Protein 7GQU (pdb70)

Foldseek 3Di:
DEVPADDPLLQVLCCLQPNDRGDDRQLCVLLCCLQPVVAAAEEQEFPLQPPPSSQLRNLSSVLFAEEEEDADVVVQVVVCVVSVVSVAAEEEDDPPDDVVVVVCVLVSVHSYYYYYLVRCLVPLVSVLSSCVRTRHSAYEYEQLLLCDPQSQQPDVSSLSLLVVCVSPVSHYYYYYHNDPQPVSVVSSCVSVVGDPHHYYYRADPQLQEAEEEEAAPPPQCVRCVVQWDQDPQAIEGPFAEEEEEQDVVVLVVNVVVVVVRVAFEEEAEDVDDPVRNSVRLVCSQVVVGRYYYYHDDNPDDRAHQAHAEYEYAEQDLFQSRVVNHSSNHNNVSHHHYYYYHYDCPGCSNVDCVLVPRDDDSVSVVSVVRSVLSVCLNPDLDQSSVSRNVVVPPDDDDPSLVVSPLDCRRYPSSVVVVVD

GO terms:
  GO:0005654 nucleoplasm (C, IDA)
  GO:0005730 nucleolus (C, IDA)
  GO:0003678 DNA helicase activity (F, IDA)
  GO:0008408 3'-5' exonuclease activity (F, IDA)
  GO:0004527 exonuclease activity (F, IDA)
  GO:1902570 protein localization to nucleolus (P, IDA)
  GO:0009267 cellular response to starvation (P, IDA)
  GO:0000287 magnesium ion binding (F, IDA)
  GO:0030145 manganese ion binding (F, IDA)
  GO:0006259 DNA metabolic process (P, IDA)
  GO:0071480 cellular response to gamma radiation (P, IDA)
  GO:0005634 nucleus (C, EXP)
  GO:0005694 chromosome (C, EXP)
  GO:0016887 ATP hydrolysis activity (F, EXP)
  GO:0043138 3'-5' DNA helicase activity (F, EXP)
  GO:0006302 double-strand break repair (P, IMP)
  GO:0005515 protein binding (F, IPI)
  GO:0005654 nucleoplasm (C, TAS)
  GO:0043138 3'-5' DNA helicase activity (F, TAS)
  GO:0032201 telomere maintenance via semi-conservative replication (P, TAS)

Secondary structure (DSSP, 8-state):
--SSPPPHHHHHHHHHHH--SS--HHHHHHHHHHHHH---EEEE--TTSS-THHHHHHHHHHTSEEEEE-S-HHHHHHHHHHHHHTT--EEE-STT--HHHHHHHHTT--SEEEE-HHHHHHTHHHHHHHHHHT-EEEEEETTGGGG-TTSS---GGGGGGGHHHHH-TTS-EEEEES---HHHHHHHHHHHT--SPEEEE-----TTEEEEEEE--S-HHHHHGGGEEE-SS-EEESS-EEEE-SSHHHHHHHHHHHHHTT--EEEEETTS-HHHHHHHHHHHHTTS-SEEEEE--TT-----TT--EEEEES--S-HHHHHHHHHTS-TTSS-EEEEEEE-TT-GGGS--SSTT-S-HHHHHHHHHHHHHHHHHHH--S-HHHHHHHTSSSPPPPHHHHHHTTSTTTBHHHHHHHH-

Structure (mmCIF, N/CA/C/O backbone):
data_7GQU
#
_entry.id   7GQU
#
_cell.length_a   46.255
_cell.length_b   83.802
_cell.length_c   119.624
_cell.angle_alpha   90.000
_cell.angle_beta   90.000
_cell.angle_gamma   90.000
#
_symmetry.space_group_name_H-M   'P 21 21 21'
#
loop_
_entity.id
_entity.type
_entity.pdbx_description
1 polymer "Bifunctional 3'-5' exonuclease/ATP-dependent helicase WRN"
2 non-polymer 'ZINC ION'
3 non-polymer "ADENOSINE-5'-DIPHOSPHATE"
4 non-polymer N-[(1S)-1-cyclopropyl-3-(methanesulfonyl)propyl]-2-(1,1-difluoroethyl)-4-phenoxypyrimidine-5-carboxamide
5 non-polymer GLYCEROL
6 non-polymer 'SODIUM ION'
7 water water
#
loop_
_atom_site.group_PDB
_atom_site.id
_atom_site.type_symbol
_atom_site.label_atom_id
_atom_site.label_alt_id
_atom_site.label_comp_id
_atom_site.label_asym_id
_atom_site.label_entity_id
_atom_site.label_seq_id
_atom_site.pdbx_PDB_ins_code
_atom_site.Cartn_x
_atom_site.Cartn_y
_atom_site.Cartn_z
_atom_site.occupancy
_atom_site.B_iso_or_equiv
_atom_site.auth_seq_id
_atom_site.auth_comp_id
_atom_site.auth_asym_id
_atom_site.auth_atom_id
_atom_site.pdbx_PDB_model_num
ATOM 1 N N . PHE A 1 12 ? 26.403 37.429 26.393 1.00 85.05 527 PHE A N 1
ATOM 2 C CA . PHE A 1 12 ? 27.309 38.272 25.616 1.00 82.31 527 PHE A CA 1
ATOM 3 C C . PHE A 1 12 ? 27.208 37.945 24.119 1.00 76.57 527 PHE A C 1
ATOM 4 O O . PHE A 1 12 ? 27.151 36.778 23.732 1.00 78.97 527 PHE A O 1
ATOM 12 N N . LEU A 1 13 ? 27.185 38.987 23.287 1.00 67.10 528 LEU A N 1
ATOM 13 C CA . LEU A 1 13 ? 26.931 38.877 21.853 1.00 58.24 528 LEU A CA 1
ATOM 14 C C . LEU A 1 13 ? 28.107 39.430 21.061 1.00 48.38 528 LEU A C 1
ATOM 15 O O . LEU A 1 13 ? 28.704 40.438 21.443 1.00 46.14 528 LEU A O 1
ATOM 20 N N . TRP A 1 14 ? 28.426 38.786 19.941 1.00 42.83 529 TRP A N 1
ATOM 21 C CA . TRP A 1 14 ? 29.586 39.177 19.145 1.00 47.15 529 TRP A CA 1
ATOM 22 C C . TRP A 1 14 ? 29.156 39.208 17.687 1.00 41.51 529 TRP A C 1
ATOM 23 O O . TRP A 1 14 ? 28.633 38.197 17.180 1.00 41.53 529 TRP A O 1
ATOM 34 N N . PRO A 1 15 ? 29.296 40.342 16.994 1.00 44.53 530 PRO A N 1
ATOM 35 C CA . PRO A 1 15 ? 29.716 41.654 17.510 1.00 43.87 530 PRO A CA 1
ATOM 36 C C . PRO A 1 15 ? 28.576 42.262 18.321 1.00 42.59 530 PRO A C 1
ATOM 37 O O . PRO A 1 15 ? 27.432 41.849 18.165 1.00 42.06 530 PRO A O 1
ATOM 41 N N . ALA A 1 16 ? 28.829 43.207 19.209 1.00 39.30 531 ALA A N 1
ATOM 42 C CA . ALA A 1 16 ? 27.767 43.627 20.107 1.00 39.60 531 ALA A CA 1
ATOM 43 C C . ALA A 1 16 ? 26.749 44.485 19.359 1.00 43.38 531 ALA A C 1
ATOM 44 O O . ALA A 1 16 ? 27.125 45.309 18.523 1.00 39.73 531 ALA A O 1
ATOM 46 N N . PRO A 1 17 ? 25.459 44.310 19.629 1.00 39.90 532 PRO A N 1
ATOM 47 C CA . PRO A 1 17 ? 24.471 45.267 19.120 1.00 37.85 532 PRO A CA 1
ATOM 48 C C . PRO A 1 17 ? 24.771 46.651 19.668 1.00 37.87 532 PRO A C 1
ATOM 49 O O . PRO A 1 17 ? 25.280 46.804 20.780 1.00 44.19 532 PRO A O 1
ATOM 53 N N . ASN A 1 18 ? 24.480 47.679 18.874 1.00 39.12 533 ASN A N 1
ATOM 54 C CA . ASN A 1 18 ? 24.685 49.035 19.368 1.00 34.00 533 ASN A CA 1
ATOM 55 C C . ASN A 1 18 ? 23.463 49.502 20.161 1.00 41.66 533 ASN A C 1
ATOM 56 O O . ASN A 1 18 ? 22.436 48.823 20.222 1.00 36.86 533 ASN A O 1
ATOM 61 N N . GLU A 1 19 ? 23.586 50.676 20.789 1.00 35.95 534 GLU A N 1
ATOM 62 C CA . GLU A 1 19 ? 22.540 51.127 21.709 1.00 42.14 534 GLU A CA 1
ATOM 63 C C . GLU A 1 19 ? 21.221 51.382 20.981 1.00 37.01 534 GLU A C 1
ATOM 64 O O . GLU A 1 19 ? 20.149 51.058 21.507 1.00 37.56 534 GLU A O 1
ATOM 70 N N . GLU A 1 20 ? 21.280 51.942 19.767 1.00 37.69 535 GLU A N 1
ATOM 71 C CA . GLU A 1 20 ? 20.059 52.199 19.005 1.00 39.74 535 GLU A CA 1
ATOM 72 C C . GLU A 1 20 ? 19.333 50.902 18.695 1.00 32.73 535 GLU A C 1
ATOM 73 O O . GLU A 1 20 ? 18.097 50.850 18.738 1.00 33.13 535 GLU A O 1
ATOM 79 N N . GLN A 1 21 ? 20.089 49.854 18.348 1.00 33.56 536 GLN A N 1
ATOM 80 C CA . GLN A 1 21 ? 19.507 48.546 18.061 1.00 27.34 536 GLN A CA 1
ATOM 81 C C . GLN A 1 21 ? 18.811 47.974 19.294 1.00 28.06 536 GLN A C 1
ATOM 82 O O . GLN A 1 21 ? 17.729 47.374 19.196 1.00 29.28 536 GLN A O 1
ATOM 88 N N . VAL A 1 22 ? 19.406 48.166 20.470 1.00 27.03 537 VAL A N 1
ATOM 89 C CA . VAL A 1 22 ? 18.798 47.647 21.692 1.00 28.83 537 VAL A CA 1
ATOM 90 C C . VAL A 1 22 ? 17.548 48.445 22.059 1.00 29.44 537 VAL A C 1
ATOM 91 O O . VAL A 1 22 ? 16.518 47.862 22.425 1.00 27.88 537 VAL A O 1
ATOM 95 N N . THR A 1 23 ? 17.613 49.776 21.954 1.00 29.02 538 THR A N 1
ATOM 96 C CA . THR A 1 23 ? 16.452 50.624 22.230 1.00 28.30 538 THR A CA 1
ATOM 97 C C . THR A 1 23 ? 15.295 50.272 21.302 1.00 28.97 538 THR A C 1
ATOM 98 O O . THR A 1 23 ? 14.134 50.201 21.737 1.00 31.44 538 THR A O 1
ATOM 102 N N . CYS A 1 24 ? 15.596 50.044 20.021 1.00 29.49 539 CYS A N 1
ATOM 103 C CA . CYS A 1 24 ? 14.565 49.629 19.079 1.00 26.51 539 CYS A CA 1
ATOM 104 C C . CYS A 1 24 ? 13.974 48.284 19.482 1.00 26.11 539 CYS A C 1
ATOM 105 O O . CYS A 1 24 ? 12.748 48.106 19.454 1.00 26.78 539 CYS A O 1
ATOM 108 N N . LEU A 1 25 ? 14.820 47.336 19.902 1.00 25.09 540 LEU A N 1
ATOM 109 C CA . LEU A 1 25 ? 14.303 46.058 20.382 1.00 21.61 540 LEU A CA 1
ATOM 110 C C . LEU A 1 25 ? 13.343 46.267 21.552 1.00 22.18 540 LEU A C 1
ATOM 111 O O . LEU A 1 25 ? 12.252 45.672 21.603 1.00 23.60 540 LEU A O 1
ATOM 116 N N . LYS A 1 26 ? 13.739 47.085 22.518 1.00 23.58 541 LYS A N 1
ATOM 117 C CA . LYS A 1 26 ? 12.868 47.330 23.671 1.00 25.42 541 LYS A CA 1
ATOM 118 C C . LYS A 1 26 ? 11.562 47.986 23.249 1.00 24.97 541 LYS A C 1
ATOM 119 O O . LYS A 1 26 ? 10.481 47.594 23.715 1.00 27.73 541 LYS A O 1
ATOM 125 N N . MET A 1 27 ? 11.641 48.984 22.355 1.00 25.28 542 MET A N 1
ATOM 126 C CA . MET A 1 27 ? 10.471 49.809 22.051 1.00 27.02 542 MET A CA 1
ATOM 127 C C . MET A 1 27 ? 9.428 49.072 21.219 1.00 28.21 542 MET A C 1
ATOM 128 O O . MET A 1 27 ? 8.215 49.286 21.410 1.00 28.45 542 MET A O 1
ATOM 133 N N . TYR A 1 28 ? 9.866 48.228 20.290 1.00 24.34 543 TYR A N 1
ATOM 134 C CA . TYR A 1 28 ? 8.930 47.589 19.388 1.00 27.79 543 TYR A CA 1
ATOM 135 C C . TYR A 1 28 ? 8.669 46.127 19.686 1.00 27.04 543 TYR A C 1
ATOM 136 O O . TYR A 1 28 ? 7.698 45.584 19.152 1.00 28.82 543 TYR A O 1
ATOM 145 N N . PHE A 1 29 ? 9.483 45.470 20.517 1.00 23.14 544 PHE A N 1
ATOM 146 C CA . PHE A 1 29 ? 9.303 44.058 20.786 1.00 24.54 544 PHE A CA 1
ATOM 147 C C . PHE A 1 29 ? 9.287 43.733 22.264 1.00 24.74 544 PHE A C 1
ATOM 148 O O . PHE A 1 29 ? 8.887 42.622 22.625 1.00 26.98 544 PHE A O 1
ATOM 156 N N . GLY A 1 30 ? 9.664 44.667 23.132 1.00 24.57 545 GLY A N 1
ATOM 157 C CA . GLY A 1 30 ? 9.549 44.429 24.558 1.00 28.50 545 GLY A CA 1
ATOM 158 C C . GLY A 1 30 ? 10.568 43.454 25.113 1.00 30.31 545 GLY A C 1
ATOM 159 O O . GLY A 1 30 ? 10.325 42.851 26.165 1.00 32.47 545 GLY A O 1
ATOM 160 N N . HIS A 1 31 ? 11.698 43.284 24.437 1.00 25.24 546 HIS A N 1
ATOM 161 C CA . HIS A 1 31 ? 12.792 42.429 24.898 1.00 26.51 546 HIS A CA 1
ATOM 162 C C . HIS A 1 31 ? 13.989 43.311 25.222 1.00 28.28 546 HIS A C 1
ATOM 163 O O . HIS A 1 31 ? 14.209 44.323 24.552 1.00 25.78 546 HIS A O 1
ATOM 170 N N . SER A 1 32 ? 14.743 42.960 26.276 1.00 26.07 547 SER A N 1
ATOM 171 C CA A SER A 1 32 ? 15.874 43.773 26.703 0.50 29.69 547 SER A CA 1
ATOM 172 C CA B SER A 1 32 ? 15.871 43.778 26.700 0.50 29.69 547 SER A CA 1
ATOM 173 C C . SER A 1 32 ? 17.175 43.414 26.010 1.00 29.74 547 SER A C 1
ATOM 174 O O . SER A 1 32 ? 18.097 44.241 25.983 1.00 32.91 547 SER A O 1
ATOM 179 N N . SER A 1 33 ? 17.280 42.206 25.468 1.00 25.30 548 SER A N 1
ATOM 180 C CA . SER A 1 33 ? 18.470 41.775 24.751 1.00 26.55 548 SER A CA 1
ATOM 181 C C . SER A 1 33 ? 18.058 40.756 23.710 1.00 27.73 548 SER A C 1
ATOM 182 O O . SER A 1 33 ? 16.986 40.150 23.797 1.00 26.03 548 SER A O 1
ATOM 185 N N . PHE A 1 34 ? 18.912 40.585 22.709 1.00 24.78 549 PHE A N 1
ATOM 186 C CA . PHE A 1 34 ? 18.688 39.571 21.690 1.00 21.57 549 PHE A CA 1
ATOM 187 C C . PHE A 1 34 ? 19.138 38.217 22.199 1.00 20.99 549 PHE A C 1
ATOM 188 O O . PHE A 1 34 ? 20.141 38.127 22.903 1.00 25.89 549 PHE A O 1
ATOM 196 N N . LYS A 1 35 ? 18.417 37.155 21.818 1.00 20.88 550 LYS A N 1
ATOM 197 C CA . LYS A 1 35 ? 18.968 35.817 22.003 1.00 24.34 550 LYS A CA 1
ATOM 198 C C . LYS A 1 35 ? 20.123 35.649 21.028 1.00 25.91 550 LYS A C 1
ATOM 199 O O . LYS A 1 35 ? 20.086 36.210 19.933 1.00 22.91 550 LYS A O 1
ATOM 205 N N . PRO A 1 36 ? 21.174 34.908 21.401 1.00 26.46 551 PRO A N 1
ATOM 206 C CA . PRO A 1 36 ? 22.324 34.800 20.482 1.00 25.49 551 PRO A CA 1
ATOM 207 C C . PRO A 1 36 ? 21.945 34.384 19.067 1.00 24.13 551 PRO A C 1
ATOM 208 O O . PRO A 1 36 ? 22.457 34.975 18.104 1.00 24.29 551 PRO A O 1
ATOM 212 N N . VAL A 1 37 ? 21.033 33.425 18.886 1.00 23.46 552 VAL A N 1
ATOM 213 C CA . VAL A 1 37 ? 20.753 32.989 17.522 1.00 22.24 552 VAL A CA 1
ATOM 214 C C . VAL A 1 37 ? 19.909 34.009 16.770 1.00 22.12 552 VAL A C 1
ATOM 215 O O . VAL A 1 37 ? 20.109 34.210 15.563 1.00 22.04 552 VAL A O 1
ATOM 219 N N . GLN A 1 38 ? 19.045 34.752 17.475 1.00 21.15 553 GLN A N 1
ATOM 220 C CA . GLN A 1 38 ? 18.340 35.868 16.840 1.00 18.81 553 GLN A CA 1
ATOM 221 C C . GLN A 1 38 ? 19.328 36.904 16.302 1.00 19.84 553 GLN A C 1
ATOM 222 O O . GLN A 1 38 ? 19.219 37.359 15.156 1.00 19.24 553 GLN A O 1
ATOM 228 N N . TRP A 1 39 ? 20.302 37.281 17.123 1.00 18.66 554 TRP A N 1
ATOM 229 C CA . TRP A 1 39 ? 21.296 38.263 16.696 1.00 20.85 554 TRP A CA 1
ATOM 230 C C . TRP A 1 39 ? 22.129 37.724 15.534 1.00 20.50 554 TRP A C 1
ATOM 231 O O . TRP A 1 39 ? 22.477 38.471 14.615 1.00 23.63 554 TRP A O 1
ATOM 242 N N . LYS A 1 40 ? 22.444 36.427 15.549 1.00 21.10 555 LYS A N 1
ATOM 243 C CA . LYS A 1 40 ? 23.226 35.838 14.463 1.00 22.69 555 LYS A CA 1
ATOM 244 C C . LYS A 1 40 ? 22.512 36.013 13.124 1.00 20.99 555 LYS A C 1
ATOM 245 O O . LYS A 1 40 ? 23.126 36.459 12.148 1.00 23.67 555 LYS A O 1
ATOM 251 N N . VAL A 1 41 ? 21.191 35.781 13.089 1.00 19.06 556 VAL A N 1
ATOM 252 C CA . VAL A 1 41 ? 20.430 36.004 11.847 1.00 18.94 556 VAL A CA 1
ATOM 253 C C . VAL A 1 41 ? 20.306 37.498 11.541 1.00 21.46 556 VAL A C 1
ATOM 254 O O . VAL A 1 41 ? 20.594 37.954 10.426 1.00 22.40 556 VAL A O 1
ATOM 258 N N . ILE A 1 42 ? 19.861 38.280 12.526 1.00 18.89 557 ILE A N 1
ATOM 259 C CA . ILE A 1 42 ? 19.629 39.714 12.325 1.00 22.10 557 ILE A CA 1
ATOM 260 C C . ILE A 1 42 ? 20.876 40.421 11.814 1.00 23.49 557 ILE A C 1
ATOM 261 O O . ILE A 1 42 ? 20.827 41.195 10.846 1.00 22.41 557 ILE A O 1
ATOM 266 N N . HIS A 1 43 ? 22.022 40.175 12.450 1.00 24.13 558 HIS A N 1
ATOM 267 C CA . HIS A 1 43 ? 23.248 40.851 12.052 1.00 24.08 558 HIS A CA 1
ATOM 268 C C . HIS A 1 43 ? 23.691 40.421 10.660 1.00 24.19 558 HIS A C 1
ATOM 269 O O . HIS A 1 43 ? 24.193 41.231 9.877 1.00 28.92 558 HIS A O 1
ATOM 276 N N . SER A 1 44 ? 23.481 39.136 10.337 1.00 23.77 559 SER A N 1
ATOM 277 C CA A SER A 1 44 ? 23.833 38.618 9.019 0.50 26.20 559 SER A CA 1
ATOM 278 C CA B SER A 1 44 ? 23.870 38.656 9.016 0.50 26.20 559 SER A CA 1
ATOM 279 C C . SER A 1 44 ? 23.032 39.324 7.928 1.00 26.63 559 SER A C 1
ATOM 280 O O . SER A 1 44 ? 23.568 39.684 6.870 1.00 27.86 559 SER A O 1
ATOM 285 N N . VAL A 1 45 ? 21.731 39.536 8.188 1.00 24.98 560 VAL A N 1
ATOM 286 C CA . VAL A 1 45 ? 20.852 40.232 7.240 1.00 26.40 560 VAL A CA 1
ATOM 287 C C . VAL A 1 45 ? 21.213 41.713 7.133 1.00 28.27 560 VAL A C 1
ATOM 288 O O . VAL A 1 45 ? 21.305 42.274 6.030 1.00 27.80 560 VAL A O 1
ATOM 292 N N . LEU A 1 46 ? 21.372 42.388 8.279 1.00 26.91 561 LEU A N 1
ATOM 293 C CA . LEU A 1 46 ? 21.547 43.839 8.268 1.00 31.50 561 LEU A CA 1
ATOM 294 C C . LEU A 1 46 ? 22.895 44.250 7.706 1.00 31.33 561 LEU A C 1
ATOM 295 O O . L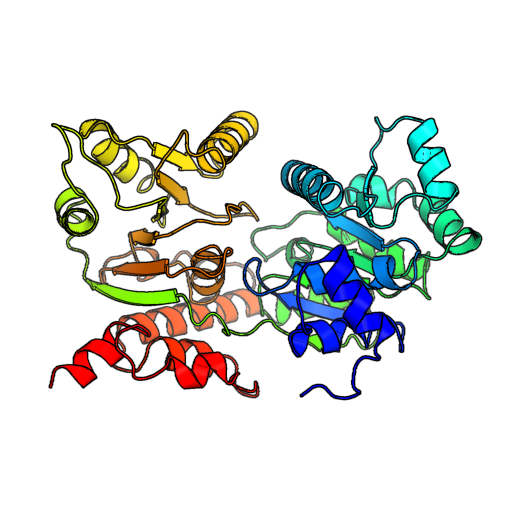EU A 1 46 ? 22.988 45.229 6.949 1.00 34.14 561 LEU A O 1
ATOM 300 N N . GLU A 1 47 ? 23.958 43.536 8.072 1.00 28.71 562 GLU A N 1
ATOM 301 C CA . GLU A 1 47 ? 25.319 43.938 7.753 1.00 32.04 562 GLU A CA 1
ATOM 302 C C . GLU A 1 47 ? 25.875 43.248 6.516 1.00 37.48 562 GLU A C 1
ATOM 303 O O . GLU A 1 47 ? 26.611 43.860 5.744 1.00 38.12 562 GLU A O 1
ATOM 309 N N . GLU A 1 48 ? 25.536 41.989 6.301 1.00 33.76 563 GLU A N 1
ATOM 310 C CA . GLU A 1 48 ? 26.105 41.212 5.206 1.00 31.58 563 GLU A CA 1
ATOM 311 C C . GLU A 1 48 ? 25.113 40.940 4.094 1.00 34.12 563 GLU A C 1
ATOM 312 O O . GLU A 1 48 ? 25.516 40.420 3.044 1.00 35.79 563 GLU A O 1
ATOM 318 N N . ARG A 1 49 ? 23.840 41.271 4.299 1.00 28.29 564 ARG A N 1
ATOM 319 C CA A ARG A 1 49 ? 22.791 41.010 3.317 0.70 31.70 564 ARG A CA 1
ATOM 320 C CA B ARG A 1 49 ? 22.800 41.013 3.310 0.30 31.76 564 ARG A CA 1
ATOM 321 C C . ARG A 1 49 ? 22.824 39.551 2.879 1.00 33.39 564 ARG A C 1
ATOM 322 O O . ARG A 1 49 ? 22.668 39.225 1.698 1.00 34.66 564 ARG A O 1
ATOM 337 N N . ARG A 1 50 ? 23.042 38.671 3.847 1.00 30.55 565 ARG A N 1
ATOM 338 C CA . ARG A 1 50 ? 23.249 37.251 3.600 1.00 29.73 565 ARG A CA 1
ATOM 339 C C . ARG A 1 50 ? 21.962 36.438 3.658 1.00 25.73 565 ARG A C 1
ATOM 340 O O . ARG A 1 50 ? 21.140 36.614 4.560 1.00 25.01 565 ARG A O 1
ATOM 348 N N . ASP A 1 51 ? 21.820 35.499 2.710 1.00 27.66 566 ASP A N 1
ATOM 349 C CA . ASP A 1 51 ? 20.742 34.526 2.806 1.00 21.51 566 ASP A CA 1
ATOM 350 C C . ASP A 1 51 ? 20.925 33.671 4.052 1.00 24.67 566 ASP A C 1
ATOM 351 O O . ASP A 1 51 ? 22.047 33.372 4.466 1.00 23.56 566 ASP A O 1
ATOM 356 N N . ASN A 1 52 ? 19.813 33.225 4.611 1.00 21.37 567 ASN A N 1
ATOM 357 C CA . ASN A 1 52 ? 19.815 32.424 5.830 1.00 19.03 567 ASN A CA 1
ATOM 358 C C . ASN A 1 52 ? 18.832 31.278 5.676 1.00 21.47 567 ASN A C 1
ATOM 359 O O . ASN A 1 52 ? 17.740 31.484 5.139 1.00 21.81 567 ASN A O 1
ATOM 364 N N . VAL A 1 53 ? 19.200 30.090 6.158 1.00 18.60 568 VAL A N 1
ATOM 365 C CA . VAL A 1 53 ? 18.228 29.044 6.460 1.00 18.10 568 VAL A CA 1
ATOM 366 C C . VAL A 1 53 ? 18.160 28.938 7.960 1.00 21.42 568 VAL A C 1
ATOM 367 O O . VAL A 1 53 ? 19.144 28.559 8.598 1.00 21.14 568 VAL A O 1
ATOM 371 N N . ALA A 1 54 ? 16.996 29.251 8.507 1.00 16.91 569 ALA A N 1
ATOM 372 C CA . ALA A 1 54 ? 16.790 29.333 9.939 1.00 18.14 569 ALA A CA 1
ATOM 373 C C . ALA A 1 54 ? 15.926 28.148 10.330 1.00 18.01 569 ALA A C 1
ATOM 374 O O . ALA A 1 54 ? 14.735 28.102 9.987 1.00 18.76 569 ALA A O 1
ATOM 376 N N . VAL A 1 55 ? 16.528 27.181 11.023 1.00 17.10 570 VAL A N 1
ATOM 377 C CA . VAL A 1 55 ? 15.830 25.974 11.475 1.00 18.33 570 VAL A CA 1
ATOM 378 C C . VAL A 1 55 ? 15.273 26.333 12.841 1.00 18.89 570 VAL A C 1
ATOM 379 O O . VAL A 1 55 ? 15.964 26.283 13.865 1.00 17.68 570 VAL A O 1
ATOM 383 N N . MET A 1 56 ? 14.016 26.776 12.865 1.00 17.73 571 MET A N 1
ATOM 384 C CA . MET A 1 56 ? 13.481 27.404 14.062 1.00 18.88 571 MET A CA 1
ATOM 385 C C . MET A 1 56 ? 12.030 27.020 14.253 1.00 22.07 571 MET A C 1
ATOM 386 O O . MET A 1 56 ? 11.285 26.848 13.275 1.00 24.00 571 MET A O 1
ATOM 391 N N . ALA A 1 57 ? 11.646 26.885 15.522 1.00 20.62 572 ALA A N 1
ATOM 392 C CA . ALA A 1 57 ? 10.279 26.556 15.905 1.00 19.19 572 ALA A CA 1
ATOM 393 C C . ALA A 1 57 ? 9.637 27.707 16.669 1.00 23.09 572 ALA A C 1
ATOM 394 O O . ALA A 1 57 ? 10.267 28.323 17.541 1.00 21.34 572 ALA A O 1
ATOM 396 N N . THR A 1 58 ? 8.360 27.946 16.367 1.00 22.37 573 THR A N 1
ATOM 397 C CA . THR A 1 58 ? 7.535 28.863 17.145 1.00 21.50 573 THR A CA 1
ATOM 398 C C . THR A 1 58 ? 7.583 28.530 18.623 1.00 23.28 573 THR A C 1
ATOM 399 O O . THR A 1 58 ? 7.356 27.385 19.030 1.00 23.06 573 THR A O 1
ATOM 403 N N . GLY A 1 59 ? 7.791 29.556 19.447 1.00 20.78 574 GLY A N 1
ATOM 404 C CA . GLY A 1 59 ? 7.875 29.368 20.860 1.00 19.64 574 GLY A CA 1
ATOM 405 C C . GLY A 1 59 ? 9.289 29.460 21.381 1.00 19.96 574 GLY A C 1
ATOM 406 O O . GLY A 1 59 ? 9.467 29.550 22.613 1.00 24.12 574 GLY A O 1
ATOM 407 N N . TYR A 1 60 ? 10.273 29.475 20.485 1.00 20.93 575 TYR A N 1
ATOM 408 C CA . TYR A 1 60 ? 11.675 29.574 20.878 1.00 21.99 575 TYR A CA 1
ATOM 409 C C . TYR A 1 60 ? 12.327 30.859 20.419 1.00 25.95 575 TYR A C 1
ATOM 410 O O . TYR A 1 60 ? 13.556 30.990 20.538 1.00 25.05 575 TYR A O 1
ATOM 419 N N . GLY A 1 61 ? 11.562 31.803 19.894 1.00 22.51 576 GLY A N 1
ATOM 420 C CA . GLY A 1 61 ? 12.118 33.062 19.453 1.00 23.12 576 GLY A CA 1
ATOM 421 C C . GLY A 1 61 ? 12.333 33.170 17.960 1.00 21.92 576 GLY A C 1
ATOM 422 O O . GLY A 1 61 ? 13.261 33.865 17.526 1.00 22.31 576 GLY A O 1
ATOM 423 N N . LYS A 1 62 ? 11.454 32.561 17.157 1.00 21.01 577 LYS A N 1
ATOM 424 C CA . LYS A 1 62 ? 11.594 32.528 15.715 1.00 22.10 577 LYS A CA 1
ATOM 425 C C . LYS A 1 62 ? 11.303 33.878 15.057 1.00 21.96 577 LYS A C 1
ATOM 426 O O . LYS A 1 62 ? 12.034 34.310 14.158 1.00 24.05 577 LYS A O 1
ATOM 432 N N . SER A 1 63 ? 10.247 34.562 15.487 1.00 21.01 578 SER A N 1
ATOM 433 C CA . SER A 1 63 ? 9.703 35.640 14.661 1.00 20.98 578 SER A CA 1
ATOM 434 C C . SER A 1 63 ? 10.594 36.879 14.693 1.00 19.37 578 SER A C 1
ATOM 435 O O . SER A 1 63 ? 10.591 37.661 13.734 1.00 20.74 578 SER A O 1
ATOM 438 N N . LEU A 1 64 ? 11.294 37.116 15.801 1.00 19.48 579 LEU A N 1
ATOM 439 C CA . LEU A 1 64 ? 12.138 38.321 15.849 1.00 18.95 579 LEU A CA 1
ATOM 440 C C . LEU A 1 64 ? 13.154 38.326 14.719 1.00 20.86 579 LEU A C 1
ATOM 441 O O . LEU A 1 64 ? 13.544 39.392 14.221 1.00 21.34 579 LEU A O 1
ATOM 446 N N . CYS A 1 65 ? 13.608 37.139 14.295 1.00 20.68 580 CYS A N 1
ATOM 447 C CA . CYS A 1 65 ? 14.673 37.081 13.306 1.00 21.48 580 CYS A CA 1
ATOM 448 C C . CYS A 1 65 ? 14.297 37.785 12.029 1.00 23.89 580 CYS A C 1
ATOM 449 O O . CYS A 1 65 ? 15.184 38.348 11.369 1.00 23.73 580 CYS A O 1
ATOM 452 N N . PHE A 1 66 ? 13.003 37.775 11.646 1.00 23.00 581 PHE A N 1
ATOM 453 C CA . PHE A 1 66 ? 12.611 38.412 10.398 1.00 22.27 581 PHE A CA 1
ATOM 454 C C . PHE A 1 66 ? 11.732 39.634 10.585 1.00 23.76 581 PHE A C 1
ATOM 455 O O . PHE A 1 66 ? 11.626 40.442 9.658 1.00 26.17 581 PHE A O 1
ATOM 463 N N . GLN A 1 67 ? 11.132 39.818 11.765 1.00 22.15 582 GLN A N 1
ATOM 464 C CA . GLN A 1 67 ? 10.381 41.032 12.022 1.00 20.91 582 GLN A CA 1
ATOM 465 C C . GLN A 1 67 ? 11.288 42.191 12.442 1.00 23.01 582 GLN A C 1
ATOM 466 O O . GLN A 1 67 ? 11.015 43.337 12.089 1.00 25.29 582 GLN A O 1
ATOM 472 N N . TYR A 1 68 ? 12.376 41.920 13.161 1.00 22.36 583 TYR A N 1
ATOM 473 C CA . TYR A 1 68 ? 13.173 43.032 13.682 1.00 23.20 583 TYR A CA 1
ATOM 474 C C . TYR A 1 68 ? 13.922 43.813 12.599 1.00 22.76 583 TYR A C 1
ATOM 475 O O . TYR A 1 68 ? 13.873 45.052 12.635 1.00 25.90 583 TYR A O 1
ATOM 484 N N . PRO A 1 69 ? 14.609 43.199 11.630 1.00 23.20 584 PRO A N 1
ATOM 485 C CA . PRO A 1 69 ? 15.482 44.000 10.735 1.00 21.13 584 PRO A CA 1
ATOM 486 C C . PRO A 1 69 ? 14.731 45.112 10.015 1.00 28.05 584 PRO A C 1
ATOM 487 O O . PRO A 1 69 ? 15.209 46.252 10.023 1.00 26.85 584 PRO A O 1
ATOM 491 N N . PRO A 1 70 ? 13.562 44.873 9.394 1.00 25.20 585 PRO A N 1
ATOM 492 C CA . PRO A 1 70 ? 12.893 45.996 8.707 1.00 29.68 585 PRO A CA 1
ATOM 493 C C . PRO A 1 70 ? 12.419 47.089 9.655 1.00 28.96 585 PRO A C 1
ATOM 494 O O . PRO A 1 70 ? 12.413 48.265 9.286 1.00 29.77 585 PRO A O 1
ATOM 498 N N . VAL A 1 71 ? 12.021 46.721 10.876 1.00 29.83 586 VAL A N 1
ATOM 499 C CA . VAL A 1 71 ? 11.648 47.719 11.871 1.00 28.92 586 VAL A CA 1
ATOM 500 C C . VAL A 1 71 ? 12.839 48.607 12.204 1.00 27.87 586 VAL A C 1
ATOM 501 O O . VAL A 1 71 ? 12.710 49.828 12.339 1.00 30.82 586 VAL A O 1
ATOM 505 N N . TYR A 1 72 ? 14.011 48.005 12.368 1.00 29.14 587 TYR A N 1
ATOM 506 C CA . TYR A 1 72 ? 15.162 48.789 12.795 1.00 29.00 587 TYR A CA 1
ATOM 507 C C . TYR A 1 72 ? 15.589 49.780 11.720 1.00 31.44 587 TYR A C 1
ATOM 508 O O . TYR A 1 72 ? 15.817 50.964 12.009 1.00 32.42 587 TYR A O 1
ATOM 517 N N . VAL A 1 73 ? 15.667 49.338 10.460 1.00 30.30 588 VAL A N 1
ATOM 518 C CA . VAL A 1 73 ? 16.090 50.269 9.400 1.00 29.78 588 VAL A CA 1
ATOM 519 C C . VAL A 1 73 ? 14.949 51.104 8.841 1.00 30.69 588 VAL A C 1
ATOM 520 O O . VAL A 1 73 ? 15.201 52.047 8.074 1.00 37.35 588 VAL A O 1
ATOM 524 N N . GLY A 1 74 ? 13.708 50.814 9.217 1.00 36.80 589 GLY A N 1
ATOM 525 C CA . GLY A 1 74 ? 12.594 51.620 8.746 1.00 37.61 589 GLY A CA 1
ATOM 526 C C . GLY A 1 74 ? 12.202 51.386 7.303 1.00 35.98 589 GLY A C 1
ATOM 527 O O . GLY A 1 74 ? 11.734 52.314 6.637 1.00 40.57 589 GLY A O 1
ATOM 528 N N . LYS A 1 75 ? 12.339 50.161 6.815 1.00 36.24 590 LYS A N 1
ATOM 529 C CA . LYS A 1 75 ? 12.109 49.822 5.414 1.00 37.76 590 LYS A CA 1
ATOM 530 C C . LYS A 1 75 ? 11.060 48.712 5.418 1.00 45.78 590 LYS A C 1
ATOM 531 O O . LYS A 1 75 ? 10.161 48.695 6.269 1.00 44.27 590 LYS A O 1
ATOM 537 N N . ILE A 1 76 ? 11.059 47.875 4.379 1.00 37.49 591 ILE A N 1
ATOM 538 C CA . ILE A 1 76 ? 10.060 46.820 4.197 1.00 35.50 591 ILE A CA 1
ATOM 539 C C . ILE A 1 76 ? 10.667 45.433 4.399 1.00 35.80 591 ILE A C 1
ATOM 540 O O . ILE A 1 76 ? 11.719 45.114 3.828 1.00 38.13 591 ILE A O 1
ATOM 545 N N . GLY A 1 77 ? 9.976 44.593 5.169 1.00 30.37 592 GLY A N 1
ATOM 546 C CA . GLY A 1 77 ? 10.229 43.160 5.199 1.00 28.32 592 GLY A CA 1
ATOM 547 C C . GLY A 1 77 ? 9.022 42.450 4.608 1.00 35.92 592 GLY A C 1
ATOM 548 O O . GLY A 1 77 ? 7.884 42.767 4.949 1.00 32.21 592 GLY A O 1
ATOM 549 N N . LEU A 1 78 ? 9.283 41.520 3.694 1.00 28.29 593 LEU A N 1
ATOM 550 C CA . LEU A 1 78 ? 8.230 40.760 3.042 1.00 27.59 593 LEU A CA 1
ATOM 551 C C . LEU A 1 78 ? 8.204 39.386 3.677 1.00 28.82 593 LEU A C 1
ATOM 552 O O . LEU A 1 78 ? 9.239 38.719 3.724 1.00 30.95 593 LEU A O 1
ATOM 557 N N . VAL A 1 79 ? 7.050 38.975 4.181 1.00 25.60 594 VAL A N 1
ATOM 558 C CA . VAL A 1 79 ? 6.895 37.667 4.792 1.00 25.69 594 VAL A CA 1
ATOM 559 C C . VAL A 1 79 ? 5.932 36.869 3.928 1.00 28.83 594 VAL A C 1
ATOM 560 O O . VAL A 1 79 ? 4.750 37.214 3.817 1.00 29.82 594 VAL A O 1
ATOM 564 N N . ILE A 1 80 ? 6.440 35.787 3.334 1.00 24.53 595 ILE A N 1
ATOM 565 C CA . ILE A 1 80 ? 5.640 34.901 2.491 1.00 26.94 595 ILE A CA 1
ATOM 566 C C . ILE A 1 80 ? 5.215 33.702 3.324 1.00 27.46 595 ILE A C 1
ATOM 567 O O . ILE A 1 80 ? 6.072 33.009 3.888 1.00 28.12 595 ILE A O 1
ATOM 572 N N . SER A 1 81 ? 3.913 33.417 3.361 1.00 31.23 596 SER A N 1
ATOM 573 C CA . SER A 1 81 ? 3.405 32.272 4.113 1.00 30.91 596 SER A CA 1
ATOM 574 C C . SER A 1 81 ? 2.120 31.756 3.488 1.00 32.19 596 SER A C 1
ATOM 575 O O . SER A 1 81 ? 1.382 32.527 2.868 1.00 35.43 596 SER A O 1
ATOM 578 N N . PRO A 1 82 ? 1.824 30.457 3.632 1.00 34.81 597 PRO A N 1
ATOM 579 C CA . PRO A 1 82 ? 0.571 29.902 3.115 1.00 36.47 597 PRO A CA 1
ATOM 580 C C . PRO A 1 82 ? -0.580 29.950 4.108 1.00 43.49 597 PRO A C 1
ATOM 581 O O . PRO A 1 82 ? -1.728 29.654 3.734 1.00 45.96 597 PRO A O 1
ATOM 585 N N . LEU A 1 83 ? -0.291 30.333 5.352 1.00 38.40 598 LEU A N 1
ATOM 586 C CA . LEU A 1 83 ? -1.217 30.243 6.482 1.00 44.07 598 LEU A CA 1
ATOM 587 C C . LEU A 1 83 ? -1.905 31.595 6.687 1.00 44.17 598 LEU A C 1
ATOM 588 O O . LEU A 1 83 ? -1.483 32.410 7.514 1.00 38.54 598 LEU A O 1
ATOM 593 N N . ILE A 1 84 ? -3.002 31.817 5.963 1.00 41.84 599 ILE A N 1
ATOM 594 C CA . ILE A 1 84 ? -3.616 33.146 5.935 1.00 43.37 599 ILE A CA 1
ATOM 595 C C . ILE A 1 84 ? -4.064 33.583 7.331 1.00 45.41 599 ILE A C 1
ATOM 596 O O . ILE A 1 84 ? -3.831 34.728 7.739 1.00 41.54 599 ILE A O 1
ATOM 601 N N . SER A 1 85 ? -4.728 32.694 8.078 1.00 47.39 600 SER A N 1
ATOM 602 C CA . SER A 1 85 ? -5.255 33.110 9.380 1.00 48.57 600 SER A CA 1
ATOM 603 C C . SER A 1 85 ? -4.129 33.522 10.321 1.00 47.73 600 SER A C 1
ATOM 604 O O . SER A 1 85 ? -4.253 34.510 11.055 1.00 45.17 600 SER A O 1
ATOM 607 N N . LEU A 1 86 ? -3.023 32.780 10.304 1.00 38.57 601 LEU A N 1
ATOM 608 C CA . LEU A 1 86 ? -1.868 33.138 11.123 1.00 37.53 601 LEU A CA 1
ATOM 609 C C . LEU A 1 86 ? -1.280 34.484 10.707 1.00 43.04 601 LEU A C 1
ATOM 610 O O . LEU A 1 86 ? -0.852 35.275 11.556 1.00 36.58 601 LEU A O 1
ATOM 615 N N . MET A 1 87 ? -1.220 34.756 9.402 1.00 35.69 602 MET A N 1
ATOM 616 C CA . MET A 1 87 ? -0.703 36.046 8.959 1.00 36.38 602 MET A CA 1
ATOM 617 C C . MET A 1 87 ? -1.602 37.185 9.432 1.00 33.83 602 MET A C 1
ATOM 618 O O . MET A 1 87 ? -1.111 38.245 9.837 1.00 36.87 602 MET A O 1
ATOM 623 N N . GLU A 1 88 ? -2.920 36.996 9.367 1.00 33.63 603 GLU A N 1
ATOM 624 C CA . GLU A 1 88 ? -3.826 38.037 9.842 1.00 40.54 603 GLU A CA 1
ATOM 625 C C . GLU A 1 88 ? -3.642 38.287 11.338 1.00 43.32 603 GLU A C 1
ATOM 626 O O . GLU A 1 88 ? -3.649 39.439 11.781 1.00 39.31 603 GLU A O 1
ATOM 632 N N . ASP A 1 89 ? -3.442 37.221 12.123 1.00 40.80 604 ASP A N 1
ATOM 633 C CA . ASP A 1 89 ? -3.190 37.388 13.553 1.00 41.89 604 ASP A CA 1
ATOM 634 C C . ASP A 1 89 ? -1.898 38.154 13.801 1.00 39.24 604 ASP A C 1
ATOM 635 O O . ASP A 1 89 ? -1.843 39.018 14.687 1.00 38.93 604 ASP A O 1
ATOM 640 N N . GLN A 1 90 ? -0.842 37.836 13.048 1.00 31.61 605 GLN A N 1
ATOM 641 C CA . GLN A 1 90 ? 0.418 38.560 13.215 1.00 29.85 605 GLN A CA 1
ATOM 642 C C . GLN A 1 90 ? 0.240 40.037 12.875 1.00 35.44 605 GLN A C 1
ATOM 643 O O . GLN A 1 90 ? 0.748 40.914 13.588 1.00 31.71 605 GLN A O 1
ATOM 649 N N . VAL A 1 91 ? -0.519 40.339 11.823 1.00 31.67 606 VAL A N 1
ATOM 650 C CA . VAL A 1 91 ? -0.766 41.738 11.491 1.00 31.48 606 VAL A CA 1
ATOM 651 C C . VAL A 1 91 ? -1.390 42.461 12.680 1.00 40.03 606 VAL A C 1
ATOM 652 O O . VAL A 1 91 ? -0.994 43.587 13.015 1.00 37.82 606 VAL A O 1
ATOM 656 N N . LEU A 1 92 ? -2.357 41.817 13.350 1.00 35.82 607 LEU A N 1
ATOM 657 C CA . LEU A 1 92 ? -3.033 42.452 14.483 1.00 38.75 607 LEU A CA 1
ATOM 658 C C . LEU A 1 92 ? -2.073 42.655 15.650 1.00 33.41 607 LEU A C 1
ATOM 659 O O . LEU A 1 92 ? -2.037 43.738 16.250 1.00 39.09 607 LEU A O 1
ATOM 664 N N . GLN A 1 93 ? -1.295 41.622 15.979 1.00 36.45 608 GLN A N 1
ATOM 665 C CA . GLN A 1 93 ? -0.326 41.720 17.066 1.00 32.39 608 GLN A CA 1
ATOM 666 C C . GLN A 1 93 ? 0.735 42.780 16.781 1.00 36.70 608 GLN A C 1
ATOM 667 O O . GLN A 1 93 ? 1.119 43.542 17.673 1.00 38.53 608 GLN A O 1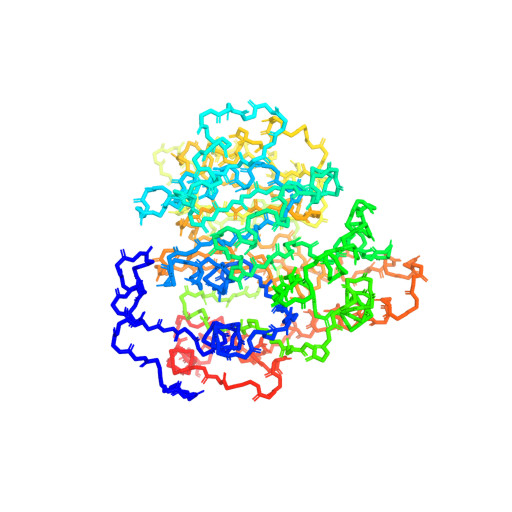
ATOM 673 N N . LEU A 1 94 ? 1.254 42.819 15.555 1.00 33.43 609 LEU A N 1
ATOM 674 C CA . LEU A 1 94 ? 2.252 43.828 15.218 1.00 32.57 609 LEU A CA 1
ATOM 675 C C . LEU A 1 94 ? 1.695 45.236 15.398 1.00 35.29 609 LEU A C 1
ATOM 676 O O . LEU A 1 94 ? 2.347 46.103 15.999 1.00 35.30 609 LEU A O 1
ATOM 681 N N . LYS A 1 95 ? 0.465 45.471 14.932 1.00 31.27 610 LYS A N 1
ATOM 682 C CA . LYS A 1 95 ? -0.137 46.788 15.065 1.00 33.75 610 LYS A CA 1
ATOM 683 C C . LYS A 1 95 ? -0.322 47.170 16.529 1.00 42.08 610 LYS A C 1
ATOM 684 O O . LYS A 1 95 ? -0.199 48.345 16.885 1.00 45.58 610 LYS A O 1
ATOM 690 N N . MET A 1 96 ? -0.593 46.192 17.392 1.00 37.24 611 MET A N 1
ATOM 691 C CA A MET A 1 96 ? -0.702 46.489 18.817 0.50 42.53 611 MET A CA 1
ATOM 692 C CA B MET A 1 96 ? -0.702 46.471 18.820 0.50 42.54 611 MET A CA 1
ATOM 693 C C . MET A 1 96 ? 0.646 46.870 19.415 1.00 40.20 611 MET A C 1
ATOM 694 O O . MET A 1 96 ? 0.693 47.657 20.369 1.00 45.86 611 MET A O 1
ATOM 703 N N . SER A 1 97 ? 1.742 46.318 18.896 1.00 34.26 612 SER A N 1
ATOM 704 C CA . SER A 1 97 ? 3.095 46.698 19.296 1.00 36.54 612 SER A CA 1
ATOM 705 C C . SER A 1 97 ? 3.619 47.901 18.510 1.00 34.30 612 SER A C 1
ATOM 706 O O . SER A 1 97 ? 4.837 48.114 18.460 1.00 48.29 612 SER A O 1
ATOM 709 N N . ASN A 1 98 ? 2.729 48.656 17.873 1.00 37.41 613 ASN A N 1
ATOM 710 C CA . ASN A 1 98 ? 3.075 49.879 17.147 1.00 46.21 613 ASN A CA 1
ATOM 711 C C . ASN A 1 98 ? 4.044 49.624 15.999 1.00 40.48 613 ASN A C 1
ATOM 712 O O . ASN A 1 98 ? 4.895 50.457 15.697 1.00 41.45 613 ASN A O 1
ATOM 717 N N . ILE A 1 99 ? 3.895 48.491 15.328 1.00 39.54 614 ILE A N 1
ATOM 718 C CA . ILE A 1 99 ? 4.622 48.219 14.091 1.00 33.98 614 ILE A CA 1
ATOM 719 C C . ILE A 1 99 ? 3.616 48.199 12.946 1.00 37.29 614 ILE A C 1
ATOM 720 O O . ILE A 1 99 ? 2.752 47.316 12.918 1.00 36.85 614 ILE A O 1
ATOM 725 N N . PRO A 1 100 ? 3.705 49.114 11.978 1.00 36.93 615 PRO A N 1
ATOM 726 C CA . PRO A 1 100 ? 2.783 49.087 10.826 1.00 36.32 615 PRO A CA 1
ATOM 727 C C . PRO A 1 100 ? 2.987 47.838 9.982 1.00 37.71 615 PRO A C 1
ATOM 728 O O . PRO A 1 100 ? 4.088 47.570 9.494 1.00 40.17 615 PRO A O 1
ATOM 732 N N . ALA A 1 101 ? 1.909 47.081 9.785 1.00 36.05 616 ALA A N 1
ATOM 733 C CA . ALA A 1 101 ? 1.982 45.846 9.010 1.00 35.00 616 ALA A CA 1
ATOM 734 C C . ALA A 1 101 ? 0.661 45.628 8.288 1.00 37.43 616 ALA A C 1
ATOM 735 O O . ALA A 1 101 ? -0.377 46.179 8.676 1.00 39.29 616 ALA A O 1
ATOM 737 N N . CYS A 1 102 ? 0.692 44.811 7.239 1.00 36.54 617 CYS A N 1
ATOM 738 C CA . CYS A 1 102 ? -0.542 44.510 6.527 1.00 37.80 617 CYS A CA 1
ATOM 739 C C . CYS A 1 102 ? -0.396 43.189 5.790 1.00 40.73 617 CYS A C 1
ATOM 740 O O . CYS A 1 102 ? 0.710 42.671 5.603 1.00 40.40 617 CYS A O 1
ATOM 743 N N . PHE A 1 103 ? -1.542 42.630 5.422 1.00 39.88 618 PHE A N 1
ATOM 744 C CA . PHE A 1 103 ? -1.607 41.479 4.539 1.00 42.46 618 PHE A CA 1
ATOM 745 C C . PHE A 1 103 ? -1.951 41.994 3.150 1.00 49.65 618 PHE A C 1
ATOM 746 O O . PHE A 1 103 ? -2.941 42.715 2.975 1.00 51.00 618 PHE A O 1
ATOM 754 N N . LEU A 1 104 ? -1.115 41.661 2.175 1.00 41.15 619 LEU A N 1
ATOM 755 C CA . LEU A 1 104 ? -1.298 42.117 0.808 1.00 47.81 619 LEU A CA 1
ATOM 756 C C . LEU A 1 104 ? -1.842 40.956 -0.006 1.00 53.90 619 LEU A C 1
ATOM 757 O O . LEU A 1 104 ? -1.213 39.890 -0.086 1.00 45.61 619 LEU A O 1
ATOM 762 N N . GLY A 1 105 ? -3.016 41.162 -0.583 1.00 56.37 620 GLY A N 1
ATOM 763 C CA . GLY A 1 105 ? -3.661 40.171 -1.408 1.00 55.62 620 GLY A CA 1
ATOM 764 C C . GLY A 1 105 ? -4.462 40.877 -2.478 1.00 65.71 620 GLY A C 1
ATOM 765 O O . GLY A 1 105 ? -4.403 42.107 -2.578 1.00 62.53 620 GLY A O 1
ATOM 766 N N . SER A 1 106 ? -5.218 40.115 -3.271 1.00 66.66 621 SER A N 1
ATOM 767 C CA . SER A 1 106 ? -5.985 40.697 -4.369 1.00 70.37 621 SER A CA 1
ATOM 768 C C . SER A 1 106 ? -7.047 41.683 -3.886 1.00 76.52 621 SER A C 1
ATOM 769 O O . SER A 1 106 ? -7.406 42.611 -4.621 1.00 77.51 621 SER A O 1
ATOM 772 N N . ALA A 1 107 ? -7.572 41.499 -2.675 1.00 70.25 622 ALA A N 1
ATOM 773 C CA . ALA A 1 107 ? -8.672 42.320 -2.179 1.00 81.84 622 ALA A CA 1
ATOM 774 C C . ALA A 1 107 ? -8.211 43.592 -1.482 1.00 87.22 622 ALA A C 1
ATOM 775 O O . ALA A 1 107 ? -9.059 44.393 -1.075 1.00 84.14 622 ALA A O 1
ATOM 777 N N . GLN A 1 108 ? -6.905 43.790 -1.320 1.00 78.67 623 GLN A N 1
ATOM 778 C CA . GLN A 1 108 ? -6.405 44.942 -0.581 1.00 77.67 623 GLN A CA 1
ATOM 779 C C . GLN A 1 108 ? -6.739 46.239 -1.322 1.00 82.79 623 GLN A C 1
ATOM 780 O O . GLN A 1 108 ? -6.684 46.302 -2.553 1.00 75.46 623 GLN A O 1
ATOM 786 N N . SER A 1 109 ? -7.113 47.268 -0.559 1.00 81.88 624 SER A N 1
ATOM 787 C CA . SER A 1 109 ? -7.505 48.551 -1.131 1.00 79.98 624 SER A CA 1
ATOM 788 C C . SER A 1 109 ? -6.313 49.258 -1.764 1.00 86.95 624 SER A C 1
ATOM 789 O O . SER A 1 109 ? -5.164 49.083 -1.348 1.00 95.68 624 SER A O 1
ATOM 792 N N . GLU A 1 110 ? -6.599 50.083 -2.775 1.00 89.02 625 GLU A N 1
ATOM 793 C CA . GLU A 1 110 ? -5.532 50.835 -3.427 1.00 87.29 625 GLU A CA 1
ATOM 794 C C . GLU A 1 110 ? -4.863 51.802 -2.465 1.00 81.89 625 GLU A C 1
ATOM 795 O O . GLU A 1 110 ? -3.662 52.068 -2.594 1.00 78.93 625 GLU A O 1
ATOM 801 N N . ASN A 1 111 ? -5.613 52.336 -1.499 1.00 74.56 626 ASN A N 1
ATOM 802 C CA . ASN A 1 111 ? -4.998 53.230 -0.528 1.00 84.54 626 ASN A CA 1
ATOM 803 C C . ASN A 1 111 ? -3.899 52.507 0.240 1.00 74.75 626 ASN A C 1
ATOM 804 O O . ASN A 1 111 ? -2.816 53.061 0.460 1.00 76.75 626 ASN A O 1
ATOM 809 N N . VAL A 1 112 ? -4.148 51.254 0.626 1.00 72.69 627 VAL A N 1
ATOM 810 C CA . VAL A 1 112 ? -3.115 50.475 1.301 1.00 70.33 627 VAL A CA 1
ATOM 811 C C . VAL A 1 112 ? -1.989 50.121 0.336 1.00 68.40 627 VAL A C 1
ATOM 812 O O . VAL A 1 112 ? -0.804 50.207 0.684 1.00 60.43 627 VAL A O 1
ATOM 816 N N . LEU A 1 113 ? -2.332 49.737 -0.894 1.00 67.20 628 LEU A N 1
ATOM 817 C CA . LEU A 1 113 ? -1.298 49.428 -1.875 1.00 65.70 628 LEU A CA 1
ATOM 818 C C . LEU A 1 113 ? -0.411 50.640 -2.155 1.00 66.21 628 LEU A C 1
ATOM 819 O O . LEU A 1 113 ? 0.815 50.503 -2.247 1.00 52.42 628 LEU A O 1
ATOM 824 N N . THR A 1 114 ? -1.002 51.837 -2.290 1.00 60.91 629 THR A N 1
ATOM 825 C CA . THR A 1 114 ? -0.165 53.027 -2.449 1.00 63.54 629 THR A CA 1
ATOM 826 C C . THR A 1 114 ? 0.618 53.333 -1.178 1.00 59.89 629 THR A C 1
ATOM 827 O O . THR A 1 114 ? 1.745 53.834 -1.253 1.00 61.50 629 THR A O 1
ATOM 831 N N . ASP A 1 115 ? 0.044 53.041 -0.007 1.00 58.72 630 ASP A N 1
ATOM 832 C CA . ASP A 1 115 ? 0.786 53.202 1.239 1.00 56.66 630 ASP A CA 1
ATOM 833 C C . ASP A 1 115 ? 1.983 52.259 1.293 1.00 51.30 630 ASP A C 1
ATOM 834 O O . ASP A 1 115 ? 3.045 52.622 1.815 1.00 51.63 630 ASP A O 1
ATOM 839 N N . ILE A 1 116 ? 1.831 51.041 0.766 1.00 47.52 631 ILE A N 1
ATOM 840 C CA . ILE A 1 116 ? 2.957 50.106 0.744 1.00 45.68 631 ILE A CA 1
ATOM 841 C C . ILE A 1 116 ? 4.069 50.652 -0.142 1.00 59.11 631 ILE A C 1
ATOM 842 O O . ILE A 1 116 ? 5.250 50.609 0.220 1.00 51.36 631 ILE A O 1
ATOM 847 N N . LYS A 1 117 ? 3.704 51.199 -1.306 1.00 56.75 632 LYS A N 1
ATOM 848 C CA . LYS A 1 117 ? 4.692 51.792 -2.203 1.00 58.23 632 LYS A CA 1
ATOM 849 C C . LYS A 1 117 ? 5.357 53.019 -1.590 1.00 61.31 632 LYS A C 1
ATOM 850 O O . LYS A 1 117 ? 6.533 53.280 -1.861 1.00 67.46 632 LYS A O 1
ATOM 856 N N . LEU A 1 118 ? 4.635 53.784 -0.770 1.00 56.77 633 LEU A N 1
ATOM 857 C CA . LEU A 1 118 ? 5.235 54.912 -0.060 1.00 64.68 633 LEU A CA 1
ATOM 858 C C . LEU A 1 118 ? 6.056 54.482 1.144 1.00 60.18 633 LEU A C 1
ATOM 859 O O . LEU A 1 118 ? 6.590 55.346 1.849 1.00 65.35 633 LEU A O 1
ATOM 864 N N . GLY A 1 119 ? 6.139 53.181 1.416 1.00 57.74 634 GLY A N 1
ATOM 865 C CA . GLY A 1 119 ? 6.905 52.696 2.544 1.00 58.84 634 GLY A CA 1
ATOM 866 C C . GLY A 1 119 ? 6.267 52.885 3.899 1.00 56.60 634 GLY A C 1
ATOM 867 O O . GLY A 1 119 ? 6.982 52.884 4.904 1.00 61.30 634 GLY A O 1
ATOM 868 N N . LYS A 1 120 ? 4.939 53.040 3.969 1.00 49.88 635 LYS A N 1
ATOM 869 C CA . LYS A 1 120 ? 4.300 53.241 5.265 1.00 50.79 635 LYS A CA 1
ATOM 870 C C . LYS A 1 120 ? 4.312 51.991 6.139 1.00 49.85 635 LYS A C 1
ATOM 871 O O . LYS A 1 120 ? 4.167 52.118 7.360 1.00 47.50 635 LYS A O 1
ATOM 877 N N . TYR A 1 121 ? 4.478 50.798 5.558 1.00 43.23 636 TYR A N 1
ATOM 878 C CA . TYR A 1 121 ? 4.389 49.539 6.292 1.00 37.13 636 TYR A CA 1
ATOM 879 C C . TYR A 1 121 ? 5.762 48.895 6.420 1.00 39.16 636 TYR A C 1
ATOM 880 O O . TYR A 1 121 ? 6.499 48.799 5.434 1.00 43.44 636 TYR A O 1
ATOM 889 N N . ARG A 1 122 ? 6.092 48.437 7.629 1.00 34.67 637 ARG A N 1
ATOM 890 C CA . ARG A 1 122 ? 7.365 47.770 7.861 1.00 30.46 637 ARG A CA 1
ATOM 891 C C . ARG A 1 122 ? 7.332 46.291 7.491 1.00 36.18 637 ARG A C 1
ATOM 892 O O . ARG A 1 122 ? 8.360 45.740 7.089 1.00 33.71 637 ARG A O 1
ATOM 900 N N . ILE A 1 123 ? 6.201 45.617 7.678 1.00 32.33 638 ILE A N 1
ATOM 901 C CA . ILE A 1 123 ? 6.092 44.178 7.461 1.00 34.46 638 ILE A CA 1
ATOM 902 C C . ILE A 1 123 ? 4.875 43.935 6.588 1.00 32.46 638 ILE A C 1
ATOM 903 O O . ILE A 1 123 ? 3.763 44.361 6.934 1.00 36.46 638 ILE A O 1
ATOM 908 N N . VAL A 1 124 ? 5.085 43.303 5.438 1.00 32.18 639 VAL A N 1
ATOM 909 C CA . VAL A 1 124 ? 4.022 43.028 4.474 1.00 31.06 639 VAL A CA 1
ATOM 910 C C . VAL A 1 124 ? 3.938 41.518 4.313 1.00 34.02 639 VAL A C 1
ATOM 911 O O . VAL A 1 124 ? 4.903 40.889 3.874 1.00 33.36 639 VAL A O 1
ATOM 915 N N . TYR A 1 125 ? 2.798 40.942 4.670 1.00 34.21 640 TYR A N 1
ATOM 916 C CA . TYR A 1 125 ? 2.560 39.514 4.514 1.00 31.76 640 TYR A CA 1
ATOM 917 C C . TYR A 1 125 ? 1.882 39.242 3.176 1.00 35.22 640 TYR A C 1
ATOM 918 O O . TYR A 1 125 ? 0.945 39.946 2.796 1.00 37.73 640 TYR A O 1
ATOM 927 N N . VAL A 1 126 ? 2.348 38.204 2.464 1.00 33.96 641 VAL A N 1
ATOM 928 C CA . VAL A 1 126 ? 1.758 37.791 1.185 1.00 37.32 641 VAL A CA 1
ATOM 929 C C . VAL A 1 126 ? 1.752 36.270 1.086 1.00 36.54 641 VAL A C 1
ATOM 930 O O . VAL A 1 126 ? 2.543 35.583 1.727 1.00 33.24 641 VAL A O 1
ATOM 934 N N . THR A 1 127 ? 0.849 35.744 0.253 1.00 42.21 642 THR A N 1
ATOM 935 C CA . THR A 1 127 ? 0.904 34.330 -0.080 1.00 38.69 642 THR A CA 1
ATOM 936 C C . THR A 1 127 ? 1.949 34.100 -1.169 1.00 47.07 642 THR A C 1
ATOM 937 O O . THR A 1 127 ? 2.298 35.024 -1.910 1.00 40.94 642 THR A O 1
ATOM 941 N N . PRO A 1 128 ? 2.469 32.872 -1.290 1.00 39.60 643 PRO A N 1
ATOM 942 C CA . PRO A 1 128 ? 3.374 32.584 -2.417 1.00 41.96 643 PRO A CA 1
ATOM 943 C C . PRO A 1 128 ? 2.732 32.824 -3.775 1.00 42.94 643 PRO A C 1
ATOM 944 O O . PRO A 1 128 ? 3.384 33.337 -4.696 1.00 44.92 643 PRO A O 1
ATOM 948 N N . GLU A 1 129 ? 1.452 32.462 -3.911 1.00 40.79 644 GLU A N 1
ATOM 949 C CA . GLU A 1 129 ? 0.743 32.590 -5.182 1.00 47.75 644 GLU A CA 1
ATOM 950 C C . GLU A 1 129 ? 0.620 34.046 -5.601 1.00 52.37 644 GLU A C 1
ATOM 951 O O . GLU A 1 129 ? 0.781 34.377 -6.781 1.00 50.67 644 GLU A O 1
ATOM 957 N N . TYR A 1 130 ? 0.307 34.932 -4.655 1.00 44.11 645 TYR A N 1
ATOM 958 C CA . TYR A 1 130 ? 0.283 36.355 -4.977 1.00 54.05 645 TYR A CA 1
ATOM 959 C C . TYR A 1 130 ? 1.676 36.836 -5.340 1.00 48.48 645 TYR A C 1
ATOM 960 O O . TYR A 1 130 ? 1.855 37.641 -6.265 1.00 50.50 645 TYR A O 1
ATOM 969 N N . CYS A 1 131 ? 2.672 36.321 -4.627 1.00 51.18 646 CYS A N 1
ATOM 970 C CA . CYS A 1 131 ? 4.038 36.792 -4.766 1.00 48.54 646 CYS A CA 1
ATOM 971 C C . CYS A 1 131 ? 4.566 36.542 -6.173 1.00 60.87 646 CYS A C 1
ATOM 972 O O . CYS A 1 131 ? 5.294 37.372 -6.729 1.00 63.36 646 CYS A O 1
ATOM 975 N N . SER A 1 132 ? 4.210 35.405 -6.766 1.00 55.18 647 SER A N 1
ATOM 976 C CA . SER A 1 132 ? 4.734 35.087 -8.087 1.00 62.65 647 SER A CA 1
ATOM 977 C C . SER A 1 132 ? 4.043 35.886 -9.179 1.00 62.74 647 SER A C 1
ATOM 978 O O . SER A 1 132 ? 4.669 36.212 -10.191 1.00 70.16 647 SER A O 1
ATOM 981 N N . GLY A 1 133 ? 2.771 36.220 -8.994 1.00 66.72 648 GLY A N 1
ATOM 982 C CA . GLY A 1 133 ? 2.051 36.997 -9.980 1.00 60.26 648 GLY A CA 1
ATOM 983 C C . GLY A 1 133 ? 2.244 38.493 -9.903 1.00 63.25 648 GLY A C 1
ATOM 984 O O . GLY A 1 133 ? 1.661 39.214 -10.711 1.00 58.77 648 GLY A O 1
ATOM 985 N N . ASN A 1 134 ? 3.033 38.996 -8.956 1.00 64.26 649 ASN A N 1
ATOM 986 C CA . ASN A 1 134 ? 3.207 40.434 -8.805 1.00 57.41 649 ASN A CA 1
ATOM 987 C C . ASN A 1 134 ? 4.663 40.774 -8.549 1.00 56.20 649 ASN A C 1
ATOM 988 O O . ASN A 1 134 ? 4.980 41.685 -7.778 1.00 57.44 649 ASN A O 1
ATOM 993 N N . MET A 1 135 ? 5.571 40.050 -9.203 1.00 52.56 650 MET A N 1
ATOM 994 C CA . MET A 1 135 ? 6.994 40.303 -9.010 1.00 56.37 650 MET A CA 1
ATOM 995 C C . MET A 1 135 ? 7.382 41.715 -9.426 1.00 61.63 650 MET A C 1
ATOM 996 O O . MET A 1 135 ? 8.325 42.289 -8.866 1.00 56.50 650 MET A O 1
ATOM 1001 N N . GLY A 1 136 ? 6.680 42.287 -10.406 1.00 60.88 651 GLY A N 1
ATOM 1002 C CA . GLY A 1 136 ? 6.931 43.670 -10.764 1.00 59.00 651 GLY A CA 1
ATOM 1003 C C . GLY A 1 136 ? 6.735 44.609 -9.590 1.00 54.11 651 GLY A C 1
ATOM 1004 O O . GLY A 1 136 ? 7.520 45.537 -9.387 1.00 57.87 651 GLY A O 1
ATOM 1005 N N . LEU A 1 137 ? 5.693 44.373 -8.793 1.00 54.46 652 LEU A N 1
ATOM 1006 C CA . LEU A 1 137 ? 5.490 45.195 -7.608 1.00 56.45 652 LEU A CA 1
ATOM 1007 C C . LEU A 1 137 ? 6.679 45.091 -6.667 1.00 56.47 652 LEU A C 1
ATOM 1008 O O . LEU A 1 137 ? 7.147 46.105 -6.133 1.00 55.10 652 LEU A O 1
ATOM 1013 N N . LEU A 1 138 ? 7.197 43.874 -6.467 1.00 56.56 653 LEU A N 1
ATOM 1014 C CA . LEU A 1 138 ? 8.301 43.695 -5.528 1.00 51.19 653 LEU A CA 1
ATOM 1015 C C . LEU A 1 138 ? 9.531 44.456 -5.986 1.00 49.07 653 LEU A C 1
ATOM 1016 O O . LEU A 1 138 ? 10.235 45.064 -5.173 1.00 46.75 653 LEU A O 1
ATOM 1021 N N . GLN A 1 139 ? 9.796 44.453 -7.291 1.00 51.08 654 GLN A N 1
ATOM 1022 C CA . GLN A 1 139 ? 10.964 45.162 -7.788 1.00 51.87 654 GLN A CA 1
ATOM 1023 C C . GLN A 1 139 ? 10.814 46.668 -7.598 1.00 51.00 654 GLN A C 1
ATOM 1024 O O . GLN A 1 139 ? 11.791 47.364 -7.292 1.00 48.60 654 GLN A O 1
ATOM 1030 N N . GLN A 1 140 ? 9.598 47.194 -7.775 1.00 48.78 655 GLN A N 1
ATOM 1031 C CA . GLN A 1 140 ? 9.372 48.609 -7.504 1.00 55.39 655 GLN A CA 1
ATOM 1032 C C . GLN A 1 140 ? 9.597 48.930 -6.031 1.00 52.57 655 GLN A C 1
ATOM 1033 O O . GLN A 1 140 ? 10.188 49.966 -5.695 1.00 57.42 655 GLN A O 1
ATOM 1039 N N . LEU A 1 141 ? 9.126 48.054 -5.139 1.00 46.50 656 LEU A N 1
ATOM 1040 C CA . LEU A 1 141 ? 9.367 48.241 -3.712 1.00 47.01 656 LEU A CA 1
ATOM 1041 C C . LEU A 1 141 ? 10.856 48.310 -3.417 1.00 52.98 656 LEU A C 1
ATOM 1042 O O . LEU A 1 141 ? 11.309 49.188 -2.672 1.00 48.35 656 LEU A O 1
ATOM 1047 N N . GLU A 1 142 ? 11.637 47.402 -4.007 1.00 46.26 657 GLU A N 1
ATOM 1048 C CA . GLU A 1 142 ? 13.080 47.413 -3.794 1.00 51.36 657 GLU A CA 1
ATOM 1049 C C . GLU A 1 142 ? 13.719 48.676 -4.360 1.00 53.82 657 GLU A C 1
ATOM 1050 O O . GLU A 1 142 ? 14.588 49.279 -3.719 1.00 55.68 657 GLU A O 1
ATOM 1056 N N . ALA A 1 143 ? 13.302 49.094 -5.557 1.00 54.37 658 ALA A N 1
ATOM 1057 C CA . ALA A 1 143 ? 13.864 50.302 -6.163 1.00 54.44 658 ALA A CA 1
ATOM 1058 C C . ALA A 1 143 ? 13.507 51.551 -5.366 1.00 60.55 658 ALA A C 1
ATOM 1059 O O . ALA A 1 143 ? 14.371 52.398 -5.109 1.00 62.03 658 ALA A O 1
ATOM 1061 N N . ASP A 1 144 ? 12.244 51.678 -4.952 1.00 53.00 659 ASP A N 1
ATOM 1062 C CA . ASP A 1 144 ? 11.791 52.930 -4.356 1.00 53.68 659 ASP A CA 1
ATOM 1063 C C . ASP A 1 144 ? 12.111 53.012 -2.873 1.00 60.86 659 ASP A C 1
ATOM 1064 O O . ASP A 1 144 ? 12.503 54.077 -2.384 1.00 57.06 659 ASP A O 1
ATOM 1069 N N . ILE A 1 145 ? 11.937 51.908 -2.142 1.00 50.69 660 ILE A N 1
ATOM 1070 C CA . ILE A 1 145 ? 12.005 51.894 -0.686 1.00 50.62 660 ILE A CA 1
ATOM 1071 C C . ILE A 1 145 ? 13.188 51.073 -0.194 1.00 54.34 660 ILE A C 1
ATOM 1072 O O . ILE A 1 145 ? 13.983 51.535 0.627 1.00 50.93 660 ILE A O 1
ATOM 1077 N N . GLY A 1 146 ? 13.317 49.849 -0.690 1.00 51.07 661 GLY A N 1
ATOM 1078 C CA . GLY A 1 146 ? 14.315 48.919 -0.210 1.00 47.78 661 GLY A CA 1
ATOM 1079 C C . GLY A 1 146 ? 13.664 47.807 0.576 1.00 43.40 661 GLY A C 1
ATOM 1080 O O . GLY A 1 146 ? 12.978 48.065 1.569 1.00 42.81 661 GLY A O 1
ATOM 1081 N N . ILE A 1 147 ? 13.844 46.566 0.140 1.00 41.23 662 ILE A N 1
ATOM 1082 C CA . ILE A 1 147 ? 13.352 45.413 0.879 1.00 36.08 662 ILE A CA 1
ATOM 1083 C C . ILE A 1 147 ? 14.505 44.909 1.735 1.00 36.81 662 ILE A C 1
ATOM 1084 O O . ILE A 1 147 ? 15.536 44.477 1.211 1.00 34.33 662 ILE A O 1
ATOM 1089 N N . THR A 1 148 ? 14.339 45.005 3.055 1.00 34.14 663 THR A N 1
ATOM 1090 C CA . THR A 1 148 ? 15.380 44.578 3.988 1.00 31.36 663 THR A CA 1
ATOM 1091 C C . THR A 1 148 ? 15.610 43.075 3.919 1.00 28.33 663 THR A C 1
ATOM 1092 O O . THR A 1 148 ? 16.752 42.608 3.991 1.00 30.48 663 THR A O 1
ATOM 1096 N N . LEU A 1 149 ? 14.542 42.307 3.778 1.00 28.87 664 LEU A N 1
ATOM 1097 C CA . LEU A 1 149 ? 14.635 40.861 3.685 1.00 27.80 664 LEU A CA 1
ATOM 1098 C C . LEU A 1 149 ? 13.314 40.342 3.161 1.00 29.54 664 LEU A C 1
ATOM 1099 O O . LEU A 1 149 ? 12.274 41.008 3.253 1.00 27.30 664 LEU A O 1
ATOM 1104 N N . ILE A 1 150 ? 13.374 39.135 2.624 1.00 27.69 665 ILE A N 1
ATOM 1105 C CA . ILE A 1 150 ? 12.207 38.329 2.313 1.00 27.41 665 ILE A CA 1
ATOM 1106 C C . ILE A 1 150 ? 12.269 37.089 3.196 1.00 26.90 665 ILE A C 1
ATOM 1107 O O . ILE A 1 150 ? 13.266 36.356 3.172 1.00 27.26 665 ILE A O 1
ATOM 1112 N N . ALA A 1 151 ? 11.232 36.867 3.993 1.00 23.44 666 ALA A N 1
ATOM 1113 C CA . ALA A 1 151 ? 11.164 35.685 4.836 1.00 20.64 666 ALA A CA 1
ATOM 1114 C C . ALA A 1 151 ? 10.231 34.691 4.166 1.00 25.47 666 ALA A C 1
ATOM 1115 O O . ALA A 1 151 ? 9.072 35.012 3.891 1.00 30.01 666 ALA A O 1
ATOM 1117 N N . VAL A 1 152 ? 10.716 33.481 3.907 1.00 23.27 667 VAL A N 1
ATOM 1118 C CA . VAL A 1 152 ? 9.855 32.430 3.385 1.00 21.24 667 VAL A CA 1
ATOM 1119 C C . VAL A 1 152 ? 9.523 31.539 4.577 1.00 22.42 667 VAL A C 1
ATOM 1120 O O . VAL A 1 152 ? 10.351 30.716 5.009 1.00 23.04 667 VAL A O 1
ATOM 1124 N N . ASP A 1 153 ? 8.340 31.729 5.143 1.00 23.89 668 ASP A N 1
ATOM 1125 C CA . ASP A 1 153 ? 7.926 30.903 6.266 1.00 25.06 668 ASP A CA 1
ATOM 1126 C C . ASP A 1 153 ? 7.440 29.545 5.766 1.00 26.88 668 ASP A C 1
ATOM 1127 O O . ASP A 1 153 ? 7.028 29.400 4.615 1.00 29.14 668 ASP A O 1
ATOM 1132 N N . GLU A 1 154 ? 7.498 28.526 6.641 1.00 25.81 669 GLU A N 1
ATOM 1133 C CA . GLU A 1 154 ? 7.040 27.176 6.270 1.00 23.47 669 GLU A CA 1
ATOM 1134 C C . GLU A 1 154 ? 7.796 26.676 5.039 1.00 23.36 669 GLU A C 1
ATOM 1135 O O . GLU A 1 154 ? 7.222 26.021 4.162 1.00 25.80 669 GLU A O 1
ATOM 1141 N N . ALA A 1 155 ? 9.099 26.985 4.990 1.00 24.41 670 ALA A N 1
ATOM 1142 C CA . ALA A 1 155 ? 9.884 26.717 3.780 1.00 21.12 670 ALA A CA 1
ATOM 1143 C C . ALA A 1 155 ? 10.029 25.234 3.476 1.00 22.06 670 ALA A C 1
ATOM 1144 O O . ALA A 1 155 ? 10.296 24.879 2.314 1.00 21.17 670 ALA A O 1
ATOM 1146 N N . HIS A 1 156 ? 9.878 24.364 4.493 1.00 21.98 671 HIS A N 1
ATOM 1147 C CA . HIS A 1 156 ? 9.886 22.922 4.257 1.00 24.45 671 HIS A CA 1
ATOM 1148 C C . HIS A 1 156 ? 8.741 22.487 3.358 1.00 22.96 671 HIS A C 1
ATOM 1149 O O . HIS A 1 156 ? 8.784 21.382 2.814 1.00 25.43 671 HIS A O 1
ATOM 1156 N N . CYS A 1 157 ? 7.717 23.327 3.179 1.00 23.15 672 CYS A N 1
ATOM 1157 C CA . CYS A 1 157 ? 6.668 23.024 2.191 1.00 28.77 672 CYS A CA 1
ATOM 1158 C C . CYS A 1 157 ? 7.185 22.947 0.758 1.00 26.77 672 CYS A C 1
ATOM 1159 O O . CYS A 1 157 ? 6.448 22.521 -0.127 1.00 26.61 672 CYS A O 1
ATOM 1162 N N . ILE A 1 158 ? 8.415 23.382 0.508 1.00 22.60 673 ILE A N 1
ATOM 1163 C CA . ILE A 1 158 ? 9.013 23.274 -0.822 1.00 24.93 673 ILE A CA 1
ATOM 1164 C C . ILE A 1 158 ? 9.230 21.829 -1.230 1.00 28.80 673 ILE A C 1
ATOM 1165 O O . ILE A 1 158 ? 9.199 21.496 -2.422 1.00 29.62 673 ILE A O 1
ATOM 1170 N N . SER A 1 159 ? 9.443 20.947 -0.259 1.00 25.66 674 SER A N 1
ATOM 1171 C CA . SER A 1 159 ? 9.882 19.586 -0.533 1.00 27.43 674 SER A CA 1
ATOM 1172 C C . SER A 1 159 ? 8.732 18.615 -0.781 1.00 31.65 674 SER A C 1
ATOM 1173 O O . SER A 1 159 ? 7.794 18.526 0.023 1.00 33.06 674 SER A O 1
ATOM 1176 N N . GLU A 1 160 ? 8.839 17.860 -1.891 1.00 32.31 675 GLU A N 1
ATOM 1177 C CA . GLU A 1 160 ? 7.810 16.899 -2.276 1.00 38.62 675 GLU A CA 1
ATOM 1178 C C . GLU A 1 160 ? 7.589 15.826 -1.227 1.00 42.87 675 GLU A C 1
ATOM 1179 O O . GLU A 1 160 ? 6.469 15.315 -1.089 1.00 49.54 675 GLU A O 1
ATOM 1185 N N . TRP A 1 161 ? 8.632 15.446 -0.502 1.00 39.66 676 TRP A N 1
ATOM 1186 C CA . TRP A 1 161 ? 8.544 14.350 0.454 1.00 50.07 676 TRP A CA 1
ATOM 1187 C C . TRP A 1 161 ? 8.357 14.812 1.893 1.00 44.92 676 TRP A C 1
ATOM 1188 O O . TRP A 1 161 ? 8.316 13.974 2.793 1.00 58.22 676 TRP A O 1
ATOM 1199 N N . GLY A 1 162 ? 8.228 16.104 2.134 1.00 43.82 677 GLY A N 1
ATOM 1200 C CA . GLY A 1 162 ? 8.159 16.584 3.497 1.00 48.97 677 GLY A CA 1
ATOM 1201 C C . GLY A 1 162 ? 6.797 16.559 4.145 1.00 54.43 677 GLY A C 1
ATOM 1202 O O . GLY A 1 162 ? 6.588 17.260 5.143 1.00 58.48 677 GLY A O 1
ATOM 1203 N N . HIS A 1 163 ? 5.847 15.818 3.571 1.00 45.84 678 HIS A N 1
ATOM 1204 C CA . HIS A 1 163 ? 4.531 15.604 4.171 1.00 55.37 678 HIS A CA 1
ATOM 1205 C C . HIS A 1 163 ? 3.742 16.900 4.290 1.00 51.85 678 HIS A C 1
ATOM 1206 O O . HIS A 1 163 ? 2.638 16.909 4.842 1.00 46.33 678 HIS A O 1
ATOM 1213 N N . ASP A 1 164 ? 4.290 18.000 3.787 1.00 41.23 679 ASP A N 1
ATOM 1214 C CA . ASP A 1 164 ? 3.565 19.261 3.806 1.00 39.61 679 ASP A CA 1
ATOM 1215 C C . ASP A 1 164 ? 3.788 20.023 2.502 1.00 34.67 679 ASP A C 1
ATOM 1216 O O . ASP A 1 164 ? 3.914 21.252 2.498 1.00 37.55 679 ASP A O 1
ATOM 1221 N N . PHE A 1 165 ? 3.827 19.293 1.387 1.00 42.80 680 PHE A N 1
ATOM 1222 C CA . PHE A 1 165 ? 4.183 19.854 0.089 1.00 37.52 680 PHE A CA 1
ATOM 1223 C C . PHE A 1 165 ? 3.136 20.857 -0.378 1.00 33.68 680 PHE A C 1
ATOM 1224 O O . PHE A 1 165 ? 1.938 20.551 -0.424 1.00 36.56 680 PHE A O 1
ATOM 1232 N N . ARG A 1 166 ? 3.584 22.061 -0.723 1.00 37.52 681 ARG A N 1
ATOM 1233 C CA . ARG A 1 166 ? 2.759 23.069 -1.387 1.00 37.67 681 ARG A CA 1
ATOM 1234 C C . ARG A 1 166 ? 3.494 23.575 -2.628 1.00 40.11 681 ARG A C 1
ATOM 1235 O O . ARG A 1 166 ? 4.482 24.313 -2.504 1.00 38.71 681 ARG A O 1
ATOM 1243 N N . ASP A 1 167 ? 2.979 23.238 -3.817 1.00 43.31 682 ASP A N 1
ATOM 1244 C CA . ASP A 1 167 ? 3.773 23.415 -5.031 1.00 41.91 682 ASP A CA 1
ATOM 1245 C C . ASP A 1 167 ? 4.042 24.884 -5.356 1.00 45.40 682 ASP A C 1
ATOM 1246 O O . ASP A 1 167 ? 5.054 25.178 -6.004 1.00 38.63 682 ASP A O 1
ATOM 1251 N N . SER A 1 168 ? 3.198 25.816 -4.892 1.00 39.37 683 SER A N 1
ATOM 1252 C CA . SER A 1 168 ? 3.464 27.228 -5.146 1.00 41.26 683 SER A CA 1
ATOM 1253 C C . SER A 1 168 ? 4.781 27.686 -4.552 1.00 42.36 683 SER A C 1
ATOM 1254 O O . SER A 1 168 ? 5.347 28.676 -5.036 1.00 41.41 683 SER A O 1
ATOM 1257 N 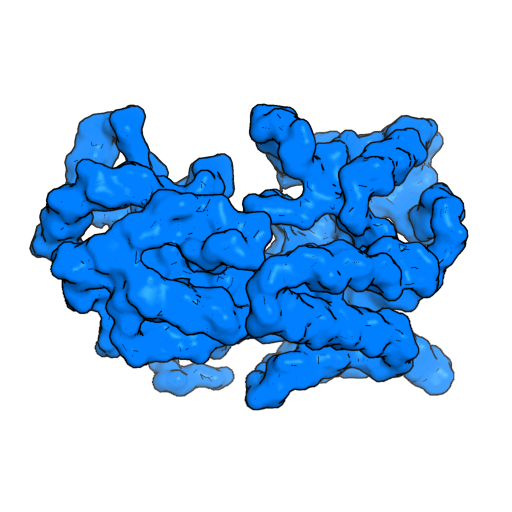N . PHE A 1 169 ? 5.284 26.992 -3.521 1.00 34.92 684 PHE A N 1
ATOM 1258 C CA . PHE A 1 169 ? 6.567 27.363 -2.933 1.00 32.98 684 PHE A CA 1
ATOM 1259 C C . PHE A 1 169 ? 7.707 27.154 -3.913 1.00 30.74 684 PHE A C 1
ATOM 1260 O O . PHE A 1 169 ? 8.726 27.852 -3.827 1.00 38.47 684 PHE A O 1
ATOM 1268 N N . ARG A 1 170 ? 7.575 26.175 -4.812 1.00 36.05 685 ARG A N 1
ATOM 1269 C CA . ARG A 1 170 ? 8.648 25.886 -5.761 1.00 32.32 685 ARG A CA 1
ATOM 1270 C C . ARG A 1 170 ? 8.781 26.983 -6.799 1.00 32.94 685 ARG A C 1
ATOM 1271 O O . ARG A 1 170 ? 9.810 27.050 -7.485 1.00 46.39 685 ARG A O 1
ATOM 1279 N N . LYS A 1 171 ? 7.768 27.842 -6.924 1.00 37.91 686 LYS A N 1
ATOM 1280 C CA . LYS A 1 171 ? 7.866 28.996 -7.800 1.00 38.57 686 LYS A CA 1
ATOM 1281 C C . LYS A 1 171 ? 8.679 30.121 -7.195 1.00 42.97 686 LYS A C 1
ATOM 1282 O O . LYS A 1 171 ? 9.082 31.029 -7.925 1.00 41.49 686 LYS A O 1
ATOM 1288 N N . LEU A 1 172 ? 8.981 30.062 -5.896 1.00 39.82 687 LEU A N 1
ATOM 1289 C CA . LEU A 1 172 ? 9.716 31.157 -5.275 1.00 39.30 687 LEU A CA 1
ATOM 1290 C C . LEU A 1 172 ? 11.180 31.214 -5.695 1.00 33.97 687 LEU A C 1
ATOM 1291 O O . LEU A 1 172 ? 11.903 32.121 -5.240 1.00 38.61 687 LEU A O 1
ATOM 1296 N N . GLY A 1 173 ? 11.637 30.292 -6.557 1.00 44.98 688 GLY A N 1
ATOM 1297 C CA . GLY A 1 173 ? 12.950 30.430 -7.160 1.00 44.02 688 GLY A CA 1
ATOM 1298 C C . GLY A 1 173 ? 13.109 31.723 -7.923 1.00 42.38 688 GLY A C 1
ATOM 1299 O O . GLY A 1 173 ? 14.238 32.198 -8.115 1.00 52.32 688 GLY A O 1
ATOM 1300 N N . SER A 1 174 ? 11.996 32.322 -8.348 1.00 39.86 689 SER A N 1
ATOM 1301 C CA . SER A 1 174 ? 12.057 33.580 -9.083 1.00 50.95 689 SER A CA 1
ATOM 1302 C C . SER A 1 174 ? 12.505 34.748 -8.215 1.00 44.61 689 SER A C 1
ATOM 1303 O O . SER A 1 174 ? 12.981 35.753 -8.759 1.00 47.08 689 SER A O 1
ATOM 1306 N N . LEU A 1 175 ? 12.377 34.642 -6.881 1.00 42.54 690 LEU A N 1
ATOM 1307 C CA . LEU A 1 175 ? 12.725 35.768 -6.020 1.00 41.37 690 LEU A CA 1
ATOM 1308 C C . LEU A 1 175 ? 14.169 36.202 -6.229 1.00 48.28 690 LEU A C 1
ATOM 1309 O O . LEU A 1 175 ? 14.450 37.389 -6.425 1.00 44.58 690 LEU A O 1
ATOM 1314 N N . LYS A 1 176 ? 15.104 35.252 -6.198 1.00 41.60 691 LYS A N 1
ATOM 1315 C CA . LYS A 1 176 ? 16.515 35.624 -6.258 1.00 43.39 691 LYS A CA 1
ATOM 1316 C C . LYS A 1 176 ? 16.854 36.303 -7.569 1.00 51.56 691 LYS A C 1
ATOM 1317 O O . LYS A 1 176 ? 17.654 37.245 -7.603 1.00 63.41 691 LYS A O 1
ATOM 1323 N N . THR A 1 177 ? 16.257 35.834 -8.658 1.00 39.84 692 THR A N 1
ATOM 1324 C CA . THR A 1 177 ? 16.526 36.405 -9.970 1.00 55.13 692 THR A CA 1
ATOM 1325 C C . THR A 1 177 ? 15.980 37.823 -10.071 1.00 59.51 692 THR A C 1
ATOM 1326 O O . THR A 1 177 ? 16.667 38.731 -10.553 1.00 62.27 692 THR A O 1
ATOM 1330 N N . ALA A 1 178 ? 14.737 38.026 -9.630 1.00 53.00 693 ALA A N 1
ATOM 1331 C CA . ALA A 1 178 ? 14.150 39.359 -9.637 1.00 49.90 693 ALA A CA 1
ATOM 1332 C C . ALA A 1 178 ? 14.866 40.288 -8.668 1.00 57.07 693 ALA A C 1
ATOM 1333 O O . ALA A 1 178 ? 15.057 41.474 -8.960 1.00 52.88 693 ALA A O 1
ATOM 1335 N N . LEU A 1 179 ? 15.248 39.784 -7.499 1.00 46.67 694 LEU A N 1
ATOM 1336 C CA . LEU A 1 179 ? 15.805 40.618 -6.435 1.00 46.52 694 LEU A CA 1
ATOM 1337 C C . LEU A 1 179 ? 17.121 40.020 -5.949 1.00 53.99 694 LEU A C 1
ATOM 1338 O O . LEU A 1 179 ? 17.210 39.484 -4.837 1.00 43.67 694 LEU A O 1
ATOM 1343 N N . PRO A 1 180 ? 18.173 40.099 -6.769 1.00 50.58 695 PRO A N 1
ATOM 1344 C CA . PRO A 1 180 ? 19.443 39.459 -6.398 1.00 54.20 695 PRO A CA 1
ATOM 1345 C C . PRO A 1 180 ? 20.087 40.023 -5.151 1.00 42.25 695 PRO A C 1
ATOM 1346 O O . PRO A 1 180 ? 20.776 39.280 -4.443 1.00 59.44 695 PRO A O 1
ATOM 1350 N N . MET A 1 181 ? 19.908 41.306 -4.858 1.00 42.82 696 MET A N 1
ATOM 1351 C CA . MET A 1 181 ? 20.567 41.890 -3.702 1.00 52.19 696 MET A CA 1
ATOM 1352 C C . MET A 1 181 ? 19.761 41.750 -2.409 1.00 50.08 696 MET A C 1
ATOM 1353 O O . MET A 1 181 ? 20.210 42.243 -1.368 1.00 48.39 696 MET A O 1
ATOM 1358 N N . VAL A 1 182 ? 18.597 41.109 -2.441 1.00 41.30 697 VAL A N 1
ATOM 1359 C CA . VAL A 1 182 ? 17.705 41.048 -1.280 1.00 38.15 697 VAL A CA 1
ATOM 1360 C C . VAL A 1 182 ? 17.893 39.705 -0.583 1.00 31.92 697 VAL A C 1
ATOM 1361 O O . VAL A 1 182 ? 17.605 38.658 -1.184 1.00 33.46 697 VAL A O 1
ATOM 1365 N N . PRO A 1 183 ? 18.312 39.687 0.676 1.00 32.42 698 PRO A N 1
ATOM 1366 C CA . PRO A 1 183 ? 18.521 38.411 1.360 1.00 31.02 698 PRO A CA 1
ATOM 1367 C C . PRO A 1 183 ? 17.206 37.704 1.641 1.00 30.78 698 PRO A C 1
ATOM 1368 O O . PRO A 1 183 ? 16.190 38.330 1.968 1.00 28.54 698 PRO A O 1
ATOM 1372 N N . ILE A 1 184 ? 17.228 36.381 1.511 1.00 26.63 699 ILE A N 1
ATOM 1373 C CA . ILE A 1 184 ? 16.082 35.554 1.855 1.00 24.33 699 ILE A CA 1
ATOM 1374 C C . ILE A 1 184 ? 16.381 34.828 3.160 1.00 22.57 699 ILE A C 1
ATOM 1375 O O . ILE A 1 184 ? 17.469 34.261 3.316 1.00 25.22 699 ILE A O 1
ATOM 1380 N N . VAL A 1 185 ? 15.438 34.877 4.099 1.00 20.62 700 VAL A N 1
ATOM 1381 C CA . VAL A 1 185 ? 15.480 34.070 5.317 1.00 17.79 700 VAL A CA 1
ATOM 1382 C C . VAL A 1 185 ? 14.439 32.979 5.136 1.00 21.96 700 VAL A C 1
ATOM 1383 O O . VAL A 1 185 ? 13.233 33.242 5.232 1.00 21.88 700 VAL A O 1
ATOM 1387 N N . ALA A 1 186 ? 14.883 31.754 4.892 1.00 18.90 701 ALA A N 1
ATOM 1388 C CA . ALA A 1 186 ? 13.965 30.633 4.760 1.00 18.78 701 ALA A CA 1
ATOM 1389 C C . ALA A 1 186 ? 13.830 29.962 6.108 1.00 20.87 701 ALA A C 1
ATOM 1390 O O . ALA A 1 186 ? 14.845 29.539 6.681 1.00 21.92 701 ALA A O 1
ATOM 1392 N N . LEU A 1 187 ? 12.615 29.871 6.615 1.00 19.12 702 LEU A N 1
ATOM 1393 C CA . LEU A 1 187 ? 12.383 29.359 7.964 1.00 18.39 702 LEU A CA 1
ATOM 1394 C C . LEU A 1 187 ? 11.754 27.979 7.866 1.00 22.61 702 LEU A C 1
ATOM 1395 O O . LEU A 1 187 ? 10.705 27.807 7.225 1.00 23.30 702 LEU A O 1
ATOM 1400 N N . THR A 1 188 ? 12.417 26.994 8.466 1.00 22.13 703 THR A N 1
ATOM 1401 C CA . THR A 1 188 ? 11.954 25.613 8.424 1.00 26.61 703 THR A CA 1
ATOM 1402 C C . THR A 1 188 ? 11.861 25.099 9.858 1.00 22.27 703 THR A C 1
ATOM 1403 O O . THR A 1 188 ? 12.723 25.387 10.691 1.00 24.05 703 THR A O 1
ATOM 1407 N N . ALA A 1 189 ? 10.840 24.319 10.161 1.00 26.48 704 ALA A N 1
ATOM 1408 C CA . ALA A 1 189 ? 10.787 23.765 11.497 1.00 21.76 704 ALA A CA 1
ATOM 1409 C C . ALA A 1 189 ? 11.296 22.333 11.550 1.00 20.31 704 ALA A C 1
ATOM 1410 O O . ALA A 1 189 ? 11.064 21.646 12.547 1.00 24.21 704 ALA A O 1
ATOM 1412 N N . THR A 1 190 ? 11.978 21.862 10.516 1.00 23.20 705 THR A N 1
ATOM 1413 C CA . THR A 1 190 ? 12.668 20.583 10.585 1.00 23.78 705 THR A CA 1
ATOM 1414 C C . THR A 1 190 ? 14.147 20.791 10.281 1.00 21.80 705 THR A C 1
ATOM 1415 O O . THR A 1 190 ? 14.518 21.591 9.402 1.00 24.17 705 THR A O 1
ATOM 1419 N N . ALA A 1 191 ? 14.980 20.022 10.977 1.00 23.84 706 ALA A N 1
ATOM 1420 C CA . ALA A 1 191 ? 16.411 20.055 10.757 1.00 23.68 706 ALA A CA 1
ATOM 1421 C C . ALA A 1 191 ? 16.854 19.058 9.692 1.00 20.74 706 ALA A C 1
ATOM 1422 O O . ALA A 1 191 ? 18.058 18.890 9.497 1.00 25.29 706 ALA A O 1
ATOM 1424 N N . SER A 1 192 ? 15.911 18.377 9.036 1.00 22.97 707 SER A N 1
ATOM 1425 C CA . SER A 1 192 ? 16.251 17.444 7.958 1.00 23.48 707 SER A CA 1
ATOM 1426 C C . SER A 1 192 ? 17.217 18.058 6.950 1.00 25.92 707 SER A C 1
ATOM 1427 O O . SER A 1 192 ? 16.965 19.131 6.396 1.00 23.90 707 SER A O 1
ATOM 1430 N N . SER A 1 193 ? 18.326 17.364 6.705 1.00 27.51 708 SER A N 1
ATOM 1431 C CA . SER A 1 193 ? 19.301 17.889 5.749 1.00 27.00 708 SER A CA 1
ATOM 1432 C C . SER A 1 193 ? 18.772 17.819 4.324 1.00 25.71 708 SER A C 1
ATOM 1433 O O . SER A 1 193 ? 19.055 18.721 3.521 1.00 24.80 708 SER A O 1
ATOM 1436 N N . SER A 1 194 ? 18.002 16.771 3.984 1.00 24.99 709 SER A N 1
ATOM 1437 C CA . SER A 1 194 ? 17.500 16.665 2.610 1.00 26.26 709 SER A CA 1
ATOM 1438 C C . SER A 1 194 ? 16.511 17.790 2.316 1.00 26.37 709 SER A C 1
ATOM 1439 O O . SER A 1 194 ? 16.511 18.362 1.211 1.00 29.61 709 SER A O 1
ATOM 1442 N N . ILE A 1 195 ? 15.722 18.185 3.315 1.00 22.64 710 ILE A N 1
ATOM 1443 C CA . ILE A 1 195 ? 14.809 19.299 3.109 1.00 24.68 710 ILE A CA 1
ATOM 1444 C C . ILE A 1 195 ? 15.575 20.619 3.028 1.00 22.38 710 ILE A C 1
ATOM 1445 O O . ILE A 1 195 ? 15.305 21.449 2.159 1.00 22.79 710 ILE A O 1
ATOM 1450 N N . ARG A 1 196 ? 16.561 20.820 3.898 1.00 22.77 711 ARG A N 1
ATOM 1451 C CA . ARG A 1 196 ? 17.366 22.038 3.831 1.00 20.41 711 ARG A CA 1
ATOM 1452 C C . ARG A 1 196 ? 18.047 22.184 2.467 1.00 18.85 711 ARG A C 1
ATOM 1453 O O . ARG A 1 196 ? 18.043 23.263 1.866 1.00 21.31 711 ARG A O 1
ATOM 1461 N N . GLU A 1 197 ? 18.640 21.100 1.958 1.00 19.95 712 GLU A N 1
ATOM 1462 C CA . GLU A 1 197 ? 19.340 21.148 0.677 1.00 20.09 712 GLU A CA 1
ATOM 1463 C C . GLU A 1 197 ? 18.376 21.492 -0.450 1.00 20.60 712 GLU A C 1
ATOM 1464 O O . GLU A 1 197 ? 18.733 22.225 -1.380 1.00 23.70 712 GLU A O 1
ATOM 1470 N N . ASP A 1 198 ? 17.145 20.968 -0.384 1.00 22.78 713 ASP A N 1
ATOM 1471 C CA . ASP A 1 198 ? 16.143 21.298 -1.396 1.00 25.74 713 ASP A CA 1
ATOM 1472 C C . ASP A 1 198 ? 15.690 22.749 -1.291 1.00 21.31 713 ASP A C 1
ATOM 1473 O O . ASP A 1 198 ? 15.508 23.421 -2.315 1.00 26.55 713 ASP A O 1
ATOM 1478 N N . ILE A 1 199 ? 15.488 23.238 -0.072 1.00 19.60 714 ILE A N 1
ATOM 1479 C CA . ILE A 1 199 ? 15.178 24.655 0.129 1.00 19.73 714 ILE A CA 1
ATOM 1480 C C . ILE A 1 199 ? 16.256 25.536 -0.507 1.00 21.74 714 ILE A C 1
ATOM 1481 O O . ILE A 1 199 ? 15.954 26.428 -1.314 1.00 23.51 714 ILE A O 1
ATOM 1486 N N . VAL A 1 200 ? 17.536 25.245 -0.211 1.00 19.14 715 VAL A N 1
ATOM 1487 C CA . VAL A 1 200 ? 18.643 26.040 -0.749 1.00 20.85 715 VAL A CA 1
ATOM 1488 C C . VAL A 1 200 ? 18.633 26.042 -2.279 1.00 22.24 715 VAL A C 1
ATOM 1489 O O . VAL A 1 200 ? 18.799 27.095 -2.928 1.00 24.24 715 VAL A O 1
ATOM 1493 N N . ARG A 1 201 ? 18.486 24.860 -2.891 1.00 20.89 716 ARG A N 1
ATOM 1494 C CA . ARG A 1 201 ? 18.593 24.783 -4.335 1.00 23.80 716 ARG A CA 1
ATOM 1495 C C . ARG A 1 201 ? 17.347 25.317 -5.024 1.00 23.14 716 ARG A C 1
ATOM 1496 O O . ARG A 1 201 ? 17.454 25.988 -6.048 1.00 29.37 716 ARG A O 1
ATOM 1504 N N . CYS A 1 202 ? 16.158 25.064 -4.457 1.00 22.62 717 CYS A N 1
ATOM 1505 C CA . CYS A 1 202 ? 14.948 25.536 -5.119 1.00 26.02 717 CYS A CA 1
ATOM 1506 C C . CYS A 1 202 ? 14.873 27.054 -5.078 1.00 24.84 717 CYS A C 1
ATOM 1507 O O . CYS A 1 202 ? 14.500 27.690 -6.074 1.00 28.74 717 CYS A O 1
ATOM 1510 N N . LEU A 1 203 ? 15.200 27.646 -3.925 1.00 25.81 718 LEU A N 1
ATOM 1511 C CA . LEU A 1 203 ? 15.186 29.095 -3.780 1.00 25.32 718 LEU A CA 1
ATOM 1512 C C . LEU A 1 203 ? 16.426 29.751 -4.373 1.00 28.71 718 LEU A C 1
ATOM 1513 O O . LEU A 1 203 ? 16.462 30.979 -4.472 1.00 32.36 718 LEU A O 1
ATOM 1518 N N . ASN A 1 204 ? 17.431 28.969 -4.750 1.00 25.86 719 ASN A N 1
ATOM 1519 C CA . ASN A 1 204 ? 18.675 29.488 -5.297 1.00 26.18 719 ASN A CA 1
ATOM 1520 C C . ASN A 1 204 ? 19.380 30.406 -4.299 1.00 27.67 719 ASN A C 1
ATOM 1521 O O . ASN A 1 204 ? 19.898 31.463 -4.662 1.00 29.62 719 ASN A O 1
ATOM 1526 N N . LEU A 1 205 ? 19.415 29.990 -3.038 1.00 25.10 720 LEU A N 1
ATOM 1527 C CA . LEU A 1 205 ? 20.145 30.733 -2.021 1.00 27.97 720 LEU A CA 1
ATOM 1528 C C . LEU A 1 205 ? 21.654 30.632 -2.242 1.00 32.41 720 LEU A C 1
ATOM 1529 O O . LEU A 1 205 ? 22.159 29.632 -2.748 1.00 33.48 720 LEU A O 1
ATOM 1534 N N . ARG A 1 206 ? 22.383 31.667 -1.829 1.00 30.01 721 ARG A N 1
ATOM 1535 C CA . ARG A 1 206 ? 23.830 31.728 -2.054 1.00 32.68 721 ARG A CA 1
ATOM 1536 C C . ARG A 1 206 ? 24.571 31.639 -0.721 1.00 32.44 721 ARG A C 1
ATOM 1537 O O . ARG A 1 206 ? 24.473 32.551 0.109 1.00 31.54 721 ARG A O 1
ATOM 1545 N N . ASN A 1 207 ? 25.317 30.542 -0.530 1.00 29.42 722 ASN A N 1
ATOM 1546 C CA . ASN A 1 207 ? 26.145 30.324 0.665 1.00 35.03 722 ASN A CA 1
ATOM 1547 C C . ASN A 1 207 ? 25.387 30.727 1.924 1.00 29.31 722 ASN A C 1
ATOM 1548 O O . ASN A 1 207 ? 25.884 31.540 2.720 1.00 27.49 722 ASN A O 1
ATOM 1553 N N . PRO A 1 208 ? 24.174 30.233 2.132 1.00 23.26 723 PRO A N 1
ATOM 1554 C CA . PRO A 1 208 ? 23.377 30.749 3.246 1.00 21.00 723 PRO A CA 1
ATOM 1555 C C . PRO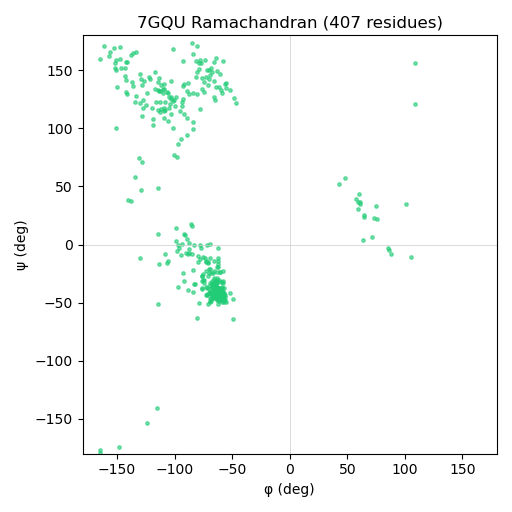 A 1 208 ? 23.976 30.372 4.598 1.00 25.55 723 PRO A C 1
ATOM 1556 O O . PRO A 1 208 ? 24.593 29.312 4.764 1.00 27.58 723 PRO A O 1
ATOM 1560 N N . GLN A 1 209 ? 23.770 31.252 5.573 1.00 21.93 724 GLN A N 1
ATOM 1561 C CA . GLN A 1 209 ? 24.070 30.893 6.950 1.00 23.16 724 GLN A CA 1
ATOM 1562 C C . GLN A 1 209 ? 22.985 29.981 7.490 1.00 22.07 724 GLN A C 1
ATOM 1563 O O . GLN A 1 209 ? 21.786 30.282 7.365 1.00 22.65 724 GLN A O 1
ATOM 1569 N N . ILE A 1 210 ? 23.395 28.899 8.149 1.00 22.50 725 ILE A N 1
ATOM 1570 C CA . ILE A 1 210 ? 22.488 27.945 8.767 1.00 19.22 725 ILE A CA 1
ATOM 1571 C C . ILE A 1 210 ? 22.485 28.185 10.269 1.00 19.99 725 ILE A C 1
ATOM 1572 O O . ILE A 1 210 ? 23.556 28.129 10.898 1.00 24.80 725 ILE A O 1
ATOM 1577 N N . THR A 1 211 ? 21.308 28.371 10.849 1.00 18.22 726 THR A N 1
ATOM 1578 C CA . THR A 1 211 ? 21.159 28.535 12.298 1.00 20.97 726 THR A CA 1
ATOM 1579 C C . THR A 1 211 ? 19.988 27.714 12.804 1.00 20.90 726 THR A C 1
ATOM 1580 O O . THR A 1 211 ? 19.129 27.285 12.031 1.00 20.14 726 THR A O 1
ATOM 1584 N N . CYS A 1 212 ? 19.914 27.510 14.125 1.00 19.12 727 CYS A N 1
ATOM 1585 C CA A CYS A 1 212 ? 18.819 26.772 14.754 0.50 19.75 727 CYS A CA 1
ATOM 1586 C CA B CYS A 1 212 ? 18.722 26.883 14.665 0.50 19.71 727 CYS A CA 1
ATOM 1587 C C . CYS A 1 212 ? 18.397 27.430 16.048 1.00 21.06 727 CYS A C 1
ATOM 1588 O O . CYS A 1 212 ? 19.270 27.909 16.787 1.00 22.00 727 CYS A O 1
ATOM 1593 N N . THR A 1 213 ? 17.093 27.413 16.364 1.00 19.34 728 THR A N 1
ATOM 1594 C CA . THR A 1 213 ? 16.723 27.639 17.753 1.00 19.45 728 THR A CA 1
ATOM 1595 C C . THR A 1 213 ? 17.244 26.468 18.580 1.00 22.75 728 THR A C 1
ATOM 1596 O O . THR A 1 213 ? 17.483 25.367 18.072 1.00 23.59 728 THR A O 1
ATOM 1600 N N . GLY A 1 214 ? 17.425 26.714 19.874 1.00 24.20 729 GLY A N 1
ATOM 1601 C CA . GLY A 1 214 ? 17.850 25.666 20.797 1.00 24.79 729 GLY A CA 1
ATOM 1602 C C . GLY A 1 214 ? 16.762 25.383 21.817 1.00 23.68 729 GLY A C 1
ATOM 1603 O O . GLY A 1 214 ? 15.562 25.379 21.504 1.00 22.88 729 GLY A O 1
ATOM 1604 N N . PHE A 1 215 ? 17.153 25.153 23.060 1.00 23.55 730 PHE A N 1
ATOM 1605 C CA . PHE A 1 215 ? 16.162 24.781 24.082 1.00 23.06 730 PHE A CA 1
ATOM 1606 C C . PHE A 1 215 ? 16.426 25.610 25.344 1.00 26.21 730 PHE A C 1
ATOM 1607 O O . PHE A 1 215 ? 16.788 25.082 26.390 1.00 26.99 730 PHE A O 1
ATOM 1615 N N . ASP A 1 216 ? 16.386 26.934 25.202 1.00 26.05 731 ASP A N 1
ATOM 1616 C CA . ASP A 1 216 ? 16.487 27.817 26.361 1.00 30.02 731 ASP A CA 1
ATOM 1617 C C . ASP A 1 216 ? 15.084 28.252 26.768 1.00 31.57 731 ASP A C 1
ATOM 1618 O O . ASP A 1 216 ? 14.670 29.384 26.546 1.00 33.86 731 ASP A O 1
ATOM 1623 N N . ARG A 1 217 ? 14.367 27.330 27.401 1.00 26.43 732 ARG A N 1
ATOM 1624 C CA . ARG A 1 217 ? 13.002 27.571 27.870 1.00 26.77 732 ARG A CA 1
ATOM 1625 C C . ARG A 1 217 ? 12.943 27.117 29.330 1.00 31.16 732 ARG A C 1
ATOM 1626 O O . ARG A 1 217 ? 12.375 26.059 29.652 1.00 29.61 732 ARG A O 1
ATOM 1634 N N . PRO A 1 218 ? 13.529 27.891 30.250 1.00 30.85 733 PRO A N 1
ATOM 1635 C CA . PRO A 1 218 ? 13.662 27.410 31.638 1.00 31.98 733 PRO A CA 1
ATOM 1636 C C . PRO A 1 218 ? 12.343 27.312 32.376 1.00 29.63 733 PRO A C 1
ATOM 1637 O O . PRO A 1 218 ? 12.299 26.706 33.457 1.00 34.08 733 PRO A O 1
ATOM 1641 N N . ASN A 1 219 ? 11.267 27.865 31.823 1.00 27.86 734 ASN A N 1
ATOM 1642 C CA . ASN A 1 219 ? 10.010 27.888 32.553 1.00 31.15 734 ASN A CA 1
ATOM 1643 C C . ASN A 1 219 ? 9.145 26.668 32.245 1.00 28.94 734 ASN A C 1
ATOM 1644 O O . ASN A 1 219 ? 7.971 26.637 32.639 1.00 29.79 734 ASN A O 1
ATOM 1649 N N . LEU A 1 220 ? 9.690 25.674 31.540 1.00 26.61 735 LEU A N 1
ATOM 1650 C CA . LEU A 1 220 ? 8.967 24.443 31.226 1.00 26.69 735 LEU A CA 1
ATOM 1651 C C . LEU A 1 220 ? 9.453 23.322 32.145 1.00 27.83 735 LEU A C 1
ATOM 1652 O O . LEU A 1 220 ? 10.611 22.895 32.063 1.00 30.44 735 LEU A O 1
ATOM 1657 N N . TYR A 1 221 ? 8.574 22.865 33.038 1.00 27.96 736 TYR A N 1
ATOM 1658 C CA . TYR A 1 221 ? 8.824 21.650 33.796 1.00 26.08 736 TYR A CA 1
ATOM 1659 C C . TYR A 1 221 ? 8.476 20.444 32.928 1.00 28.75 736 TYR A C 1
ATOM 1660 O O . TYR A 1 221 ? 7.390 20.389 32.355 1.00 26.44 736 TYR A O 1
ATOM 1669 N N . LEU A 1 222 ? 9.393 19.478 32.822 1.00 27.21 737 LEU A N 1
ATOM 1670 C CA . LEU A 1 222 ? 9.227 18.341 31.918 1.00 25.86 737 LEU A CA 1
ATOM 1671 C C . LEU A 1 222 ? 9.076 17.044 32.706 1.00 28.31 737 LEU A C 1
ATOM 1672 O O . LEU A 1 222 ? 9.899 16.740 33.577 1.00 29.75 737 LEU A O 1
ATOM 1677 N N . GLU A 1 223 ? 8.072 16.247 32.339 1.00 28.74 738 GLU A N 1
ATOM 1678 C CA . GLU A 1 223 ? 7.814 14.982 33.005 1.00 29.75 738 GLU A CA 1
ATOM 1679 C C . GLU A 1 223 ? 7.363 13.929 32.001 1.00 27.00 738 GLU A C 1
ATOM 1680 O O . GLU A 1 223 ? 6.593 14.219 31.087 1.00 27.53 738 GLU A O 1
ATOM 1686 N N . VAL A 1 224 ? 7.826 12.698 32.205 1.00 30.55 739 VAL A N 1
ATOM 1687 C CA . VAL A 1 224 ? 7.394 11.552 31.415 1.00 29.56 739 VAL A CA 1
ATOM 1688 C C . VAL A 1 224 ? 6.854 10.510 32.380 1.00 27.41 739 VAL A C 1
ATOM 1689 O O . VAL A 1 224 ? 7.515 10.169 33.372 1.00 30.42 739 VAL A O 1
ATOM 1693 N N . ARG A 1 225 ? 5.666 9.996 32.086 1.00 28.66 740 ARG A N 1
ATOM 1694 C CA . ARG A 1 225 ? 5.152 8.919 32.918 1.00 33.02 740 ARG A CA 1
ATOM 1695 C C . ARG A 1 225 ? 4.412 7.908 32.058 1.00 25.82 740 ARG A C 1
ATOM 1696 O O . ARG A 1 225 ? 3.966 8.203 30.947 1.00 30.54 740 ARG A O 1
ATOM 1704 N N . ARG A 1 226 ? 4.318 6.683 32.585 1.00 31.17 741 ARG A N 1
ATOM 1705 C CA . ARG A 1 226 ? 3.620 5.629 31.865 1.00 34.14 741 ARG A CA 1
ATOM 1706 C C . ARG A 1 226 ? 2.114 5.843 31.890 1.00 39.99 741 ARG A C 1
ATOM 1707 O O . ARG A 1 226 ? 1.552 6.303 32.886 1.00 41.44 741 ARG A O 1
ATOM 1715 N N . LYS A 1 227 ? 1.468 5.484 30.787 1.00 33.42 742 LYS A N 1
ATOM 1716 C CA . LYS A 1 227 ? 0.035 5.648 30.569 1.00 39.33 742 LYS A CA 1
ATOM 1717 C C . LYS A 1 227 ? -0.632 4.290 30.751 1.00 35.38 742 LYS A C 1
ATOM 1718 O O . LYS A 1 227 ? -0.044 3.269 30.403 1.00 34.81 742 LYS A O 1
ATOM 1724 N N . THR A 1 228 ? -1.814 4.256 31.382 1.00 29.30 743 THR A N 1
ATOM 1725 C CA . THR A 1 228 ? -2.574 3.012 31.402 1.00 29.79 743 THR A CA 1
ATOM 1726 C C . THR A 1 228 ? -3.427 2.815 30.154 1.00 29.50 743 THR A C 1
ATOM 1727 O O . THR A 1 228 ? -3.814 1.667 29.862 1.00 33.05 743 THR A O 1
ATOM 1731 N N . GLY A 1 229 ? -3.753 3.887 29.450 1.00 31.33 744 GLY A N 1
ATOM 1732 C CA . GLY A 1 229 ? -4.723 3.854 28.384 1.00 32.79 744 GLY A CA 1
ATOM 1733 C C . GLY A 1 229 ? -6.156 4.043 28.830 1.00 38.41 744 GLY A C 1
ATOM 1734 O O . GLY A 1 229 ? -7.050 4.109 27.977 1.00 38.76 744 GLY A O 1
ATOM 1735 N N . ASN A 1 230 ? -6.414 4.125 30.136 1.00 29.09 745 ASN A N 1
ATOM 1736 C CA . ASN A 1 230 ? -7.748 4.463 30.636 1.00 24.89 745 ASN A CA 1
ATOM 1737 C C . ASN A 1 230 ? -7.779 5.972 30.814 1.00 26.78 745 ASN A C 1
ATOM 1738 O O . ASN A 1 230 ? -7.073 6.507 31.676 1.00 26.40 745 ASN A O 1
ATOM 1743 N N . ILE A 1 231 ? -8.573 6.664 29.988 1.00 26.09 746 ILE A N 1
ATOM 1744 C CA . ILE A 1 231 ? -8.346 8.101 29.786 1.00 24.51 746 ILE A CA 1
ATOM 1745 C C . ILE A 1 231 ? -8.513 8.882 31.085 1.00 22.61 746 ILE A C 1
ATOM 1746 O O . ILE A 1 231 ? -7.641 9.691 31.455 1.00 25.09 746 ILE A O 1
ATOM 1751 N N . LEU A 1 232 ? -9.634 8.684 31.795 1.00 25.20 747 LEU A N 1
ATOM 1752 C CA . LEU A 1 232 ? -9.826 9.478 33.004 1.00 26.24 747 LEU A CA 1
ATOM 1753 C C . LEU A 1 232 ? -8.855 9.080 34.108 1.00 25.97 747 LEU A C 1
ATOM 1754 O O . LEU A 1 232 ? -8.492 9.930 34.921 1.00 26.43 747 LEU A O 1
ATOM 1759 N N . GLN A 1 233 ? -8.477 7.794 34.206 1.00 24.19 748 GLN A N 1
ATOM 1760 C CA . GLN A 1 233 ? -7.420 7.426 35.150 1.00 25.53 748 GLN A CA 1
ATOM 1761 C C . GLN A 1 233 ? -6.119 8.153 34.816 1.00 23.29 748 GLN A C 1
ATOM 1762 O O . GLN A 1 233 ? -5.418 8.643 35.715 1.00 28.34 748 GLN A O 1
ATOM 1768 N N . ASP A 1 234 ? -5.759 8.197 33.539 1.00 22.80 749 ASP A N 1
ATOM 1769 C CA . ASP A 1 234 ? -4.528 8.885 33.151 1.00 25.79 749 ASP A CA 1
ATOM 1770 C C . ASP A 1 234 ? -4.617 10.390 33.366 1.00 25.95 749 ASP A C 1
ATOM 1771 O O . ASP A 1 234 ? -3.599 11.026 33.651 1.00 24.76 749 ASP A O 1
ATOM 1776 N N . LEU A 1 235 ? -5.797 10.975 33.233 1.00 25.08 750 LEU A N 1
ATOM 1777 C CA . LEU A 1 235 ? -5.940 12.429 33.311 1.00 23.05 750 LEU A CA 1
ATOM 1778 C C . LEU A 1 235 ? -6.307 12.894 34.718 1.00 26.99 750 LEU A C 1
ATOM 1779 O O . LEU A 1 235 ? -6.248 14.098 34.998 1.00 26.34 750 LEU A O 1
ATOM 1784 N N . GLN A 1 236 ? -6.626 11.962 35.619 1.00 27.89 751 GLN A N 1
ATOM 1785 C CA . GLN A 1 236 ? -7.016 12.294 36.991 1.00 27.40 751 GLN A CA 1
ATOM 1786 C C . GLN A 1 236 ? -6.057 13.267 37.665 1.00 27.99 751 GLN A C 1
ATOM 1787 O O . GLN A 1 236 ? -6.540 14.216 38.304 1.00 32.97 751 GLN A O 1
ATOM 1793 N N . PRO A 1 237 ? -4.726 13.097 37.603 1.00 27.19 752 PRO A N 1
ATOM 1794 C CA . PRO A 1 237 ? -3.847 14.011 38.351 1.00 31.47 752 PRO A CA 1
ATOM 1795 C C . PRO A 1 237 ? -3.894 15.447 37.854 1.00 32.96 752 PRO A C 1
ATOM 1796 O O . PRO A 1 237 ? -3.431 16.343 38.573 1.00 35.90 752 PRO A O 1
ATOM 1800 N N . PHE A 1 238 ? -4.450 15.695 36.671 1.00 26.47 753 PHE A N 1
ATOM 1801 C CA . PHE A 1 238 ? -4.538 17.037 36.108 1.00 25.44 753 PHE A CA 1
ATOM 1802 C C . PHE A 1 238 ? -5.890 17.683 36.344 1.00 31.07 753 PHE A C 1
ATOM 1803 O O . PHE A 1 238 ? -6.058 18.862 36.018 1.00 30.01 753 PHE A O 1
ATOM 1811 N N . LEU A 1 239 ? -6.844 16.954 36.902 1.00 26.46 754 LEU A N 1
ATOM 1812 C CA . LEU A 1 239 ? -8.222 17.401 37.006 1.00 26.91 754 LEU A CA 1
ATOM 1813 C C . LEU A 1 239 ? -8.567 17.720 38.450 1.00 36.41 754 LEU A C 1
ATOM 1814 O O . LEU A 1 239 ? -8.182 16.992 39.370 1.00 37.59 754 LEU A O 1
ATOM 1819 N N . VAL A 1 240 ? -9.286 18.813 38.654 1.00 31.70 755 VAL A N 1
ATOM 1820 C CA . VAL A 1 240 ? -9.730 19.205 39.987 1.00 35.41 755 VAL A CA 1
ATOM 1821 C C . VAL A 1 240 ? -11.233 19.461 39.943 1.00 34.32 755 VAL A C 1
ATOM 1822 O O . VAL A 1 240 ? -11.748 20.022 38.971 1.00 33.94 755 VAL A O 1
ATOM 1826 N N . LYS A 1 241 ? -11.951 18.994 40.960 1.00 36.56 756 LYS A N 1
ATOM 1827 C CA . LYS A 1 241 ? -13.379 19.261 41.057 1.00 44.23 756 LYS A CA 1
ATOM 1828 C C . LYS A 1 241 ? -13.582 20.498 41.920 1.00 54.14 756 LYS A C 1
ATOM 1829 O O . LYS A 1 241 ? -13.172 20.520 43.085 1.00 54.13 756 LYS A O 1
ATOM 1835 N N . THR A 1 242 ? -14.184 21.530 41.337 1.00 71.72 757 THR A N 1
ATOM 1836 C CA . THR A 1 242 ? -14.510 22.762 42.045 1.00 84.36 757 THR A CA 1
ATOM 1837 C C . THR A 1 242 ? -15.983 23.053 41.820 1.00 85.05 757 THR A C 1
ATOM 1838 O O . THR A 1 242 ? -16.423 23.147 40.670 1.00 83.12 757 THR A O 1
ATOM 1842 N N . SER A 1 243 ? -16.731 23.198 42.913 1.00 87.72 758 SER A N 1
ATOM 1843 C CA . SER A 1 243 ? -18.156 23.529 42.878 1.00 94.03 758 SER A CA 1
ATOM 1844 C C . SER A 1 243 ? -18.900 22.645 41.881 1.00 92.47 758 SER A C 1
ATOM 1845 O O . SER A 1 243 ? -19.524 23.117 40.926 1.00 87.25 758 SER A O 1
ATOM 1848 N N . SER A 1 244 ? -18.791 21.335 42.108 1.00 88.89 759 SER A N 1
ATOM 1849 C CA . SER A 1 244 ? -19.477 20.343 41.288 1.00 88.39 759 SER A CA 1
ATOM 1850 C C . SER A 1 244 ? -19.058 20.440 39.826 1.00 88.44 759 SER A C 1
ATOM 1851 O O . SER A 1 244 ? -19.839 20.146 38.918 1.00 95.04 759 SER A O 1
ATOM 1854 N N . HIS A 1 245 ? -17.826 20.861 39.577 1.00 77.20 760 HIS A N 1
ATOM 1855 C CA . HIS A 1 245 ? -17.398 21.095 38.210 1.00 74.81 760 HIS A CA 1
ATOM 1856 C C . HIS A 1 245 ? -15.962 20.636 38.046 1.00 64.09 760 HIS A C 1
ATOM 1857 O O . HIS A 1 245 ? -15.098 21.017 38.841 1.00 66.90 760 HIS A O 1
ATOM 1864 N N . TRP A 1 246 ? -15.703 19.834 37.018 1.00 47.61 761 TRP A N 1
ATOM 1865 C CA . TRP A 1 246 ? -14.338 19.405 36.743 1.00 36.19 761 TRP A CA 1
ATOM 1866 C C . TRP A 1 246 ? -13.647 20.393 35.833 1.00 36.68 761 TRP A C 1
ATOM 1867 O O . TRP A 1 246 ? -14.217 20.842 34.832 1.00 39.94 761 TRP A O 1
ATOM 1878 N N . GLU A 1 247 ? -12.378 20.659 36.137 1.00 28.84 762 GLU A N 1
ATOM 1879 C CA A GLU A 1 247 ? -11.572 21.599 35.371 0.70 31.13 762 GLU A CA 1
ATOM 1880 C CA B GLU A 1 247 ? -11.581 21.533 35.298 0.30 31.25 762 GLU A CA 1
ATOM 1881 C C . GLU A 1 247 ? -10.102 21.201 35.449 1.00 26.00 762 GLU A C 1
ATOM 1882 O O . GLU A 1 247 ? -9.671 20.524 36.390 1.00 29.58 762 GLU A O 1
ATOM 1893 N N . PHE A 1 248 ? -9.327 21.692 34.494 1.00 26.94 763 PHE A N 1
ATOM 1894 C CA . PHE A 1 248 ? -7.883 21.688 34.610 1.00 25.89 763 PHE A CA 1
ATOM 1895 C C . PHE A 1 248 ? -7.446 22.863 35.483 1.00 28.80 763 PHE A C 1
ATOM 1896 O O . PHE A 1 248 ? -8.234 23.751 35.803 1.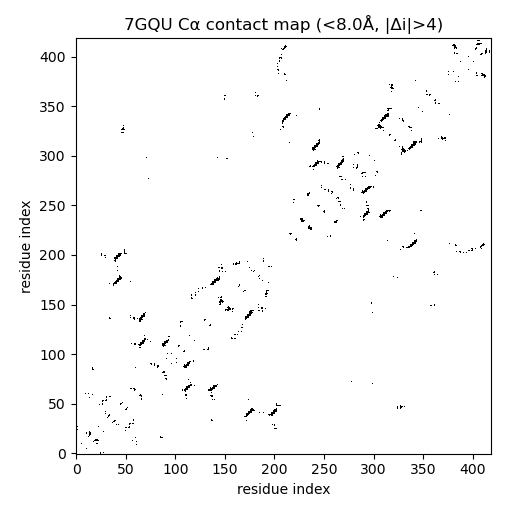00 29.83 763 PHE A O 1
ATOM 1904 N N . GLU A 1 249 ? -6.154 22.888 35.840 1.00 28.24 764 GLU A N 1
ATOM 1905 C CA . GLU A 1 249 ? -5.637 23.979 36.669 1.00 32.81 764 GLU A CA 1
ATOM 1906 C C . GLU A 1 249 ? -5.474 25.268 35.874 1.00 34.54 764 GLU A C 1
ATOM 1907 O O . GLU A 1 249 ? -5.526 26.368 36.436 1.00 36.22 764 GLU A O 1
ATOM 1913 N N . GLY A 1 250 ? -5.301 25.155 34.569 1.00 28.24 765 GLY A N 1
ATOM 1914 C CA . GLY A 1 250 ? -5.090 26.301 33.708 1.00 26.03 765 GLY A CA 1
ATOM 1915 C C . GLY A 1 250 ? -5.299 25.899 32.263 1.00 24.19 765 GLY A C 1
ATOM 1916 O O . GLY A 1 250 ? -5.600 24.735 31.959 1.00 24.81 765 GLY A O 1
ATOM 1917 N N . PRO A 1 251 ? -5.080 26.835 31.331 1.00 23.56 766 PRO A N 1
ATOM 1918 C CA . PRO A 1 251 ? -5.258 26.508 29.917 1.00 21.30 766 PRO A CA 1
ATOM 1919 C C . PRO A 1 251 ? -4.329 25.381 29.510 1.00 23.63 766 PRO A C 1
ATOM 1920 O O . PRO A 1 251 ? -3.129 25.421 29.782 1.00 23.68 766 PRO A O 1
ATOM 1924 N N . THR A 1 252 ? -4.874 24.399 28.800 1.00 20.63 767 THR A N 1
ATOM 1925 C CA . THR A 1 252 ? -4.210 23.117 28.576 1.00 18.08 767 THR A CA 1
ATOM 1926 C C . THR A 1 252 ? -4.348 22.673 27.128 1.00 20.92 767 THR A C 1
ATOM 1927 O O . THR A 1 252 ? -5.428 22.802 26.544 1.00 20.63 767 THR A O 1
ATOM 1931 N N . ILE A 1 253 ? -3.268 22.170 26.534 1.00 18.31 768 ILE A N 1
ATOM 1932 C CA . ILE A 1 253 ? -3.333 21.470 25.259 1.00 17.08 768 ILE A CA 1
ATOM 1933 C C . ILE A 1 253 ? -3.044 20.011 25.511 1.00 21.46 768 ILE A C 1
ATOM 1934 O O . ILE A 1 253 ? -2.033 19.692 26.147 1.00 21.37 768 ILE A O 1
ATOM 1939 N N . ILE A 1 254 ? -3.888 19.124 24.984 1.00 16.81 769 ILE A N 1
ATOM 1940 C CA . ILE A 1 254 ? -3.616 17.691 24.968 1.00 17.55 769 ILE A CA 1
ATOM 1941 C C . ILE A 1 254 ? -3.335 17.302 23.532 1.00 21.14 769 ILE A C 1
ATOM 1942 O O . ILE A 1 254 ? -4.226 17.390 22.676 1.00 21.28 769 ILE A O 1
ATOM 1947 N N . TYR A 1 255 ? -2.105 16.871 23.255 1.00 20.55 770 TYR A N 1
ATOM 1948 C CA . TYR A 1 255 ? -1.730 16.410 21.921 1.00 19.99 770 TYR A CA 1
ATOM 1949 C C . TYR A 1 255 ? -1.921 14.909 21.815 1.00 23.12 770 TYR A C 1
ATOM 1950 O O . TYR A 1 255 ? -1.350 14.137 22.600 1.00 23.69 770 TYR A O 1
ATOM 1959 N N . CYS A 1 256 ? -2.690 14.479 20.819 1.00 20.18 771 CYS A N 1
ATOM 1960 C CA . CYS A 1 256 ? -2.921 13.054 20.628 1.00 23.82 771 CYS A CA 1
ATOM 1961 C C . CYS A 1 256 ? -2.373 12.597 19.285 1.00 33.37 771 CYS A C 1
ATOM 1962 O O . CYS A 1 256 ? -2.367 13.365 18.313 1.00 27.99 771 CYS A O 1
ATOM 1965 N N . PRO A 1 257 ? -1.910 11.349 19.198 1.00 32.74 772 PRO A N 1
ATOM 1966 C CA . PRO A 1 257 ? -1.226 10.902 17.972 1.00 32.50 772 PRO A CA 1
ATOM 1967 C C . PRO A 1 257 ? -2.155 10.691 16.798 1.00 36.76 772 PRO A C 1
ATOM 1968 O O . PRO A 1 257 ? -1.675 10.578 15.666 1.00 42.77 772 PRO A O 1
ATOM 1972 N N . SER A 1 258 ? -3.458 10.610 17.017 1.00 33.66 773 SER A N 1
ATOM 1973 C CA . SER A 1 258 ? -4.382 10.296 15.946 1.00 32.21 773 SER A CA 1
ATOM 1974 C C . SER A 1 258 ? -5.654 11.107 16.140 1.00 36.50 773 SER A C 1
ATOM 1975 O O . SER A 1 258 ? -5.993 11.497 17.262 1.00 30.83 773 SER A O 1
ATOM 1978 N N . ARG A 1 259 ? -6.343 11.400 15.033 1.00 34.28 774 ARG A N 1
ATOM 1979 C CA . ARG A 1 259 ? -7.619 12.098 15.150 1.00 30.69 774 ARG A CA 1
ATOM 1980 C C . ARG A 1 259 ? -8.612 11.282 15.961 1.00 35.81 774 ARG A C 1
ATOM 1981 O O . ARG A 1 259 ? -9.409 11.838 16.720 1.00 34.12 774 ARG A O 1
ATOM 1989 N N . LYS A 1 260 ? -8.597 9.957 15.798 1.00 33.42 775 LYS A N 1
ATOM 1990 C CA . LYS A 1 260 ? -9.492 9.111 16.568 1.00 34.67 775 LYS A CA 1
ATOM 1991 C C . LYS A 1 260 ? -9.249 9.272 18.064 1.00 34.01 775 LYS A C 1
ATOM 1992 O O . LYS A 1 260 ? -10.202 9.393 18.842 1.00 34.69 775 LYS A O 1
ATOM 1998 N N . MET A 1 261 ? -7.982 9.296 18.485 1.00 32.24 776 MET A N 1
ATOM 1999 C CA . MET A 1 261 ? -7.709 9.492 19.911 1.00 29.90 776 MET A CA 1
ATOM 2000 C C . MET A 1 261 ? -8.143 10.881 20.363 1.00 28.93 776 MET A C 1
ATOM 2001 O O . MET A 1 261 ? -8.648 11.052 21.482 1.00 29.30 776 MET A O 1
ATOM 2006 N N . THR A 1 262 ? -7.961 11.892 19.506 1.00 26.65 777 THR A N 1
ATOM 2007 C CA . THR A 1 262 ? -8.408 13.222 19.871 1.00 26.57 777 THR A CA 1
ATOM 2008 C C . THR A 1 262 ? -9.910 13.228 20.135 1.00 28.60 777 THR A C 1
ATOM 2009 O O . THR A 1 262 ? -10.379 13.823 21.119 1.00 29.38 777 THR A O 1
ATOM 2013 N N . GLN A 1 263 ? -10.692 12.527 19.306 1.00 26.22 778 GLN A N 1
ATOM 2014 C CA A GLN A 1 263 ? -12.131 12.488 19.551 0.50 28.51 778 GLN A CA 1
ATOM 2015 C CA B GLN A 1 263 ? -12.131 12.485 19.543 0.50 28.51 778 GLN A CA 1
ATOM 2016 C C . GLN A 1 263 ? -12.466 11.685 20.809 1.00 31.99 778 GLN A C 1
ATOM 2017 O O . GLN A 1 263 ? -13.347 12.078 21.581 1.00 33.43 778 GLN A O 1
ATOM 2028 N N . GLN A 1 264 ? -11.758 10.576 21.056 1.00 30.58 779 GLN A N 1
ATOM 2029 C CA . GLN A 1 264 ? -12.020 9.783 22.262 1.00 29.68 779 GLN A CA 1
ATOM 2030 C C . GLN A 1 264 ? -11.743 10.579 23.530 1.00 27.14 779 GLN A C 1
ATOM 2031 O O . GLN A 1 264 ? -12.544 10.553 24.470 1.00 31.13 779 GLN A O 1
ATOM 2037 N N . VAL A 1 265 ? -10.588 11.252 23.597 1.00 25.75 780 VAL A N 1
ATOM 2038 C CA . VAL A 1 265 ? -10.256 12.047 24.779 1.00 24.81 780 VAL A CA 1
ATOM 2039 C C . VAL A 1 265 ? -11.268 13.167 24.959 1.00 24.12 780 VAL A C 1
ATOM 2040 O O . VAL A 1 265 ? -11.779 13.404 26.065 1.00 26.44 780 VAL A O 1
ATOM 2044 N N . THR A 1 266 ? -11.578 13.879 23.867 1.00 26.36 781 THR A N 1
ATOM 2045 C CA . THR A 1 266 ? -12.540 14.964 23.988 1.00 24.44 781 THR A CA 1
ATOM 2046 C C . THR A 1 266 ? -13.873 14.427 24.500 1.00 24.57 781 THR A C 1
ATOM 2047 O O . THR A 1 266 ? -14.493 15.023 25.395 1.00 26.64 781 THR A O 1
ATOM 2051 N N . GLY A 1 267 ? -14.290 13.257 24.001 1.00 32.11 782 GLY A N 1
ATOM 2052 C CA . GLY A 1 267 ? -15.547 12.671 24.453 1.00 30.67 782 GLY A CA 1
ATOM 2053 C C . GLY A 1 267 ? -15.577 12.423 25.951 1.00 30.35 782 GLY A C 1
ATOM 2054 O O . GLY A 1 267 ? -16.576 12.702 26.619 1.00 35.17 782 GLY A O 1
ATOM 2055 N N . GLU A 1 268 ? -14.471 11.923 26.506 1.00 29.92 783 GLU A N 1
ATOM 2056 C CA . GLU A 1 268 ? -14.438 11.648 27.934 1.00 30.26 783 GLU A CA 1
ATOM 2057 C C . GLU A 1 268 ? -14.479 12.935 28.743 1.00 31.93 783 GLU A C 1
ATOM 2058 O O . GLU A 1 268 ? -15.140 13.001 29.780 1.00 31.43 783 GLU A O 1
ATOM 2064 N N . LEU A 1 269 ? -13.740 13.959 28.304 1.00 23.51 784 LEU A N 1
ATOM 2065 C CA . LEU A 1 269 ? -13.742 15.229 29.035 1.00 24.86 784 LEU A CA 1
ATOM 2066 C C . LEU A 1 269 ? -15.098 15.935 28.969 1.00 23.62 784 LEU A C 1
ATOM 2067 O O . LEU A 1 269 ? -15.543 16.540 29.954 1.00 26.91 784 LEU A O 1
ATOM 2072 N N . ARG A 1 270 ? -15.791 15.853 27.830 1.00 26.99 785 ARG A N 1
ATOM 2073 C CA . ARG A 1 270 ? -17.110 16.483 27.746 1.00 28.66 785 ARG A CA 1
ATOM 2074 C C . ARG A 1 270 ? -18.117 15.861 28.705 1.00 28.87 785 ARG A C 1
ATOM 2075 O O . ARG A 1 270 ? -18.992 16.565 29.213 1.00 31.67 785 ARG A O 1
ATOM 2083 N N . LYS A 1 271 ? -18.006 14.559 28.974 1.00 30.00 786 LYS A N 1
ATOM 2084 C CA . LYS A 1 271 ? -18.848 13.920 29.981 1.00 30.68 786 LYS A CA 1
ATOM 2085 C C . LYS A 1 271 ? -18.648 14.521 31.369 1.00 33.54 786 LYS A C 1
ATOM 2086 O O . LYS A 1 271 ? -19.549 14.415 32.217 1.00 33.14 786 LYS A O 1
ATOM 2092 N N . LEU A 1 272 ? -17.490 15.148 31.623 1.00 30.85 787 LEU A N 1
ATOM 2093 C CA . LEU A 1 272 ? -17.266 15.847 32.884 1.00 28.29 787 LEU A CA 1
ATOM 2094 C C . LEU A 1 272 ? -17.667 17.308 32.817 1.00 30.80 787 LEU A C 1
ATOM 2095 O O . LEU A 1 272 ? -17.384 18.058 33.758 1.00 30.74 787 LEU A O 1
ATOM 2100 N N . ASN A 1 273 ? -18.312 17.733 31.724 1.00 29.34 788 ASN A N 1
ATOM 2101 C CA . ASN A 1 273 ? -18.735 19.118 31.539 1.00 30.67 788 ASN A CA 1
ATOM 2102 C C . ASN A 1 273 ? -17.523 20.048 31.466 1.00 26.58 788 ASN A C 1
ATOM 2103 O O . ASN A 1 273 ? -17.613 21.238 31.785 1.00 36.66 788 ASN A O 1
ATOM 2108 N N . LEU A 1 274 ? -16.380 19.511 31.052 1.00 25.23 789 LEU A N 1
ATOM 2109 C CA . LEU A 1 274 ? -15.193 20.325 30.872 1.00 26.41 789 LEU A CA 1
ATOM 2110 C C . LEU A 1 274 ? -15.295 21.128 29.584 1.00 30.47 789 LEU A C 1
ATOM 2111 O O . LEU A 1 274 ? -15.824 20.655 28.578 1.00 29.37 789 LEU A O 1
ATOM 2116 N N . SER A 1 275 ? -14.792 22.359 29.621 1.00 25.61 790 SER A N 1
ATOM 2117 C CA . SER A 1 275 ? -14.876 23.255 28.471 1.00 26.13 790 SER A CA 1
ATOM 2118 C C . SER A 1 275 ? -13.726 22.972 27.516 1.00 24.27 790 SER A C 1
ATOM 2119 O O . SER A 1 275 ? -12.570 23.319 27.798 1.00 25.24 790 SER A O 1
ATOM 2122 N N . CYS A 1 276 ? -14.006 22.313 26.388 1.00 23.54 791 CYS A N 1
ATOM 2123 C CA . CYS A 1 276 ? -12.918 21.921 25.509 1.00 21.57 791 CYS A CA 1
ATOM 2124 C C . CYS A 1 276 ? -13.337 21.945 24.048 1.00 25.55 791 CYS A C 1
ATOM 2125 O O . CYS A 1 276 ? -14.504 22.170 23.708 1.00 26.96 791 CYS A O 1
ATOM 2128 N N . GLY A 1 277 ? -12.339 21.798 23.189 1.00 22.04 792 GLY A N 1
ATOM 2129 C CA . GLY A 1 277 ? -12.564 21.787 21.751 1.00 24.51 792 GLY A CA 1
ATOM 2130 C C . GLY A 1 277 ? -11.504 20.938 21.085 1.00 24.17 792 GLY A C 1
ATOM 2131 O O . GLY A 1 277 ? -10.392 20.787 21.600 1.00 21.89 792 GLY A O 1
ATOM 2132 N N . THR A 1 278 ? -11.872 20.323 19.963 1.00 24.67 793 THR A N 1
ATOM 2133 C CA . THR A 1 278 ? -10.936 19.493 19.216 1.00 21.70 79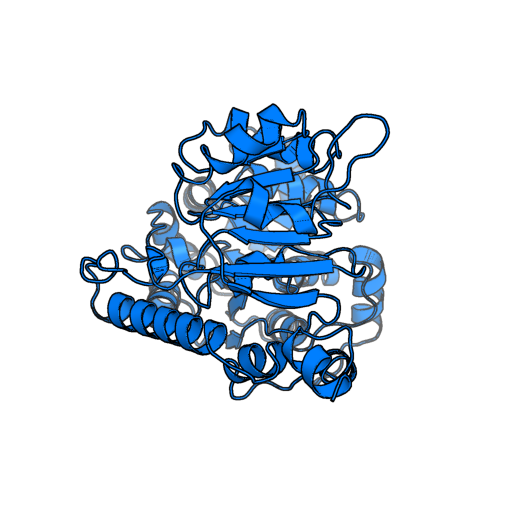3 THR A CA 1
ATOM 2134 C C . THR A 1 278 ? -10.271 20.345 18.159 1.00 25.61 793 THR A C 1
ATOM 2135 O O . THR A 1 278 ? -10.816 21.357 17.716 1.00 26.41 793 THR A O 1
ATOM 2139 N N . TYR A 1 279 ? -9.100 19.905 17.709 1.00 24.55 794 TYR A N 1
ATOM 2140 C CA . TYR A 1 279 ? -8.340 20.699 16.746 1.00 24.98 794 TYR A CA 1
ATOM 2141 C C . TYR A 1 279 ? -7.530 19.719 15.905 1.00 27.67 794 TYR A C 1
ATOM 2142 O O . TYR A 1 279 ? -6.481 19.249 16.348 1.00 25.91 794 TYR A O 1
ATOM 2151 N N . HIS A 1 280 ? -8.008 19.418 14.699 1.00 24.16 795 HIS A N 1
ATOM 2152 C CA . HIS A 1 280 ? -7.237 18.548 13.810 1.00 23.33 795 HIS A CA 1
ATOM 2153 C C . HIS A 1 280 ? -7.582 18.896 12.370 1.00 23.85 795 HIS A C 1
ATOM 2154 O O . HIS A 1 280 ? -8.549 19.615 12.091 1.00 24.04 795 HIS A O 1
ATOM 2161 N N . ALA A 1 281 ? -6.794 18.346 11.436 1.00 27.65 796 ALA A N 1
ATOM 2162 C CA . ALA A 1 281 ? -6.872 18.775 10.045 1.00 24.65 796 ALA A CA 1
ATOM 2163 C C . ALA A 1 281 ? -8.097 18.251 9.306 1.00 25.12 796 ALA A C 1
ATOM 2164 O O . ALA A 1 281 ? -8.397 18.743 8.208 1.00 29.54 796 ALA A O 1
ATOM 2166 N N . GLY A 1 282 ? -8.847 17.307 9.883 1.00 29.80 797 GLY A N 1
ATOM 2167 C CA . GLY A 1 282 ? -10.119 16.928 9.294 1.00 32.39 797 GLY A CA 1
ATOM 2168 C C . GLY A 1 282 ? -11.205 17.971 9.475 1.00 30.42 797 GLY A C 1
ATOM 2169 O O . GLY A 1 282 ? -12.174 17.998 8.701 1.00 33.86 797 GLY A O 1
ATOM 2170 N N . MET A 1 283 ? -11.060 18.838 10.481 1.00 25.95 798 MET A N 1
ATOM 2171 C CA . MET A 1 283 ? -12.076 19.857 10.704 1.00 27.63 798 MET A CA 1
ATOM 2172 C C . MET A 1 283 ? -12.008 20.925 9.622 1.00 26.15 798 MET A C 1
ATOM 2173 O O . MET A 1 283 ? -10.938 21.207 9.065 1.00 29.66 798 MET A O 1
ATOM 2178 N N . SER A 1 284 ? -13.160 21.534 9.322 1.00 30.23 799 SER A N 1
ATOM 2179 C CA . SER A 1 284 ? -13.135 22.679 8.423 1.00 31.68 799 SER A CA 1
ATOM 2180 C C . SER A 1 284 ? -12.230 23.776 8.982 1.00 32.71 799 SER A C 1
ATOM 2181 O O . SER A 1 284 ? -11.952 23.848 10.190 1.00 31.65 799 SER A O 1
ATOM 2184 N N . PHE A 1 285 ? -11.766 24.642 8.076 1.00 33.71 800 PHE A N 1
ATOM 2185 C CA . PHE A 1 285 ? -10.934 25.761 8.497 1.00 34.06 800 PHE A CA 1
ATOM 2186 C C . PHE A 1 285 ? -11.717 26.725 9.382 1.00 28.67 800 PHE A C 1
ATOM 2187 O O . PHE A 1 285 ? -11.178 27.237 10.372 1.00 34.16 800 PHE A O 1
ATOM 2195 N N . SER A 1 286 ? -12.971 26.995 9.026 1.00 34.04 801 SER A N 1
ATOM 2196 C CA . SER A 1 286 ? -13.773 27.909 9.840 1.00 35.66 801 SER A CA 1
ATOM 2197 C C . SER A 1 286 ? -13.976 27.378 11.259 1.00 36.93 801 SER A C 1
ATOM 2198 O O . SER A 1 286 ? -13.855 28.136 12.226 1.00 32.73 801 SER A O 1
ATOM 2201 N N . THR A 1 287 ? -14.264 26.078 11.421 1.00 31.75 802 THR A N 1
ATOM 2202 C CA . THR A 1 287 ? -14.416 25.531 12.774 1.00 28.20 802 THR A CA 1
ATOM 2203 C C . THR A 1 287 ? -13.107 25.579 13.565 1.00 29.30 802 THR A C 1
ATOM 2204 O O . THR A 1 287 ? -13.107 25.906 14.759 1.00 28.69 802 THR A O 1
ATOM 2208 N N . ARG A 1 288 ? -11.975 25.259 12.922 1.00 28.14 803 ARG A N 1
ATOM 2209 C CA . ARG A 1 288 ? -10.684 25.340 13.596 1.00 27.82 803 ARG A CA 1
ATOM 2210 C C . ARG A 1 288 ? -10.389 26.760 14.047 1.00 26.76 803 ARG A C 1
ATOM 2211 O O . ARG A 1 288 ? -9.885 26.973 15.159 1.00 28.09 803 ARG A O 1
ATOM 2219 N N . LYS A 1 289 ? -10.695 27.738 13.190 1.00 29.31 804 LYS A N 1
ATOM 2220 C CA . LYS A 1 289 ? -10.453 29.137 13.528 1.00 31.09 804 LYS A CA 1
ATOM 2221 C C . LYS A 1 289 ? -11.272 29.533 14.746 1.00 27.86 804 LYS A C 1
ATOM 2222 O O . LYS A 1 289 ? -10.752 30.177 15.666 1.00 30.98 804 LYS A O 1
ATOM 2228 N N . ASP A 1 290 ? -12.522 29.081 14.802 1.00 31.64 805 ASP A N 1
ATOM 2229 C CA . ASP A 1 290 ? -13.383 29.392 15.942 1.00 29.19 805 ASP A CA 1
ATOM 2230 C C . ASP A 1 290 ? -12.834 28.788 17.231 1.00 28.93 805 ASP A C 1
ATOM 2231 O O . ASP A 1 290 ? -12.780 29.454 18.279 1.00 29.16 805 ASP A O 1
ATOM 2236 N N . ILE A 1 291 ? -12.425 27.513 17.182 1.00 24.76 806 ILE A N 1
ATOM 2237 C CA . ILE A 1 291 ? -11.885 26.856 18.367 1.00 25.48 806 ILE A CA 1
ATOM 2238 C C . ILE A 1 291 ? -10.647 27.585 18.850 1.00 23.92 806 ILE A C 1
ATOM 2239 O O . ILE A 1 291 ? -10.448 27.789 20.061 1.00 24.14 806 ILE A O 1
ATOM 2244 N N . HIS A 1 292 ? -9.763 27.944 17.907 1.00 22.22 807 HIS A N 1
ATOM 2245 C CA . HIS A 1 292 ? -8.529 28.611 18.293 1.00 24.42 807 HIS A CA 1
ATOM 2246 C C . HIS A 1 292 ? -8.825 29.969 18.934 1.00 23.73 807 HIS A C 1
ATOM 2247 O O . HIS A 1 292 ? -8.274 30.287 19.998 1.00 23.90 807 HIS A O 1
ATOM 2254 N N . HIS A 1 293 ? -9.723 30.757 18.327 1.00 26.87 808 HIS A N 1
ATOM 2255 C CA . HIS A 1 293 ? -10.120 32.037 18.911 1.00 27.97 808 HIS A CA 1
ATOM 2256 C C . HIS A 1 293 ? -10.707 31.824 20.306 1.00 28.13 808 HIS A C 1
ATOM 2257 O O . HIS A 1 293 ? -10.364 32.539 21.255 1.00 26.60 808 HIS A O 1
ATOM 2264 N N . ARG A 1 294 ? -11.587 30.829 20.461 1.00 23.97 809 ARG A N 1
ATOM 2265 C CA . ARG A 1 294 ? -12.206 30.626 21.769 1.00 24.00 809 ARG A CA 1
ATOM 2266 C C . ARG A 1 294 ? -11.173 30.226 22.819 1.00 26.13 809 ARG A C 1
ATOM 2267 O O . ARG A 1 294 ? -11.293 30.609 23.990 1.00 25.31 809 ARG A O 1
ATOM 2275 N N . PHE A 1 295 ? -10.159 29.455 22.430 1.00 21.65 810 PHE A N 1
ATOM 2276 C CA . PHE A 1 295 ? -9.104 29.107 23.373 1.00 20.48 810 PHE A CA 1
ATOM 2277 C C . PHE A 1 295 ? -8.305 30.343 23.785 1.00 22.52 810 PHE A C 1
ATOM 2278 O O . PHE A 1 295 ? -8.020 30.547 24.972 1.00 23.58 810 PHE A O 1
ATOM 2286 N N . VAL A 1 296 ? -7.916 31.170 22.809 1.00 22.22 811 VAL A N 1
ATOM 2287 C CA . VAL A 1 296 ? -7.172 32.395 23.117 1.00 25.08 811 VAL A CA 1
ATOM 2288 C C . VAL A 1 296 ? -7.954 33.273 24.087 1.00 27.68 811 VAL A C 1
ATOM 2289 O O . VAL A 1 296 ? -7.387 33.812 25.050 1.00 28.10 811 VAL A O 1
ATOM 2293 N N . ARG A 1 297 ? -9.269 33.398 23.888 1.00 26.45 812 ARG A N 1
ATOM 2294 C CA A ARG A 1 297 ? -10.089 34.247 24.742 0.50 29.41 812 ARG A CA 1
ATOM 2295 C CA B ARG A 1 297 ? -10.112 34.237 24.731 0.50 29.44 812 ARG A CA 1
ATOM 2296 C C . ARG A 1 297 ? -10.540 33.552 26.020 1.00 27.39 812 ARG A C 1
ATOM 2297 O O . ARG A 1 297 ? -11.341 34.129 26.768 1.00 29.22 812 ARG A O 1
ATOM 2312 N N . ASP A 1 298 ? -10.063 32.335 26.280 1.00 25.91 813 ASP A N 1
ATOM 2313 C CA . ASP A 1 298 ? -10.395 31.569 27.488 1.00 26.80 813 ASP A CA 1
ATOM 2314 C C . ASP A 1 298 ? -11.871 31.198 27.569 1.00 27.90 813 ASP A C 1
ATOM 2315 O O . ASP A 1 298 ? -12.402 30.963 28.667 1.00 30.63 813 ASP A O 1
ATOM 2320 N N . GLU A 1 299 ? -12.568 31.142 26.436 1.00 25.35 814 GLU A N 1
ATOM 2321 C CA . GLU A 1 299 ? -13.895 30.523 26.460 1.00 24.32 814 GLU A CA 1
ATOM 2322 C C . GLU A 1 299 ? -13.798 29.010 26.504 1.00 28.81 814 GLU A C 1
ATOM 2323 O O . GLU A 1 299 ? -14.707 28.336 26.993 1.00 29.51 814 GLU A O 1
ATOM 2329 N N . ILE A 1 300 ? -12.708 28.466 25.982 1.00 23.43 815 ILE A N 1
ATOM 2330 C CA . ILE A 1 300 ? -12.395 27.045 26.051 1.00 21.98 815 ILE A CA 1
ATOM 2331 C C . ILE A 1 300 ? -11.178 26.906 26.959 1.00 25.92 815 ILE A C 1
ATOM 2332 O O . ILE A 1 300 ? -10.227 27.700 26.855 1.00 24.25 815 ILE A O 1
ATOM 2337 N N . GLN A 1 301 ? -11.196 25.910 27.854 1.00 22.69 816 GLN A N 1
ATOM 2338 C CA . GLN A 1 301 ? -10.047 25.710 28.734 1.00 20.85 816 GLN A CA 1
ATOM 2339 C C . GLN A 1 301 ? -9.006 24.735 28.177 1.00 22.78 816 GLN A C 1
ATOM 2340 O O . GLN A 1 301 ? -7.808 24.855 28.493 1.00 23.09 816 GLN A O 1
ATOM 2346 N N . CYS A 1 302 ? -9.440 23.755 27.403 1.00 20.69 817 CYS A N 1
ATOM 2347 C CA . CYS A 1 302 ? -8.562 22.676 26.948 1.00 20.91 817 CYS A CA 1
ATOM 2348 C C . CYS A 1 302 ? -8.777 22.455 25.460 1.00 23.13 817 CYS A C 1
ATOM 2349 O O . CYS A 1 302 ? -9.912 22.277 25.022 1.00 22.24 817 CYS A O 1
ATOM 2352 N N . VAL A 1 303 ? -7.707 22.468 24.676 1.00 20.21 818 VAL A N 1
ATOM 2353 C CA . VAL A 1 303 ? -7.803 22.056 23.284 1.00 19.87 818 VAL A CA 1
ATOM 2354 C C . VAL A 1 303 ? -7.160 20.680 23.166 1.00 19.58 818 VAL A C 1
ATOM 2355 O O . VAL A 1 303 ? -6.050 20.473 23.671 1.00 20.96 818 VAL A O 1
ATOM 2359 N N . ILE A 1 304 ? -7.869 19.745 22.540 1.00 19.80 819 ILE A N 1
ATOM 2360 C CA . ILE A 1 304 ? -7.358 18.403 22.260 1.00 20.08 819 ILE A CA 1
ATOM 2361 C C . ILE A 1 304 ? -7.022 18.364 20.780 1.00 21.87 819 ILE A C 1
ATOM 2362 O O . ILE A 1 304 ? -7.907 18.540 19.933 1.00 20.59 819 ILE A O 1
ATOM 2367 N N . ALA A 1 305 ? -5.748 18.158 20.469 1.00 20.62 820 ALA A N 1
ATOM 2368 C CA . ALA A 1 305 ? -5.269 18.428 19.120 1.00 20.53 820 ALA A CA 1
ATOM 2369 C C . ALA A 1 305 ? -4.482 17.265 18.546 1.00 23.32 820 ALA A C 1
ATOM 2370 O O . ALA A 1 305 ? -3.739 16.586 19.248 1.00 23.77 820 ALA A O 1
ATOM 2372 N N . THR A 1 306 ? -4.585 17.083 17.234 1.00 23.37 821 THR A N 1
ATOM 2373 C CA . THR A 1 306 ? -3.600 16.309 16.491 1.00 24.06 821 THR A CA 1
ATOM 2374 C C . THR A 1 306 ? -2.995 17.266 15.477 1.00 24.56 821 THR A C 1
ATOM 2375 O O . THR A 1 306 ? -3.667 17.626 14.505 1.00 29.21 821 THR A O 1
ATOM 2379 N N . ILE A 1 307 ? -1.751 17.663 15.701 1.00 32.41 822 ILE A N 1
ATOM 2380 C CA . ILE A 1 307 ? -1.126 18.753 14.960 1.00 29.72 822 ILE A CA 1
ATOM 2381 C C . ILE A 1 307 ? -0.458 18.186 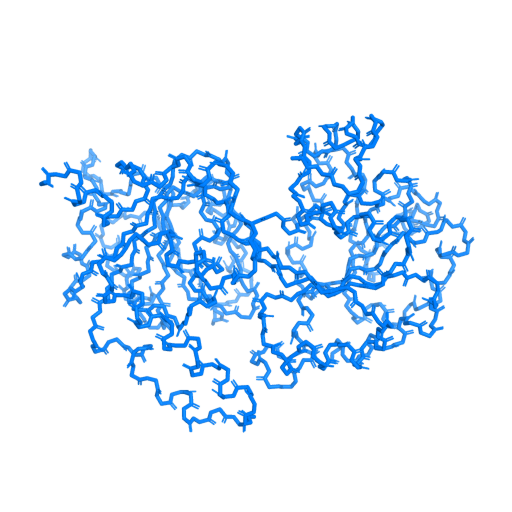13.717 1.00 37.48 822 ILE A C 1
ATOM 2382 O O . ILE A 1 307 ? 0.225 17.160 13.790 1.00 42.40 822 ILE A O 1
ATOM 2387 N N . ALA A 1 308 ? -0.701 18.826 12.567 1.00 34.26 823 ALA A N 1
ATOM 2388 C CA . ALA A 1 308 ? 0.021 18.531 11.329 1.00 43.45 823 ALA A CA 1
ATOM 2389 C C . ALA A 1 308 ? -0.041 19.756 10.427 1.00 40.00 823 ALA A C 1
ATOM 2390 O O . ALA A 1 308 ? -0.824 20.683 10.663 1.00 39.84 823 ALA A O 1
ATOM 2392 N N . PHE A 1 309 ? 0.816 19.763 9.401 1.00 36.40 824 PHE A N 1
ATOM 2393 C CA . PHE A 1 309 ? 0.655 20.684 8.276 1.00 36.44 824 PHE A CA 1
ATOM 2394 C C . PHE A 1 309 ? 0.685 22.144 8.722 1.00 39.30 824 PHE A C 1
ATOM 2395 O O . PHE A 1 309 ? -0.046 22.993 8.200 1.00 46.09 824 PHE A O 1
ATOM 2403 N N . GLY A 1 310 ? 1.522 22.445 9.708 1.00 40.78 825 GLY A N 1
ATOM 2404 C CA . GLY A 1 310 ? 1.630 23.826 10.127 1.00 51.30 825 GLY A CA 1
ATOM 2405 C C . GLY A 1 310 ? 0.436 24.361 10.882 1.00 58.91 825 GLY A C 1
ATOM 2406 O O . GLY A 1 310 ? 0.379 25.575 11.141 1.00 48.71 825 GLY A O 1
ATOM 2407 N N . MET A 1 311 ? -0.539 23.511 11.206 1.00 45.68 826 MET A N 1
ATOM 2408 C CA . MET A 1 311 ? -1.453 23.854 12.280 1.00 42.76 826 MET A CA 1
ATOM 2409 C C . MET A 1 311 ? -0.643 24.115 13.533 1.00 46.11 826 MET A C 1
ATOM 2410 O O . MET A 1 311 ? 0.313 23.395 13.838 1.00 50.61 826 MET A O 1
ATOM 2415 N N . GLY A 1 312 ? -1.027 25.151 14.251 1.00 41.70 827 GLY A N 1
ATOM 2416 C CA . GLY A 1 312 ? -0.349 25.469 15.484 1.00 43.98 827 GLY A CA 1
ATOM 2417 C C . GLY A 1 312 ? -1.328 26.168 16.383 1.00 39.37 827 GLY A C 1
ATOM 2418 O O . GLY A 1 312 ? -2.322 26.740 15.941 1.00 40.04 827 GLY A O 1
ATOM 2419 N N . ILE A 1 313 ? -1.048 26.094 17.665 1.00 27.12 828 ILE A N 1
ATOM 2420 C CA . ILE A 1 313 ? -1.872 26.762 18.637 1.00 23.78 828 ILE A CA 1
ATOM 2421 C C . ILE A 1 313 ? -1.022 27.855 19.228 1.00 27.14 828 ILE A C 1
ATOM 2422 O O . ILE A 1 313 ? 0.075 27.581 19.723 1.00 27.05 828 ILE A O 1
ATOM 2427 N N . ASN A 1 314 ? -1.498 29.084 19.120 1.00 25.86 829 ASN A N 1
ATOM 2428 C CA . ASN A 1 314 ? -0.762 30.276 19.529 1.00 25.30 829 ASN A CA 1
ATOM 2429 C C . ASN A 1 314 ? -1.546 30.986 20.620 1.00 30.61 829 ASN A C 1
ATOM 2430 O O . ASN A 1 314 ? -2.511 31.699 20.334 1.00 28.66 829 ASN A O 1
ATOM 2435 N N . LYS A 1 315 ? -1.094 30.822 21.856 1.00 25.67 830 LYS A N 1
ATOM 2436 C CA . LYS A 1 315 ? -1.723 31.436 23.013 1.00 23.01 830 LYS A CA 1
ATOM 2437 C C . LYS A 1 315 ? -0.601 31.652 24.013 1.00 26.78 830 LYS A C 1
ATOM 2438 O O . LYS A 1 315 ? 0.211 30.743 24.211 1.00 30.03 830 LYS A O 1
ATOM 2444 N N . ALA A 1 316 ? -0.542 32.822 24.638 1.00 25.73 831 ALA A N 1
ATOM 2445 C CA . ALA A 1 316 ? 0.614 33.137 25.480 1.00 26.92 831 ALA A CA 1
ATOM 2446 C C . ALA A 1 316 ? 0.597 32.430 26.833 1.00 31.74 831 ALA A C 1
ATOM 2447 O O . ALA A 1 316 ? 1.671 32.193 27.403 1.00 29.52 831 ALA A O 1
ATOM 2449 N N . ASP A 1 317 ? -0.586 32.090 27.372 1.00 23.95 832 ASP A N 1
ATOM 2450 C CA . ASP A 1 317 ? -0.658 31.597 28.748 1.00 25.03 832 ASP A CA 1
ATOM 2451 C C . ASP A 1 317 ? -1.107 30.138 28.779 1.00 26.51 832 ASP A C 1
ATOM 2452 O O . ASP A 1 317 ? -2.011 29.760 29.534 1.00 26.21 832 ASP A O 1
ATOM 2457 N N . ILE A 1 318 ? -0.483 29.300 27.959 1.00 22.97 833 ILE A N 1
ATOM 2458 C CA . ILE A 1 318 ? -0.719 27.859 28.062 1.00 19.56 833 ILE A CA 1
ATOM 2459 C C . ILE A 1 318 ? 0.080 27.339 29.251 1.00 22.34 833 ILE A C 1
ATOM 2460 O O . ILE A 1 318 ? 1.318 27.409 29.259 1.00 24.06 833 ILE A O 1
ATOM 2465 N N . ARG A 1 319 ? -0.627 26.819 30.259 1.00 22.51 834 ARG A N 1
ATOM 2466 C CA . ARG A 1 319 ? 0.023 26.414 31.497 1.00 23.13 834 ARG A CA 1
ATOM 2467 C C . ARG A 1 319 ? 0.423 24.952 31.505 1.00 23.19 834 ARG A C 1
ATOM 2468 O O . ARG A 1 319 ? 1.337 24.588 32.258 1.00 25.62 834 ARG A O 1
ATOM 2476 N N . GLN A 1 320 ? -0.251 24.119 30.714 1.00 21.97 835 GLN A N 1
ATOM 2477 C CA . GLN A 1 320 ? -0.021 22.681 30.740 1.00 20.17 835 GLN A CA 1
ATOM 2478 C C . GLN A 1 320 ? -0.097 22.109 29.340 1.00 22.78 835 GLN A C 1
ATOM 2479 O O . GLN A 1 320 ? -1.057 22.361 28.604 1.00 21.85 835 GLN A O 1
ATOM 2485 N N . VAL A 1 321 ? 0.889 21.308 28.984 1.00 22.45 836 VAL A N 1
ATOM 2486 C CA . VAL A 1 321 ? 0.835 20.530 27.757 1.00 21.94 836 VAL A CA 1
ATOM 2487 C C . VAL A 1 321 ? 0.861 19.066 28.171 1.00 21.39 836 VAL A C 1
ATOM 2488 O O . VAL A 1 321 ? 1.655 18.686 29.040 1.00 23.12 836 VAL A O 1
ATOM 2492 N N . ILE A 1 322 ? -0.026 18.256 27.592 1.00 19.66 837 ILE A N 1
ATOM 2493 C CA . ILE A 1 322 ? -0.044 16.810 27.832 1.00 17.82 837 ILE A CA 1
ATOM 2494 C C . ILE A 1 322 ? 0.042 16.120 26.482 1.00 22.31 837 ILE A C 1
ATOM 2495 O O . ILE A 1 322 ? -0.808 16.355 25.609 1.00 23.42 837 ILE A O 1
ATOM 2500 N N . HIS A 1 323 ? 1.084 15.308 26.286 1.00 20.63 838 HIS A N 1
ATOM 2501 C CA . HIS A 1 323 ? 1.128 14.397 25.151 1.00 23.02 838 HIS A CA 1
ATOM 2502 C C . HIS A 1 323 ? 0.473 13.117 25.606 1.00 24.10 838 HIS A C 1
ATOM 2503 O O . HIS A 1 323 ? 1.042 12.363 26.418 1.00 25.12 838 HIS A O 1
ATOM 2510 N N . TYR A 1 324 ? -0.716 12.864 25.080 1.00 20.65 839 TYR A N 1
ATOM 2511 C CA . TYR A 1 324 ? -1.440 11.660 25.457 1.00 22.43 839 TYR A CA 1
ATOM 2512 C C . TYR A 1 324 ? -1.114 10.592 24.419 1.00 25.30 839 TYR A C 1
ATOM 2513 O O . TYR A 1 324 ? -1.820 10.421 23.419 1.00 26.52 839 TYR A O 1
ATOM 2522 N N . GLY A 1 325 ? -0.062 9.825 24.695 1.00 23.36 840 GLY A N 1
ATOM 2523 C CA . GLY A 1 325 ? 0.600 8.885 23.818 1.00 26.63 840 GLY A CA 1
ATOM 2524 C C . GLY A 1 325 ? 1.962 9.411 23.403 1.00 25.04 840 GLY A C 1
ATOM 2525 O O . GLY A 1 325 ? 2.201 10.621 23.374 1.00 25.49 840 GLY A O 1
ATOM 2526 N N . ALA A 1 326 ? 2.848 8.489 23.029 1.00 28.40 841 ALA A N 1
ATOM 2527 C CA . ALA A 1 326 ? 4.194 8.871 22.597 1.00 27.85 841 ALA A CA 1
ATOM 2528 C C . ALA A 1 326 ? 4.122 9.881 21.457 1.00 29.09 841 ALA A C 1
ATOM 2529 O O . ALA A 1 326 ? 3.341 9.686 20.510 1.00 31.23 841 ALA A O 1
ATOM 2531 N N . PRO A 1 327 ? 4.914 10.956 21.495 1.00 27.88 842 PRO A N 1
ATOM 2532 C CA . PRO A 1 327 ? 4.960 11.894 20.360 1.00 26.45 842 PRO A CA 1
ATOM 2533 C C . PRO A 1 327 ? 5.513 11.216 19.115 1.00 29.39 842 PRO A C 1
ATOM 2534 O O . PRO A 1 327 ? 6.200 10.210 19.187 1.00 31.50 842 PRO A O 1
ATOM 2538 N N . LYS A 1 328 ? 5.222 11.815 17.956 1.00 33.16 843 LYS A N 1
ATOM 2539 C CA . LYS A 1 328 ? 5.629 11.224 16.683 1.00 36.83 843 LYS A CA 1
ATOM 2540 C C . LYS A 1 328 ? 7.145 11.034 16.618 1.00 35.74 843 LYS A C 1
ATOM 2541 O O . LYS A 1 328 ? 7.653 9.967 16.242 1.00 34.69 843 LYS A O 1
ATOM 2547 N N . ASP A 1 329 ? 7.885 12.065 16.991 1.00 28.51 844 ASP A N 1
ATOM 2548 C CA . ASP A 1 329 ? 9.334 11.988 17.029 1.00 25.92 844 ASP A CA 1
ATOM 2549 C C . ASP A 1 329 ? 9.834 13.173 17.848 1.00 23.61 844 ASP A C 1
ATOM 2550 O O . ASP A 1 329 ? 9.052 13.975 18.367 1.00 23.81 844 ASP A O 1
ATOM 2555 N N . MET A 1 330 ? 11.165 13.255 17.964 1.00 24.92 845 MET A N 1
ATOM 2556 C CA . MET A 1 330 ? 11.775 14.247 18.846 1.00 25.80 845 MET A CA 1
ATOM 2557 C C . MET A 1 330 ? 11.565 15.678 18.341 1.00 21.21 845 MET A C 1
ATOM 2558 O O . MET A 1 330 ? 11.338 16.587 19.151 1.00 22.16 845 MET A O 1
ATOM 2563 N N . GLU A 1 331 ? 11.576 15.891 17.023 1.00 24.30 846 GLU A N 1
ATOM 2564 C CA . GLU A 1 331 ? 11.305 17.242 16.507 1.00 25.08 846 GLU A CA 1
ATOM 2565 C C . GLU A 1 331 ? 9.878 17.673 16.780 1.00 27.14 846 GLU A C 1
ATOM 2566 O O . GLU A 1 331 ? 9.629 18.819 17.189 1.00 24.12 846 GLU A O 1
ATOM 2572 N N . SER A 1 332 ? 8.905 16.780 16.556 1.00 21.76 847 SER A N 1
ATOM 2573 C CA A SER A 1 332 ? 7.521 17.144 16.832 0.70 21.15 847 SER A CA 1
ATOM 2574 C CA B SER A 1 332 ? 7.525 17.164 16.824 0.30 21.31 847 SER A CA 1
ATOM 2575 C C . SER A 1 332 ? 7.323 17.474 18.298 1.00 22.29 847 SER A C 1
ATOM 2576 O O . SER A 1 332 ? 6.643 18.435 18.647 1.00 21.94 847 SER A O 1
ATOM 2581 N N . TYR A 1 333 ? 7.914 16.665 19.188 1.00 21.72 848 TYR A N 1
ATOM 2582 C CA . TYR A 1 333 ? 7.809 16.923 20.612 1.00 22.67 848 TYR A CA 1
ATOM 2583 C C . TYR A 1 333 ? 8.363 18.298 20.949 1.00 19.37 848 TYR A C 1
ATOM 2584 O O . TYR A 1 333 ? 7.694 19.103 21.605 1.00 21.01 848 TYR A O 1
ATOM 2593 N N . TYR A 1 334 ? 9.569 18.586 20.459 1.00 20.79 849 TYR A N 1
ATOM 2594 C CA . TYR A 1 334 ? 10.187 19.895 20.681 1.00 20.87 849 TYR A CA 1
ATOM 2595 C C . TYR A 1 334 ? 9.306 21.032 20.182 1.00 23.10 849 TYR A C 1
ATOM 2596 O O . TYR A 1 334 ? 9.113 22.033 20.890 1.00 21.05 849 TYR A O 1
ATOM 2605 N N . GLN A 1 335 ? 8.749 20.888 18.976 1.00 19.68 850 GLN A N 1
ATOM 2606 C CA . GLN A 1 335 ? 7.817 21.902 18.460 1.00 20.80 850 GLN A CA 1
ATOM 2607 C C . GLN A 1 335 ? 6.636 22.082 19.397 1.00 23.95 850 GLN A C 1
ATOM 2608 O O . GLN A 1 335 ? 6.178 23.210 19.649 1.00 23.03 850 GLN A O 1
ATOM 2614 N N . GLU A 1 336 ? 6.076 20.974 19.869 1.00 19.21 851 GLU A N 1
ATOM 2615 C CA . GLU A 1 336 ? 4.806 21.048 20.565 1.00 20.01 851 GLU A CA 1
ATOM 2616 C C . GLU A 1 336 ? 4.941 21.572 21.986 1.00 24.28 851 GLU A C 1
ATOM 2617 O O . GLU A 1 336 ? 4.067 22.325 22.439 1.00 23.50 851 GLU A O 1
ATOM 2623 N N . ILE A 1 337 ? 6.005 21.196 22.709 1.00 19.95 852 ILE A N 1
ATOM 2624 C CA . ILE A 1 337 ? 6.196 21.775 24.037 1.00 20.95 852 ILE A CA 1
ATOM 2625 C C . ILE A 1 337 ? 6.575 23.242 23.955 1.00 20.38 852 ILE A C 1
ATOM 2626 O O . ILE A 1 337 ? 6.299 23.999 24.908 1.00 22.24 852 ILE A O 1
ATOM 2631 N N . GLY A 1 338 ? 7.164 23.672 22.839 1.00 20.48 853 GLY A N 1
ATOM 2632 C CA . GLY A 1 338 ? 7.566 25.064 22.687 1.00 21.72 853 GLY A CA 1
ATOM 2633 C C . GLY A 1 338 ? 6.372 25.997 22.728 1.00 26.32 853 GLY A C 1
ATOM 2634 O O . GLY A 1 338 ? 6.520 27.179 23.043 1.00 21.52 853 GLY A O 1
ATOM 2635 N N . ARG A 1 339 ? 5.184 25.482 22.408 1.00 22.55 854 ARG A N 1
ATOM 2636 C CA . ARG A 1 339 ? 3.988 26.318 22.451 1.00 22.75 854 ARG A CA 1
ATOM 2637 C C . ARG A 1 339 ? 3.544 26.676 23.872 1.00 23.38 854 ARG A C 1
ATOM 2638 O O . ARG A 1 339 ? 2.682 27.549 24.024 1.00 24.30 854 ARG A O 1
ATOM 2646 N N . ALA A 1 340 ? 4.046 25.994 24.899 1.00 20.00 855 ALA A N 1
ATOM 2647 C CA . ALA A 1 340 ? 3.681 26.256 26.288 1.00 22.26 855 ALA A CA 1
ATOM 2648 C C . ALA A 1 340 ? 4.435 27.452 26.883 1.00 21.63 855 ALA A C 1
ATOM 2649 O O . ALA A 1 340 ? 5.595 27.739 26.544 1.00 23.46 855 ALA A O 1
ATOM 2651 N N . GLY A 1 341 ? 3.768 28.148 27.800 1.00 21.26 856 GLY A N 1
ATOM 2652 C CA . GLY A 1 341 ? 4.471 29.141 28.611 1.00 23.07 856 GLY A CA 1
ATOM 2653 C C . GLY A 1 341 ? 5.119 30.300 27.882 1.00 23.00 856 GLY A C 1
ATOM 2654 O O . GLY A 1 341 ? 6.139 30.820 28.344 1.00 25.06 856 GLY A O 1
ATOM 2655 N N . ARG A 1 342 ? 4.506 30.779 26.794 1.00 22.31 857 ARG A N 1
ATOM 2656 C CA . ARG A 1 342 ? 5.142 31.872 26.065 1.00 20.56 857 ARG A CA 1
ATOM 2657 C C . ARG A 1 342 ? 5.055 33.213 26.793 1.00 25.49 857 ARG A C 1
ATOM 2658 O O . ARG A 1 342 ? 5.808 34.116 26.455 1.00 27.48 857 ARG A O 1
ATOM 2666 N N . ASP A 1 343 ? 4.215 33.349 27.811 1.00 25.98 858 ASP A N 1
ATOM 2667 C CA . ASP A 1 343 ? 4.255 34.524 28.673 1.00 28.83 858 ASP A CA 1
ATOM 2668 C C . ASP A 1 343 ? 5.408 34.497 29.679 1.00 30.47 858 ASP A C 1
ATOM 2669 O O . ASP A 1 343 ? 5.569 35.460 30.441 1.00 30.89 858 ASP A O 1
ATOM 2674 N N . GLY A 1 344 ? 6.200 33.417 29.719 1.00 30.86 859 GLY A N 1
ATOM 2675 C CA . GLY A 1 344 ? 7.326 33.308 30.616 1.00 30.43 859 GLY A CA 1
ATOM 2676 C C . GLY A 1 344 ? 6.999 32.798 32.007 1.00 28.62 859 GLY A C 1
ATOM 2677 O O . GLY A 1 344 ? 7.913 32.687 32.840 1.00 32.19 859 GLY A O 1
ATOM 2678 N N . LEU A 1 345 ? 5.737 32.552 32.309 1.00 31.12 860 LEU A N 1
ATOM 2679 C CA . LEU A 1 345 ? 5.356 32.059 33.624 1.00 29.12 860 LEU A CA 1
ATOM 2680 C C . LEU A 1 345 ? 5.520 30.539 33.663 1.00 32.58 860 LEU A C 1
ATOM 2681 O O . LEU A 1 345 ? 5.684 29.887 32.633 1.00 29.29 860 LEU A O 1
ATOM 2686 N N . GLN A 1 346 ? 5.526 29.977 34.874 1.00 32.42 861 GLN A N 1
ATOM 2687 C CA . GLN A 1 346 ? 5.737 28.539 35.022 1.00 26.95 861 GLN A CA 1
ATOM 2688 C C . GLN A 1 346 ? 4.689 27.719 34.268 1.00 27.47 861 GLN A C 1
ATOM 2689 O O . GLN A 1 346 ? 3.490 27.925 34.444 1.00 28.76 861 GLN A O 1
ATOM 2695 N N . SER A 1 347 ? 5.147 26.751 33.468 1.00 26.69 862 SER A N 1
ATOM 2696 C CA . SER A 1 347 ? 4.269 25.798 32.789 1.00 25.31 862 SER A CA 1
ATOM 2697 C C . SER A 1 347 ? 4.820 24.383 32.953 1.00 27.43 862 SER A C 1
ATOM 2698 O O . SER A 1 347 ? 5.972 24.191 33.338 1.00 26.95 862 SER A O 1
ATOM 2701 N N . SER A 1 348 ? 3.998 23.379 32.646 1.00 24.70 863 SER A N 1
ATOM 2702 C CA . SER A 1 348 ? 4.403 21.985 32.764 1.00 25.15 863 SER A CA 1
ATOM 2703 C C . SER A 1 348 ? 4.094 21.242 31.475 1.00 25.30 863 SER A C 1
ATOM 2704 O O . SER A 1 348 ? 3.057 21.480 30.853 1.00 26.65 863 SER A O 1
ATOM 2707 N N . CYS A 1 349 ? 4.985 20.331 31.082 1.00 24.07 864 CYS A N 1
ATOM 2708 C CA . CYS A 1 349 ? 4.756 19.488 29.908 1.00 21.92 864 CYS A CA 1
ATOM 2709 C C . CYS A 1 349 ? 4.947 18.047 30.330 1.00 26.92 864 CYS A C 1
ATOM 2710 O O . CYS A 1 349 ? 6.057 17.655 30.722 1.00 26.14 864 CYS A O 1
ATOM 2713 N N . HIS A 1 350 ? 3.876 17.268 30.219 1.00 22.88 865 HIS A N 1
ATOM 2714 C CA . HIS A 1 350 ? 3.842 15.870 30.618 1.00 25.44 865 HIS A CA 1
ATOM 2715 C C . HIS A 1 350 ? 3.636 15.002 29.383 1.00 23.94 865 HIS A C 1
ATOM 2716 O O . HIS A 1 350 ? 2.731 15.272 28.593 1.00 25.93 865 HIS A O 1
ATOM 2723 N N . VAL A 1 351 ? 4.431 13.947 29.244 1.00 23.07 866 VAL A N 1
ATOM 2724 C CA . VAL A 1 351 ? 4.177 12.895 28.263 1.00 23.82 866 VAL A CA 1
ATOM 2725 C C . VAL A 1 351 ? 3.651 11.689 28.992 1.00 28.01 866 VAL A C 1
ATOM 2726 O O . VAL A 1 351 ? 4.281 11.224 29.948 1.00 27.36 866 VAL A O 1
ATOM 2730 N N . LEU A 1 352 ? 2.504 11.174 28.548 1.00 22.35 867 LEU A N 1
ATOM 2731 C CA . LEU A 1 352 ? 1.960 9.914 29.060 1.00 23.55 867 LEU A CA 1
ATOM 2732 C C . LEU A 1 352 ? 2.116 8.883 27.946 1.00 29.55 867 LEU A C 1
ATOM 2733 O O . LEU A 1 352 ? 1.511 9.038 26.877 1.00 29.05 867 LEU A O 1
ATOM 2738 N N . TRP A 1 353 ? 2.900 7.826 28.179 1.00 28.19 868 TRP A N 1
ATOM 2739 C CA . TRP A 1 353 ? 3.217 6.938 27.071 1.00 31.19 868 TRP A CA 1
ATOM 2740 C C . TRP A 1 353 ? 3.155 5.477 27.484 1.00 35.56 868 TRP A C 1
ATOM 2741 O O . TRP A 1 353 ? 3.167 5.121 28.673 1.00 35.52 868 TRP A O 1
ATOM 2752 N N . ALA A 1 354 ? 3.087 4.617 26.468 1.00 34.13 869 ALA A N 1
ATOM 2753 C CA . ALA A 1 354 ? 3.117 3.177 26.677 1.00 38.41 869 ALA A CA 1
ATOM 2754 C C . ALA A 1 354 ? 3.840 2.537 25.504 1.00 46.24 869 ALA A C 1
ATOM 2755 O O . ALA A 1 354 ? 3.834 3.093 24.398 1.00 44.16 869 ALA A O 1
ATOM 2757 N N . PRO A 1 355 ? 4.475 1.380 25.710 1.00 49.05 870 PRO A N 1
ATOM 2758 C CA . PRO A 1 355 ? 5.209 0.742 24.604 1.00 48.94 870 PRO A CA 1
ATOM 2759 C C . PRO A 1 355 ? 4.351 0.466 23.383 1.00 44.34 870 PRO A C 1
ATOM 2760 O O . PRO A 1 355 ? 4.821 0.628 22.252 1.00 57.18 870 PRO A O 1
ATOM 2764 N N . ALA A 1 356 ? 3.094 0.078 23.580 1.00 55.43 871 ALA A N 1
ATOM 2765 C CA . ALA A 1 356 ? 2.183 -0.193 22.475 1.00 49.87 871 ALA A CA 1
ATOM 2766 C C . ALA A 1 356 ? 1.761 1.064 21.697 1.00 61.35 871 ALA A C 1
ATOM 2767 O O . ALA A 1 356 ? 0.984 0.938 20.742 1.00 56.13 871 ALA A O 1
ATOM 2769 N N . ASP A 1 357 ? 2.233 2.259 22.060 1.00 50.04 872 ASP A N 1
ATOM 2770 C CA . ASP A 1 357 ? 1.803 3.472 21.366 1.00 54.47 872 ASP A CA 1
ATOM 2771 C C . ASP A 1 357 ? 2.240 3.467 19.906 1.00 63.01 872 ASP A C 1
ATOM 2772 O O . ASP A 1 357 ? 3.401 3.181 19.590 1.00 60.00 872 ASP A O 1
ATOM 2777 N N . ILE A 1 358 ? 1.305 3.860 19.024 1.00 58.51 873 ILE A N 1
ATOM 2778 C CA . ILE A 1 358 ? 1.477 3.717 17.574 1.00 71.27 873 ILE A CA 1
ATOM 2779 C C . ILE A 1 358 ? 2.717 4.453 17.081 1.00 65.46 873 ILE A C 1
ATOM 2780 O O . ILE A 1 358 ? 3.370 4.019 16.119 1.00 64.26 873 ILE A O 1
ATOM 2785 N N . ASN A 1 359 ? 3.058 5.576 17.714 1.00 58.98 874 ASN A N 1
ATOM 2786 C CA . ASN A 1 359 ? 4.275 6.272 17.336 1.00 56.43 874 ASN A CA 1
ATOM 2787 C C . ASN A 1 359 ? 5.530 5.553 17.811 1.00 60.09 874 ASN A C 1
ATOM 2788 O O . ASN A 1 359 ? 6.625 5.928 17.381 1.00 67.25 874 ASN A O 1
ATOM 2793 N N . LEU A 1 360 ? 5.402 4.546 18.682 1.00 54.49 875 LEU A N 1
ATOM 2794 C CA . LEU A 1 360 ? 6.493 3.628 18.995 1.00 52.62 875 LEU A CA 1
ATOM 2795 C C . LEU A 1 360 ? 6.405 2.336 18.198 1.00 62.35 875 LEU A C 1
ATOM 2796 O O . LEU A 1 360 ? 7.263 1.461 18.353 1.00 69.69 875 LEU A O 1
ATOM 2801 N N . ASN A 1 361 ? 5.395 2.197 17.350 1.00 63.07 876 ASN A N 1
ATOM 2802 C CA . ASN A 1 361 ? 5.213 1.020 16.514 1.00 66.93 876 ASN A CA 1
ATOM 2803 C C . ASN A 1 361 ? 5.007 1.438 15.072 1.00 77.79 876 ASN A C 1
ATOM 2804 O O . ASN A 1 361 ? 4.120 0.954 14.367 1.00 82.30 876 ASN A O 1
ATOM 2809 N N . ARG A 1 362 ? 5.869 2.341 14.614 1.00 82.96 877 ARG A N 1
ATOM 2810 C CA . ARG A 1 362 ? 5.681 3.037 13.347 1.00 80.06 877 ARG A CA 1
ATOM 2811 C C . ARG A 1 362 ? 6.204 2.202 12.192 1.00 85.36 877 ARG A C 1
ATOM 2812 O O . ARG A 1 362 ? 7.405 2.168 11.923 1.00 78.77 877 ARG A O 1
ATOM 2820 N N . HIS A 1 363 ? 5.294 1.521 11.510 1.00 100.43 878 HIS A N 1
ATOM 2821 C CA . HIS A 1 363 ? 5.516 1.127 10.130 1.00 106.81 878 HIS A CA 1
ATOM 2822 C C . HIS A 1 363 ? 5.079 2.221 9.169 1.00 111.93 878 HIS A C 1
ATOM 2823 O O . HIS A 1 363 ? 5.336 2.109 7.964 1.00 107.84 878 HIS A O 1
ATOM 2830 N N . LEU A 1 364 ? 4.439 3.278 9.692 1.00 110.00 879 LEU A N 1
ATOM 2831 C CA . LEU A 1 364 ? 4.147 4.484 8.924 1.00 110.80 879 LEU A CA 1
ATOM 2832 C C . LEU A 1 364 ? 5.417 5.177 8.460 1.00 118.09 879 LEU A C 1
ATOM 2833 O O . LEU A 1 364 ? 5.343 6.078 7.616 1.00 114.05 879 LEU A O 1
ATOM 2838 N N . LEU A 1 365 ? 6.566 4.812 9.027 1.00 115.20 880 LEU A N 1
ATOM 2839 C CA . LEU A 1 365 ? 7.865 5.166 8.477 1.00 98.78 880 LEU A CA 1
ATOM 2840 C C . LEU A 1 365 ? 8.351 4.134 7.473 1.00 89.44 880 LEU A C 1
ATOM 2841 O O . LEU A 1 365 ? 8.913 4.497 6.435 1.00 91.45 880 LEU A O 1
ATOM 2846 N N . THR A 1 366 ? 8.123 2.853 7.744 1.00 88.81 881 THR A N 1
ATOM 2847 C CA . THR A 1 366 ? 8.564 1.831 6.806 1.00 97.41 881 THR A CA 1
ATOM 2848 C C . THR A 1 366 ? 7.881 1.947 5.443 1.00 101.02 881 THR A C 1
ATOM 2849 O O . THR A 1 366 ? 8.216 1.177 4.532 1.00 97.83 881 THR A O 1
ATOM 2853 N N . GLU A 1 367 ? 6.948 2.894 5.282 1.00 101.28 882 GLU A N 1
ATOM 2854 C CA . GLU A 1 367 ? 6.289 3.165 4.012 1.00 101.67 882 GLU A CA 1
ATOM 2855 C C . GLU A 1 367 ? 6.737 4.459 3.340 1.00 106.18 882 GLU A C 1
ATOM 2856 O O . GLU A 1 367 ? 6.452 4.637 2.152 1.00 104.51 882 GLU A O 1
ATOM 2862 N N . ILE A 1 368 ? 7.408 5.365 4.069 1.00 93.13 883 ILE A N 1
ATOM 2863 C CA . ILE A 1 368 ? 7.828 6.653 3.514 1.00 74.51 883 ILE A CA 1
ATOM 2864 C C . ILE A 1 368 ? 8.656 6.444 2.254 1.00 71.66 883 ILE A C 1
ATOM 2865 O O . ILE A 1 368 ? 9.505 5.547 2.186 1.00 78.62 883 ILE A O 1
ATOM 2870 N N . ARG A 1 369 ? 8.421 7.289 1.246 1.00 66.47 884 ARG A N 1
ATOM 2871 C CA . ARG A 1 369 ? 9.001 7.059 -0.075 1.00 69.34 884 ARG A CA 1
ATOM 2872 C C . ARG A 1 369 ? 10.469 7.474 -0.150 1.00 66.37 884 ARG A C 1
ATOM 2873 O O . ARG A 1 369 ? 11.313 6.700 -0.615 1.00 64.64 884 ARG A O 1
ATOM 2881 N N . ASN A 1 370 ? 10.795 8.693 0.278 1.00 62.69 885 ASN A N 1
ATOM 2882 C CA . ASN A 1 370 ? 12.150 9.205 0.085 1.00 57.78 885 ASN A CA 1
ATOM 2883 C C . ASN A 1 370 ? 13.126 8.543 1.053 1.00 49.76 885 ASN A C 1
ATOM 2884 O O . ASN A 1 370 ? 12.871 8.483 2.263 1.00 47.66 885 ASN A O 1
ATOM 2889 N N . GLU A 1 371 ? 14.257 8.073 0.514 1.00 53.78 886 GLU A N 1
ATOM 2890 C CA . GLU A 1 371 ? 15.209 7.305 1.313 1.00 52.77 886 GLU A CA 1
ATOM 2891 C C . GLU A 1 371 ? 15.911 8.174 2.350 1.00 48.67 886 GLU A C 1
ATOM 2892 O O . GLU A 1 371 ? 15.991 7.802 3.526 1.00 46.32 886 GLU A O 1
ATOM 2898 N N . LYS A 1 372 ? 16.451 9.325 1.933 1.00 47.66 887 LYS A N 1
ATOM 2899 C CA . LYS A 1 372 ? 17.128 10.191 2.897 1.00 45.14 887 LYS A CA 1
ATOM 2900 C C . LYS A 1 372 ? 16.161 10.652 3.974 1.00 48.70 887 LYS A C 1
ATOM 2901 O O . LYS A 1 372 ? 16.502 10.663 5.166 1.00 44.93 887 LYS A O 1
ATOM 2907 N N . PHE A 1 373 ? 14.946 11.039 3.577 1.00 41.58 888 PHE A N 1
ATOM 2908 C CA . PHE A 1 373 ? 13.975 11.491 4.567 1.00 38.73 888 PHE A CA 1
ATOM 2909 C C . PHE A 1 373 ? 13.577 10.365 5.523 1.00 37.35 888 PHE A C 1
ATOM 2910 O O . PHE A 1 373 ? 13.395 10.606 6.723 1.00 36.93 888 PHE A O 1
ATOM 2918 N N . ARG A 1 374 ? 13.416 9.139 5.018 1.00 39.39 889 ARG A N 1
ATOM 2919 C CA . ARG A 1 374 ? 13.045 8.033 5.903 1.00 40.87 889 ARG A CA 1
ATOM 2920 C C . ARG A 1 374 ? 14.124 7.766 6.945 1.00 37.29 889 ARG A C 1
ATOM 2921 O O . ARG A 1 374 ? 13.814 7.542 8.121 1.00 38.58 889 ARG A O 1
ATOM 2929 N N . LEU A 1 375 ? 15.396 7.777 6.533 1.00 39.16 890 LEU A N 1
ATOM 2930 C CA . LEU A 1 375 ? 16.482 7.647 7.499 1.00 37.72 890 LEU A CA 1
ATOM 2931 C C . LEU A 1 375 ? 16.386 8.727 8.564 1.00 34.68 890 LEU A C 1
ATOM 2932 O O . LEU A 1 375 ? 16.582 8.455 9.753 1.00 35.45 890 LEU A O 1
ATOM 2937 N N . TYR A 1 376 ? 16.100 9.966 8.151 1.00 33.91 891 TYR A N 1
ATOM 2938 C CA . TYR A 1 376 ? 16.021 11.060 9.109 1.00 31.43 891 TYR A CA 1
ATOM 2939 C C . TYR A 1 376 ? 14.898 10.825 10.108 1.00 30.45 891 TYR A C 1
ATOM 2940 O O . TYR A 1 376 ? 15.084 10.983 11.321 1.00 28.85 891 TYR A O 1
ATOM 2949 N N . LYS A 1 377 ? 13.710 10.468 9.615 1.00 30.13 892 LYS A N 1
ATOM 2950 C CA . LYS A 1 377 ? 12.589 10.277 10.531 1.00 29.29 892 LYS A CA 1
ATOM 2951 C C . LYS A 1 377 ? 12.845 9.102 11.473 1.00 30.36 892 LYS A C 1
ATOM 2952 O O . LYS A 1 377 ? 12.454 9.135 12.647 1.00 28.41 892 LYS A O 1
ATOM 2958 N N . LEU A 1 378 ? 13.504 8.050 10.983 1.00 32.41 893 LEU A N 1
ATOM 2959 C CA . LEU A 1 378 ? 13.867 6.949 11.867 1.00 33.70 893 LEU A CA 1
ATOM 2960 C C . LEU A 1 378 ? 14.785 7.435 12.981 1.00 34.88 893 LEU A C 1
ATOM 2961 O O . LEU A 1 378 ? 14.621 7.055 14.147 1.00 32.83 893 LEU A O 1
ATOM 2966 N N . LYS A 1 379 ? 15.751 8.289 12.638 1.00 31.55 894 LYS A N 1
ATOM 2967 C CA . LYS A 1 379 ? 16.657 8.838 13.646 1.00 33.46 894 LYS A CA 1
ATOM 2968 C C . LYS A 1 379 ? 15.900 9.669 14.684 1.00 30.20 894 LYS A C 1
ATOM 2969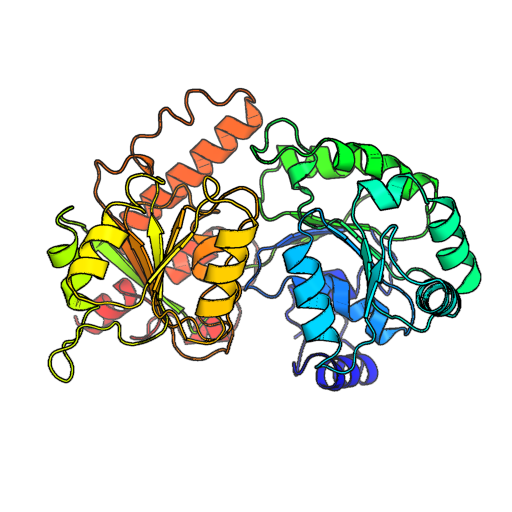 O O . LYS A 1 379 ? 16.161 9.562 15.892 1.00 30.87 894 LYS A O 1
ATOM 2975 N N . MET A 1 380 ? 14.957 10.485 14.238 1.00 26.46 895 MET A N 1
ATOM 2976 C CA . MET A 1 380 ? 14.197 11.320 15.169 1.00 28.94 895 MET A CA 1
ATOM 2977 C C . MET A 1 380 ? 13.310 10.466 16.070 1.00 28.44 895 MET A C 1
ATOM 2978 O O . MET A 1 380 ? 13.071 10.835 17.224 1.00 29.49 895 MET A O 1
ATOM 2983 N N . MET A 1 381 ? 12.779 9.349 15.549 1.00 25.62 896 MET A N 1
ATOM 2984 C CA . MET A 1 381 ? 11.982 8.441 16.367 1.00 28.56 896 MET A CA 1
ATOM 2985 C C . MET A 1 381 ? 12.845 7.742 17.410 1.00 28.90 896 MET A C 1
ATOM 2986 O O . MET A 1 381 ? 12.425 7.564 18.559 1.00 33.55 896 MET A O 1
ATOM 2991 N N . ALA A 1 382 ? 14.061 7.348 17.026 1.00 28.58 897 ALA A N 1
ATOM 2992 C CA . ALA A 1 382 ? 14.974 6.718 17.979 1.00 33.12 897 ALA A CA 1
ATOM 2993 C C . ALA A 1 382 ? 15.319 7.669 19.119 1.00 30.53 897 ALA A C 1
ATOM 2994 O O . ALA A 1 382 ? 15.380 7.248 20.288 1.00 33.55 897 ALA A O 1
ATOM 2996 N N . LYS A 1 383 ? 15.516 8.953 18.801 1.00 31.08 898 LYS A N 1
ATOM 2997 C CA . LYS A 1 383 ? 15.768 9.944 19.844 1.00 28.62 898 LYS A CA 1
ATOM 2998 C C . LYS A 1 383 ? 14.597 10.019 20.811 1.00 27.58 898 LYS A C 1
ATOM 2999 O O . LYS A 1 383 ? 14.795 10.051 22.032 1.00 28.23 898 LYS A O 1
ATOM 3005 N N . MET A 1 384 ? 13.370 10.037 20.282 1.00 29.28 899 MET A N 1
ATOM 3006 C CA . MET A 1 384 ? 12.192 10.117 21.141 1.00 26.38 899 MET A CA 1
ATOM 3007 C C . MET A 1 384 ? 12.105 8.912 22.067 1.00 31.66 899 MET A C 1
ATOM 3008 O O . MET A 1 384 ? 11.841 9.055 23.269 1.00 31.78 899 MET A O 1
ATOM 3013 N N . GLU A 1 385 ? 12.328 7.710 21.524 1.00 31.01 900 GLU A N 1
ATOM 3014 C CA . GLU A 1 385 ? 12.280 6.510 22.343 1.00 31.26 900 GLU A CA 1
ATOM 3015 C C . GLU A 1 385 ? 13.340 6.562 23.436 1.00 31.73 900 GLU A C 1
ATOM 3016 O O . GLU A 1 385 ? 13.067 6.221 24.594 1.00 36.25 900 GLU A O 1
ATOM 3022 N N . LYS A 1 386 ? 14.558 6.997 23.100 1.00 29.57 901 LYS A N 1
ATOM 3023 C CA . LYS A 1 386 ? 15.592 7.039 24.131 1.00 36.98 901 LYS A CA 1
ATOM 3024 C C . LYS A 1 386 ? 15.213 8.016 25.240 1.00 32.17 901 LYS A C 1
ATOM 3025 O O . LYS A 1 386 ? 15.440 7.736 26.430 1.00 36.39 901 LYS A O 1
ATOM 3031 N N . TYR A 1 387 ? 14.577 9.130 24.867 1.00 32.53 902 TYR A N 1
ATOM 3032 C CA . TYR A 1 387 ? 14.156 10.134 25.841 1.00 32.18 902 TYR A CA 1
ATOM 3033 C C . TYR A 1 387 ? 13.113 9.588 26.789 1.00 31.60 902 TYR A C 1
ATOM 3034 O O . TYR A 1 387 ? 13.206 9.777 28.010 1.00 32.80 902 TYR A O 1
ATOM 3043 N N . LEU A 1 388 ? 12.121 8.879 26.243 1.00 30.19 903 LEU A N 1
ATOM 3044 C CA . LEU A 1 388 ? 11.058 8.329 27.067 1.00 29.68 903 LEU A CA 1
ATOM 3045 C C . LEU A 1 388 ? 11.598 7.383 28.135 1.00 34.78 903 LEU A C 1
ATOM 3046 O O . LEU A 1 388 ? 11.072 7.339 29.257 1.00 37.65 903 LEU A O 1
ATOM 3051 N N . HIS A 1 389 ? 12.635 6.596 27.799 1.00 33.99 904 HIS A N 1
ATOM 3052 C CA . HIS A 1 389 ? 13.162 5.580 28.687 1.00 37.75 904 HIS A CA 1
ATOM 3053 C C . HIS A 1 389 ? 14.237 6.099 29.634 1.00 37.59 904 HIS A C 1
ATOM 3054 O O . HIS A 1 389 ? 14.629 5.362 30.539 1.00 40.81 904 HIS A O 1
ATOM 3061 N N . SER A 1 390 ? 14.711 7.335 29.462 1.00 37.77 905 SER A N 1
ATOM 3062 C CA . SER A 1 390 ? 15.917 7.783 30.167 1.00 39.25 905 SER A CA 1
ATOM 3063 C C . SER A 1 390 ? 15.644 8.171 31.623 1.00 43.83 905 SER A C 1
ATOM 3064 O O . SER A 1 390 ? 14.551 8.637 31.976 1.00 41.74 905 SER A O 1
ATOM 3067 N N . SER A 1 391 ? 16.675 7.994 32.467 1.00 40.31 906 SER A N 1
ATOM 3068 C CA . SER A 1 391 ? 16.717 8.543 33.820 1.00 42.04 906 SER A CA 1
ATOM 3069 C C . SER A 1 391 ? 17.462 9.873 33.908 1.00 44.60 906 SER A C 1
ATOM 3070 O O . SER A 1 391 ? 17.557 10.444 34.999 1.00 43.90 906 SER A O 1
ATOM 3073 N N . ARG A 1 392 ? 18.026 10.356 32.807 1.00 38.77 907 ARG A N 1
ATOM 3074 C CA . ARG A 1 392 ? 18.812 11.577 32.830 1.00 42.39 907 ARG A CA 1
ATOM 3075 C C . ARG A 1 392 ? 17.893 12.785 32.861 1.00 37.06 907 ARG A C 1
ATOM 3076 O O . ARG A 1 392 ? 16.720 12.703 32.494 1.00 36.63 907 ARG A O 1
ATOM 3084 N N . CYS A 1 393 ? 18.438 13.916 33.310 1.00 35.50 908 CYS A N 1
ATOM 3085 C CA . CYS A 1 393 ? 17.728 15.191 33.210 1.00 32.96 908 CYS A CA 1
ATOM 3086 C C . CYS A 1 393 ? 17.127 15.377 31.814 1.00 32.16 908 CYS A C 1
ATOM 3087 O O . CYS A 1 393 ? 17.840 15.341 30.803 1.00 34.58 908 CYS A O 1
ATOM 3090 N N . ARG A 1 394 ? 15.809 15.555 31.758 1.00 34.37 909 ARG A N 1
ATOM 3091 C CA . ARG A 1 394 ? 15.138 15.658 30.461 1.00 27.79 909 ARG A CA 1
ATOM 3092 C C . ARG A 1 394 ? 15.649 16.864 29.682 1.00 27.88 909 ARG A C 1
ATOM 3093 O O . ARG A 1 394 ? 15.788 16.821 28.442 1.00 29.65 909 ARG A O 1
ATOM 3101 N N . ARG A 1 395 ? 15.915 17.959 30.393 1.00 30.45 910 ARG A N 1
ATOM 3102 C CA . ARG A 1 395 ? 16.417 19.173 29.751 1.00 31.30 910 ARG A CA 1
ATOM 3103 C C . ARG A 1 395 ? 17.821 18.955 29.196 1.00 29.82 910 ARG A C 1
ATOM 3104 O O . ARG A 1 395 ? 18.125 19.398 28.072 1.00 29.77 910 ARG A O 1
ATOM 3112 N N . GLN A 1 396 ? 18.679 18.256 29.957 1.00 29.29 911 GLN A N 1
ATOM 3113 C CA . GLN A 1 396 ? 19.998 17.874 29.455 1.00 31.52 911 GLN A CA 1
ATOM 3114 C C . GLN A 1 396 ? 19.879 17.028 28.194 1.00 30.67 911 GLN A C 1
ATOM 3115 O O . GLN A 1 396 ? 20.690 17.168 27.271 1.00 34.38 911 GLN A O 1
ATOM 3121 N N . ILE A 1 397 ? 18.938 16.085 28.173 1.00 29.01 912 ILE A N 1
ATOM 3122 C CA . ILE A 1 397 ? 18.788 15.243 26.991 1.00 31.81 912 ILE A CA 1
ATOM 3123 C C . ILE A 1 397 ? 18.426 16.096 25.781 1.00 23.65 912 ILE A C 1
ATOM 3124 O O . ILE A 1 397 ? 19.059 15.982 24.723 1.00 32.76 912 ILE A O 1
ATOM 3129 N N . ILE A 1 398 ? 17.431 16.980 25.931 1.00 25.53 913 ILE A N 1
ATOM 3130 C CA . ILE A 1 398 ? 17.016 17.801 24.789 1.00 24.44 913 ILE A CA 1
ATOM 3131 C C . ILE A 1 398 ? 18.203 18.610 24.312 1.00 25.26 913 ILE A C 1
ATOM 3132 O O . ILE A 1 398 ? 18.537 18.625 23.118 1.00 27.84 913 ILE A O 1
ATOM 3137 N N . LEU A 1 399 ? 18.909 19.255 25.258 1.00 26.04 914 LEU A N 1
ATOM 3138 C CA . LEU A 1 399 ? 20.030 20.094 24.863 1.00 25.71 914 LEU A CA 1
ATOM 3139 C C . LEU A 1 399 ? 21.134 19.276 24.202 1.00 29.63 914 LEU A C 1
ATOM 3140 O O . LEU A 1 399 ? 21.867 19.791 23.351 1.00 31.88 914 LEU A O 1
ATOM 3145 N N . SER A 1 400 ? 21.282 18.006 24.596 1.00 32.83 915 SER A N 1
ATOM 3146 C CA . SER A 1 400 ? 22.354 17.188 24.050 1.00 33.66 915 SER A CA 1
ATOM 3147 C C . SER A 1 400 ? 22.212 16.999 22.545 1.00 28.99 915 SER A C 1
ATOM 3148 O O . SER A 1 400 ? 23.222 16.727 21.888 1.00 33.34 915 SER A O 1
ATOM 3151 N N . HIS A 1 401 ? 21.015 17.210 21.994 1.00 28.88 916 HIS A N 1
ATOM 3152 C CA . HIS A 1 401 ? 20.781 17.016 20.570 1.00 27.19 916 HIS A CA 1
ATOM 3153 C C . HIS A 1 401 ? 21.267 18.189 19.749 1.00 35.56 916 HIS A C 1
ATOM 3154 O O . HIS A 1 401 ? 21.444 18.040 18.533 1.00 31.46 916 HIS A O 1
ATOM 3161 N N . PHE A 1 402 ? 21.541 19.325 20.402 1.00 28.69 917 PHE A N 1
ATOM 3162 C CA . PHE A 1 402 ? 22.164 20.491 19.787 1.00 31.06 917 PHE A CA 1
ATOM 3163 C C . PHE A 1 402 ? 23.639 20.464 20.177 1.00 41.57 917 PHE A C 1
ATOM 3164 O O . PHE A 1 402 ? 24.096 21.214 21.040 1.00 46.83 917 PHE A O 1
ATOM 3172 N N . GLU A 1 403 ? 24.383 19.585 19.506 1.00 43.62 918 GLU A N 1
ATOM 3173 C CA . GLU A 1 403 ? 25.729 19.214 19.943 1.00 47.34 918 GLU A CA 1
ATOM 3174 C C . GLU A 1 403 ? 26.601 20.430 20.252 1.00 55.15 918 GLU A C 1
ATOM 3175 O O . GLU A 1 403 ? 27.000 20.647 21.402 1.00 56.76 918 GLU A O 1
ATOM 3181 N N . ASP A 1 404 ? 26.884 21.246 19.234 1.00 58.03 919 ASP A N 1
ATOM 3182 C CA . ASP A 1 404 ? 27.833 22.347 19.382 1.00 64.45 919 ASP A CA 1
ATOM 3183 C C . ASP A 1 404 ? 27.320 23.450 20.295 1.00 56.19 919 ASP A C 1
ATOM 3184 O O . ASP A 1 404 ? 28.120 24.170 20.905 1.00 62.56 919 ASP A O 1
ATOM 3189 N N . LYS A 1 405 ? 26.010 23.568 20.421 1.00 45.38 920 LYS A N 1
ATOM 3190 C CA . LYS A 1 405 ? 25.382 24.811 20.836 1.00 44.14 920 LYS A CA 1
ATOM 3191 C C . LYS A 1 405 ? 25.637 25.120 22.304 1.00 37.04 920 LYS A C 1
ATOM 3192 O O . LYS A 1 405 ? 25.489 24.258 23.172 1.00 41.84 920 LYS A O 1
ATOM 3198 N N . GLN A 1 406 ? 25.944 26.382 22.575 1.00 39.05 921 GLN A N 1
ATOM 3199 C CA . GLN A 1 406 ? 26.095 26.855 23.946 1.00 40.08 921 GLN A CA 1
ATOM 3200 C C . GLN A 1 406 ? 24.795 26.685 24.703 1.00 36.98 921 GLN A C 1
ATOM 3201 O O . GLN A 1 406 ? 23.711 26.943 24.160 1.00 35.64 921 GLN A O 1
ATOM 3207 N N . VAL A 1 407 ? 24.892 26.184 25.941 1.00 37.18 922 VAL A N 1
ATOM 3208 C CA . VAL A 1 407 ? 23.757 26.168 26.856 1.00 37.55 922 VAL A CA 1
ATOM 3209 C C . VAL A 1 407 ? 23.673 27.524 27.542 1.00 36.86 922 VAL A C 1
ATOM 3210 O O . VAL A 1 407 ? 24.663 28.025 28.069 1.00 43.16 922 VAL A O 1
ATOM 3214 N N . GLN A 1 408 ? 22.483 28.122 27.534 1.00 42.97 923 GLN A N 1
ATOM 3215 C CA . GLN A 1 408 ? 22.342 29.453 28.108 1.00 44.44 923 GLN A CA 1
ATOM 3216 C C . GLN A 1 408 ? 22.303 29.383 29.634 1.00 38.17 923 GLN A C 1
ATOM 3217 O O . GLN A 1 408 ? 21.916 28.370 30.233 1.00 41.90 923 GLN A O 1
ATOM 3223 N N . LYS A 1 409 ? 22.663 30.506 30.253 1.00 41.02 924 LYS A N 1
ATOM 3224 C CA . LYS A 1 409 ? 22.810 30.551 31.703 1.00 43.17 924 LYS A CA 1
ATOM 3225 C C . LYS A 1 409 ? 21.511 30.194 32.417 1.00 45.98 924 LYS A C 1
ATOM 3226 O O . LYS A 1 409 ? 21.532 29.449 33.405 1.00 47.50 924 LYS A O 1
ATOM 3232 N N . ALA A 1 410 ? 20.372 30.701 31.930 1.00 39.31 925 ALA A N 1
ATOM 3233 C CA . ALA A 1 410 ? 19.097 30.428 32.595 1.00 42.49 925 ALA A CA 1
ATOM 3234 C C . ALA A 1 410 ? 18.781 28.935 32.597 1.00 44.36 925 ALA A C 1
ATOM 3235 O O . ALA A 1 410 ? 18.252 28.399 33.581 1.00 42.79 925 ALA A O 1
ATOM 3237 N N . SER A 1 411 ? 19.116 28.239 31.511 1.00 37.56 926 SER A N 1
ATOM 3238 C CA . SER A 1 411 ? 18.920 26.795 31.478 1.00 36.97 926 SER A CA 1
ATOM 3239 C C . SER A 1 411 ? 19.874 26.083 32.420 1.00 41.92 926 SER A C 1
ATOM 3240 O O . SER A 1 411 ? 19.477 25.134 33.098 1.00 40.41 926 SER A O 1
ATOM 3243 N N . LEU A 1 412 ? 21.138 26.515 32.474 1.00 36.97 927 LEU A N 1
ATOM 3244 C CA . LEU A 1 412 ? 22.062 25.948 33.448 1.00 43.36 927 LEU A CA 1
ATOM 3245 C C . LEU A 1 412 ? 21.550 26.150 34.867 1.00 42.37 927 LEU A C 1
ATOM 3246 O O . LEU A 1 412 ? 21.779 25.311 35.745 1.00 49.97 927 LEU A O 1
ATOM 3251 N N . GLY A 1 413 ? 20.921 27.298 35.127 1.00 46.36 928 GLY A N 1
ATOM 3252 C CA . GLY A 1 413 ? 20.448 27.587 36.469 1.00 50.02 928 GLY A CA 1
ATOM 3253 C C . GLY A 1 413 ? 19.275 26.718 36.882 1.00 46.28 928 GLY A C 1
ATOM 3254 O O . GLY A 1 413 ? 19.174 26.307 38.041 1.00 55.94 928 GLY A O 1
ATOM 3255 N N . ILE A 1 414 ? 18.363 26.439 35.949 1.00 41.88 929 ILE A N 1
ATOM 3256 C CA . ILE A 1 414 ? 17.195 25.635 36.303 1.00 44.66 929 ILE A CA 1
ATOM 3257 C C . ILE A 1 414 ? 17.557 24.157 36.464 1.00 45.57 929 ILE A C 1
ATOM 3258 O O . ILE A 1 414 ? 16.977 23.475 37.316 1.00 42.55 929 ILE A O 1
ATOM 3263 N N . MET A 1 415 ? 18.527 23.644 35.692 1.00 44.21 930 MET A N 1
ATOM 3264 C CA A MET A 1 415 ? 18.835 22.218 35.735 0.50 43.24 930 MET A CA 1
ATOM 3265 C CA B MET A 1 415 ? 18.854 22.222 35.735 0.50 43.23 930 MET A CA 1
ATOM 3266 C C . MET A 1 415 ? 19.273 21.799 37.135 1.00 48.04 930 MET A C 1
ATOM 3267 O O . MET A 1 415 ? 19.998 22.521 37.833 1.00 48.69 930 MET A O 1
ATOM 3276 N N . GLY A 1 416 ? 18.808 20.618 37.549 1.00 43.36 931 GLY A N 1
ATOM 3277 C CA . GLY A 1 416 ? 19.104 20.085 38.859 1.00 46.62 931 GLY A CA 1
ATOM 3278 C C . GLY A 1 416 ? 18.142 20.499 39.951 1.00 50.63 931 GLY A C 1
ATOM 3279 O O . GLY A 1 416 ? 18.235 19.970 41.071 1.00 58.13 931 GLY A O 1
ATOM 3280 N N . THR A 1 417 ? 17.223 21.421 39.674 1.00 48.53 932 THR A N 1
ATOM 3281 C CA . THR A 1 417 ? 16.285 21.895 40.679 1.00 46.55 932 THR A CA 1
ATOM 3282 C C . THR A 1 417 ? 14.923 21.241 40.482 1.00 44.40 932 THR A C 1
ATOM 3283 O O . THR A 1 417 ? 14.653 20.611 39.457 1.00 41.57 932 THR A O 1
ATOM 3287 N N . GLU A 1 418 ? 14.060 21.411 41.489 1.00 50.48 933 GLU A N 1
ATOM 3288 C CA . GLU A 1 418 ? 12.739 20.794 41.481 1.00 49.51 933 GLU A CA 1
ATOM 3289 C C . GLU A 1 418 ? 11.866 21.290 40.334 1.00 48.10 933 GLU A C 1
ATOM 3290 O O . GLU A 1 418 ? 10.875 20.632 39.995 1.00 42.75 933 GLU A O 1
ATOM 3296 N N . LYS A 1 419 ? 12.189 22.435 39.739 1.00 41.49 934 LYS A N 1
ATOM 3297 C CA . LYS A 1 419 ? 11.373 22.959 38.644 1.00 41.52 934 LYS A CA 1
ATOM 3298 C C . LYS A 1 419 ? 11.866 22.553 37.261 1.00 37.27 934 LYS A C 1
ATOM 3299 O O . LYS A 1 419 ? 11.225 22.915 36.270 1.00 36.12 934 LYS A O 1
ATOM 3305 N N . CYS A 1 420 ? 12.953 21.785 37.162 1.00 37.46 935 CYS A N 1
ATOM 3306 C CA . CYS A 1 420 ? 13.495 21.431 35.851 1.00 36.17 935 CYS A CA 1
ATOM 3307 C C . CYS A 1 420 ? 12.731 20.277 35.208 1.00 37.38 935 CYS A C 1
ATOM 3308 O O . CYS A 1 420 ? 12.117 20.440 34.144 1.00 30.63 935 CYS A O 1
ATOM 3311 N N . CYS A 1 421 ? 12.762 19.099 35.833 1.00 32.95 936 CYS A N 1
ATOM 3312 C CA . CYS A 1 421 ? 12.138 17.926 35.236 1.00 32.15 936 CYS A CA 1
ATOM 3313 C C . CYS A 1 421 ? 11.921 16.886 36.323 1.00 35.03 936 CYS A C 1
ATOM 3314 O O . CYS A 1 421 ? 12.432 17.008 37.443 1.00 37.51 936 CYS A O 1
ATOM 3317 N N . ASP A 1 422 ? 11.177 15.837 35.964 1.00 35.07 937 ASP A N 1
ATOM 3318 C CA . ASP A 1 422 ? 10.854 14.788 36.925 1.00 38.23 937 ASP A CA 1
ATOM 3319 C C . ASP A 1 422 ? 12.108 14.064 37.397 1.00 39.99 937 ASP A C 1
ATOM 3320 O O . ASP A 1 422 ? 12.203 13.647 38.558 1.00 43.40 937 ASP A O 1
ATOM 3325 N N . ASN A 1 423 ? 13.074 13.887 36.503 1.00 38.17 938 ASN A N 1
ATOM 3326 C CA . ASN A 1 423 ? 14.269 13.151 36.889 1.00 40.30 938 ASN A CA 1
ATOM 3327 C C . ASN A 1 423 ? 15.145 13.966 37.835 1.00 42.10 938 ASN A C 1
ATOM 3328 O O . ASN A 1 423 ? 15.697 13.416 38.789 1.00 45.57 938 ASN A O 1
ATOM 3333 N N . CYS A 1 424 ? 15.249 15.283 37.621 1.00 40.26 939 CYS A N 1
ATOM 3334 C CA . CYS A 1 424 ? 15.908 16.115 38.624 1.00 42.47 939 CYS A CA 1
ATOM 3335 C C . CYS A 1 424 ? 15.161 16.077 39.957 1.00 45.89 939 CYS A C 1
ATOM 3336 O O . CYS A 1 424 ? 15.790 16.036 41.019 1.00 49.02 939 CYS A O 1
ATOM 3339 N N . ARG A 1 425 ? 13.822 16.074 39.928 1.00 44.87 940 ARG A N 1
ATOM 3340 C CA . ARG A 1 425 ? 13.064 15.993 41.180 1.00 48.29 940 ARG A CA 1
ATOM 3341 C C . ARG A 1 425 ? 13.341 14.697 41.926 1.00 52.62 940 ARG A C 1
ATOM 3342 O O . ARG A 1 425 ? 13.498 14.697 43.154 1.00 57.66 940 ARG A O 1
ATOM 3350 N N . SER A 1 426 ? 13.381 13.576 41.208 1.00 51.12 941 SER A N 1
ATOM 3351 C CA . SER A 1 426 ? 13.661 12.308 41.867 1.00 57.42 941 SER A CA 1
ATOM 3352 C C . SER A 1 426 ? 15.025 12.338 42.542 1.00 64.40 941 SER A C 1
ATOM 3353 O O . SER A 1 426 ? 15.175 11.883 43.682 1.00 65.35 941 SER A O 1
ATOM 3356 N N . ARG A 1 427 ? 16.024 12.901 41.858 1.00 58.75 942 ARG A N 1
ATOM 3357 C CA . ARG A 1 427 ? 17.373 12.994 42.407 1.00 63.41 942 ARG A CA 1
ATOM 3358 C C . ARG A 1 427 ? 17.388 13.820 43.691 1.00 74.58 942 ARG A C 1
ATOM 3359 O O . ARG A 1 427 ? 18.100 13.485 44.649 1.00 77.60 942 ARG A O 1
ATOM 3367 N N . LEU A 1 428 ? 16.585 14.888 43.741 1.00 62.14 943 LEU A N 1
ATOM 3368 C CA . LEU A 1 428 ? 16.550 15.734 44.929 1.00 64.91 943 LEU A CA 1
ATOM 3369 C C . LEU A 1 428 ? 15.881 15.027 46.094 1.00 78.72 943 LEU A C 1
ATOM 3370 O O . LEU A 1 428 ? 16.195 15.316 47.256 1.00 77.34 943 LEU A O 1
ATOM 3375 N N . ASP A 1 429 ? 14.972 14.093 45.810 1.00 73.32 944 ASP A N 1
ATOM 3376 C CA . ASP A 1 429 ? 14.290 13.393 46.892 1.00 93.85 944 ASP A CA 1
ATOM 3377 C C . ASP A 1 429 ? 15.247 12.481 47.660 1.00 106.94 944 ASP A C 1
ATOM 3378 O O . ASP A 1 429 ? 15.303 12.523 48.896 1.00 110.52 944 ASP A O 1
ATOM 3383 N N . HIS A 1 430 ? 16.020 11.663 46.947 1.00 122.61 945 HIS A N 1
ATOM 3384 C CA . HIS A 1 430 ? 16.925 10.712 47.597 1.00 128.88 945 HIS A CA 1
ATOM 3385 C C . HIS A 1 430 ? 18.391 11.142 47.515 1.00 130.05 945 HIS A C 1
ATOM 3386 O O . HIS A 1 430 ? 18.909 11.437 46.437 1.00 138.24 945 HIS A O 1
#

B-factor: mean 39.2, std 18.2, range [16.81, 138.24]

Solvent-accessible surface area: 19201 Å² total; per-residue (Å²): 207,33,216,74,80,24,64,149,114,10,38,64,16,0,109,134,76,40,65,93,83,78,8,74,60,19,8,6,113,0,0,42,5,0,28,114,110,86,84,5,0,0,0,13,2,4,34,14,10,23,21,49,7,0,9,5,0,0,0,16,66,62,35,90,0,0,1,2,0,3,28,31,83,51,58,2,68,50,38,19,117,100,4,98,156,43,111,2,50,0,8,45,2,14,116,103,61,58,114,109,28,30,62,33,0,63,115,8,108,27,50,0,0,6,0,21,0,106,36,0,37,64,51,28,50,22,0,83,70,0,58,84,90,44,11,3,6,0,1,0,0,14,19,0,23,0,0,0,128,75,12,99,18,85,78,92,8,0,100,126,1,19,41,1,9,99,23,6,61,141,1,0,1,0,0,1,1,32,15,41,1,54,10,2,57,79,20,0,26,169,20,0,87,14,125,127,23,23,74,8,37,3,14,3,38,20,41,22,0,8,0,26,14,79,145,31,85,41,90,21,65,114,12,0,113,77,24,20,67,122,64,118,102,64,80,64,5,172,9,25,1,0,0,11,6,42,34,114,156,52,0,84,82,0,2,32,46,0,122,159,35,112,8,47,10,0,13,19,19,29,48,27,63,163,86,64,23,90,64,12,21,47,80,0,66,141,88,100,1,39,0,1,0,0,23,44,35,99,31,18,14,3,39,12,58,49,0,54,26,0,0,4,3,3,0,6,84,1,9,22,9,0,24,50,22,0,0,39,0,1,92,57,50,111,84,2,25,0,16,0,2,8,18,72,87,13,89,10,26,71,36,135,106,3,104,108,8,231,36,97,135,4,58,105,30,19,84,113,6,23,57,42,1,70,162,0,7,110,28,101,148,24,11,0,74,20,2,22,66,60,47,156,149,73,147,42,57,155,56,0,106,53,31,45,36,54,102,105,0,0,19,26,8,108,56,189,104,125,165

Nearest PDB structures (foldseek):
  7gqu-assembly1_A  TM=1.002E+00  e=3.624E-88  Homo sapiens
  6yhr-assembly1_A  TM=8.408E-01  e=4.750E-75  Homo sapiens
  8yle-assembly1_A  TM=8.399E-01  e=1.816E-74  Homo sapiens
  7gqt-assembly1_A  TM=8.295E-01  e=3.661E-72  Homo sapiens
  8pfl-assembly1_A  TM=5.446E-01  e=5.344E-73  Homo sapiens

Organism: Homo sapiens (NCBI:txid9606)

Radius of gyration: 21.82 Å; Cα contacts (8 Å, |Δi|>4): 779; chains: 1; bounding box: 49×55×58 Å

Sequence (419 aa):
FLWPAPNEEQVTCLKMYFGHSSSFKPVQWKVIHSSVLEERRRDNVAVMATGYGKSLCFQYPPVYVGKIGLVISPLISLMEDQVLQLKMMSNIPACFLGSAQSENVLTDIKLGKYRIVYVTPEYCSGNMGLLQQLEADIGITLIAVDEAHCISEWGHDFRDSFRKLGSLKTALPMVPIVALTATASSSIREDIVRCLNLRNPQITCCTGFDRPNLYLEVRRKTGNILQDLQPFLVKTSSHWEEFEGPTIIYCPSRKMTQQQVTGELRKLNLSCGTYHAGMSFSTRKDIHHRFVRRDEIQCVIATIAFGMGINKADIRQVIHYGAPKDMESSYYQEIGRAGRDGLQSSCHVLWAPADINLNRHLLTEIRNEKFRLYKLKMMAKMEKYLHSSRCRRQIILSHFEDKQVQKASLGIMMGTEKCCDNCRSRLDH

InterPro domains:
  IPR001650 Helicase, C-terminal domain-like [PF00271] (762-859)
  IPR001650 Helicase, C-terminal domain-like [PS51194] (749-899)
  IPR001650 Helicase, C-terminal domain-like [SM00490] (778-859)
  IPR002121 HRDC domain [PF00570] (1156-1216)
  IPR002121 HRDC domain [PS50967] (1150-1229)
  IPR002121 HRDC domain [SM00341] (1150-1229)
  IPR002562 3'-5' exonuclease domain [PF01612] (59-228)
  IPR002562 3'-5' exonuclease domain [SM00474] (53-232)
  IPR004589 DNA helicase, ATP-dependent, RecQ type [TIGR00614] (538-1010)
  IPR010997 HRDC-like superfamily [SSF47819] (1147-1233)
  IPR011545 DEAD/DEAH-box helicase domain [PF00270] (551-711)
  IPR012337 Ribonuclease H-like superfamily [SSF53098] (72-227)
  IPR014001 Helicase superfamily 1/2, ATP-binding domain [PS51192] (558-724)
  IPR014001 Helicase superfamily 1/2, ATP-binding domain [SM00487] (545-740)
  IPR018982 RQC domain [PF09382] (955-1053)
  IPR018982 RQC domain [SM00956] (958-1063)
  IPR027417 P-loop containing nucleoside triphosphate hydrolase [G3DSA:3.40.50.300] (504-731)
  IPR027417 P-loop containing nucleoside triphosphate hydrolase [G3DSA:3.40.50.300] (732-944)
  IPR027417 P-loop containing nucleoside triphosphate hydrolase [SSF52540] (589-877)
  IPR029491 Helicase Helix-turn-helix domain [PF14493] (1258-1352)